Protein AF-A0A1B6G9J3-F1 (afdb_monomer)

Organism: NCBI:txid1464854

Foldseek 3Di:
DDDDDDDDDDDDDDDDDDDDDDDDDDDDDDYDDDDDDDDDDDDDDDDDDDDDDPDDPPPPPDPPPVPDDDDDDDPPPPPPVRVVVVVVVVVVVVVVVVVVVLVVLLVVLVVLVLLVVLVLLQVLLVVLVVVVVVVVPPPPPPDDDDDDDDDDDPDDDDDDPDPDPDDADFPPPDPDDDDDDDDPVPPQPADDADVVGEPVSLVSLLVQVPDPPDPQDGVVVLLVLLVLLLVLLQPAFLAAEAECPQLLKEKEFEAAAQVSLLVVVCCVVQNAWDPNYAYEYAAHQHFQYLRSSSSVSSLSSSCSHHVNRYAYAHALCLAPSNCVSRCVLVSLCVSRVVCSVVSVVSSLSNNLSHRQWYQYPLAEIEFAAAFFLLADPVLSRVDNSNLPSDLSHHPDDDPPDPDPDDDDDPPSSSLNSFQRHHEDEDDDAHWAQDPSNNTHIHHYLVSLVVRCVVSVYQAYEYENDADQAQWDADSPNRYIYGHRHACSQHDLSHWHWMWMQGHPVRDTDIDTHHDDDPDVDDDDSVRSSVVSSVSSVVVVVVVD

Secondary structure (DSSP, 8-state):
-----------------------------------------------------TTSSSSTT-TTSSS-S---S------HHHHHHHHHHHHHHHHHHHHHHHHHHHHHHHHHHHHHHHHHHHHHHHHHHHHHHHHHHS---------------PPP----------PPPP-S-PPS---TTS-GGGT--SPPPPSS--HHHHHHHHHHHHSSS--PPPHHHHHHHHHHHHHHHTTS-SEEEE--TTTSEEEEE---TT-HHHHHHHHHHH---BTTB-EEEES--SSSSS-HHHHHHHHHHHHHH-TTTEEEE--TTSSHHHHHHHSHHHHHHHH-TTTHHHHHHHHHHHHTTS-SEEEETTTEEEESS---TT--HHHHHH--GGG-SBTTB-----TT---SS-----HHHHHHHHHHHH-EE-SSSSEEE-TTTSSSEEE-HHHHHHHHHHHT-SEEEE-SS--TTSEEEETTTTEEEE---TTSSSTTS--EEEEEEETTTTEEEEEEE----S-SSPPPHHHHHHHHHHHHHHHHHTT-

Sequence (544 aa):
MLNCGSLHGCGCHKNSSDLSYSSDSTSKSSTDDQDPSTMKKHQHCQDVVKHNGVGAFLSALSPRNLFRGFKKNNEFSMPKAERTMKAAILIQQWYRRYLARMEVRRRYTWTIFQSIEYQGEQDQVKLYNFFNALLTHIPTNSTYLQKPTSSDATSKSSSTDTTVETKFEDESPSDCNSSPNHPVESNYKGIHLGNPLTRRDLDNLIESFRKKKTHRLHAKYVATILKQATAQLKKLPNLNVASTAISKQITVCGDLHGKLDDLLIIFHKNGLPSAENPYVFNGDFVDRGKKGLEVFLLLLSMLLVFPDGVFLNRGNHEDHVMNTRYGFIREVRLKYKHNAERLLKLIEGVYRWLPLGTVVNNKVLIVHGGISDITDLDWVRSLDRQKYVSLLRPPVVPETSNAVATEAIDKMEWKQVFDILWSDPQGCEGCVPNTLRGAGTYFGPDVTDKFLAKHNLMFIIRSHECKIDGYELTHSNKVVTIFSASNYYETGSNKGAYMKLVGPQLAPHFVQFNTAKSVAKALTFRERVGLVESSAIRELSSKI

Structure (mmCIF, N/CA/C/O backbone):
data_AF-A0A1B6G9J3-F1
#
_entry.id   AF-A0A1B6G9J3-F1
#
loop_
_atom_site.group_PDB
_atom_site.id
_atom_site.type_symbol
_atom_site.label_atom_id
_atom_site.label_alt_id
_atom_site.label_comp_id
_atom_site.label_asym_id
_atom_site.label_entity_id
_atom_site.label_seq_id
_atom_site.pdbx_PDB_ins_code
_atom_site.Cartn_x
_atom_site.Cartn_y
_atom_site.Cartn_z
_atom_site.occupancy
_atom_site.B_iso_or_equiv
_atom_site.auth_seq_id
_atom_site.auth_comp_id
_atom_site.auth_asym_id
_atom_site.auth_atom_id
_atom_site.pdbx_PDB_model_num
ATOM 1 N N . MET A 1 1 ? -23.333 -10.092 -41.162 1.00 29.59 1 MET A N 1
ATOM 2 C CA . MET A 1 1 ? -23.184 -10.546 -42.561 1.00 29.59 1 MET A CA 1
ATOM 3 C C . MET A 1 1 ? -21.863 -10.008 -43.095 1.00 29.59 1 MET A C 1
ATOM 5 O O . MET A 1 1 ? -21.660 -8.813 -42.944 1.00 29.59 1 MET A O 1
ATOM 9 N N . LEU A 1 2 ? -21.034 -10.901 -43.672 1.00 31.58 2 LEU A N 1
ATOM 10 C CA . LEU A 1 2 ? -19.766 -10.685 -44.418 1.00 31.58 2 LEU A CA 1
ATOM 11 C C . LEU A 1 2 ? -18.602 -10.112 -43.573 1.00 31.58 2 LEU A C 1
ATOM 13 O O . LEU A 1 2 ? -18.662 -8.961 -43.173 1.00 31.58 2 LEU A O 1
ATOM 17 N N . ASN A 1 3 ? -17.576 -10.836 -43.108 1.00 23.73 3 ASN A N 1
ATOM 18 C CA . ASN A 1 3 ? -16.722 -11.945 -43.584 1.00 23.73 3 ASN A CA 1
ATOM 19 C C . ASN A 1 3 ? -15.581 -11.557 -44.557 1.00 23.73 3 ASN A C 1
ATOM 21 O O . ASN A 1 3 ? -15.814 -10.849 -45.531 1.00 23.73 3 ASN A O 1
ATOM 25 N N . CYS A 1 4 ? -14.402 -12.145 -44.282 1.00 27.45 4 CYS A N 1
ATOM 26 C CA . CYS A 1 4 ? -13.134 -12.219 -45.041 1.00 27.45 4 CYS A CA 1
ATOM 27 C C . CYS A 1 4 ? -12.186 -10.989 -45.015 1.00 27.45 4 CYS A C 1
ATOM 29 O O . CYS A 1 4 ? -12.618 -9.860 -45.180 1.00 27.45 4 CYS A O 1
ATOM 31 N N . GLY A 1 5 ? -10.862 -11.129 -44.844 1.00 25.16 5 GLY A N 1
ATOM 32 C CA . GLY A 1 5 ? -10.035 -12.339 -44.846 1.00 25.16 5 GLY A CA 1
ATOM 33 C C . GLY A 1 5 ? -8.582 -12.109 -44.396 1.00 25.16 5 GLY A C 1
ATOM 34 O O . GLY A 1 5 ? -8.068 -10.994 -44.374 1.00 25.16 5 GLY A O 1
ATOM 35 N N . SER A 1 6 ? -7.973 -13.229 -44.011 1.00 26.78 6 SER A N 1
ATOM 36 C CA . SER A 1 6 ? -6.586 -13.460 -43.599 1.00 26.78 6 SER A CA 1
ATOM 37 C C . SER A 1 6 ? -5.685 -13.725 -44.814 1.00 26.78 6 SER A C 1
ATOM 39 O O . SER A 1 6 ? -6.165 -14.325 -45.769 1.00 26.78 6 SER A O 1
ATOM 41 N N . LEU A 1 7 ? -4.400 -13.356 -44.742 1.00 28.53 7 LEU A N 1
ATOM 42 C CA . LEU A 1 7 ? -3.262 -13.869 -45.537 1.00 28.53 7 LEU A CA 1
ATOM 43 C C . LEU A 1 7 ? -2.003 -13.659 -44.659 1.00 28.53 7 LEU A C 1
ATOM 45 O O . LEU A 1 7 ? -1.718 -12.529 -44.271 1.00 28.53 7 LEU A O 1
ATOM 49 N N . HIS A 1 8 ? -1.410 -14.705 -44.058 1.00 28.14 8 HIS A N 1
ATOM 50 C CA . HIS A 1 8 ? -0.222 -15.444 -44.556 1.00 28.14 8 HIS A CA 1
ATOM 51 C C . HIS A 1 8 ? 0.884 -14.491 -45.053 1.00 28.14 8 HIS A C 1
ATOM 53 O O . HIS A 1 8 ? 0.652 -13.708 -45.960 1.00 28.14 8 HIS A O 1
ATOM 59 N N . GLY A 1 9 ? 2.100 -14.437 -44.510 1.00 24.14 9 GLY A N 1
ATOM 60 C CA . GLY A 1 9 ? 2.973 -15.506 -44.033 1.00 24.14 9 GLY A CA 1
ATOM 61 C C . GLY A 1 9 ? 4.259 -15.425 -44.865 1.00 24.14 9 GLY A C 1
ATOM 62 O O . GLY A 1 9 ? 4.204 -15.640 -46.068 1.00 24.14 9 GLY A O 1
ATOM 63 N N . CYS A 1 10 ? 5.397 -15.079 -44.259 1.00 25.34 10 CYS A N 1
ATOM 64 C CA . CYS A 1 10 ? 6.711 -15.335 -44.853 1.00 25.34 10 CYS A CA 1
ATOM 65 C C . CYS A 1 10 ? 7.764 -15.416 -43.742 1.00 25.34 10 CYS A C 1
ATOM 67 O O . CYS A 1 10 ? 7.959 -14.463 -42.987 1.00 25.34 10 CYS A O 1
ATOM 69 N N . GLY A 1 11 ? 8.364 -16.599 -43.607 1.00 22.78 11 GLY A N 1
ATOM 70 C CA . GLY A 1 11 ? 9.509 -16.865 -42.747 1.00 22.78 11 GLY A CA 1
ATOM 71 C C . GLY A 1 11 ? 10.839 -16.656 -43.474 1.00 22.78 11 GLY A C 1
ATOM 72 O O . GLY A 1 11 ? 10.871 -16.147 -44.591 1.00 22.78 11 GLY A O 1
ATOM 73 N N . CYS A 1 12 ? 11.896 -17.149 -42.818 1.00 24.61 12 CYS A N 1
ATOM 74 C CA . CYS A 1 12 ? 13.308 -17.190 -43.226 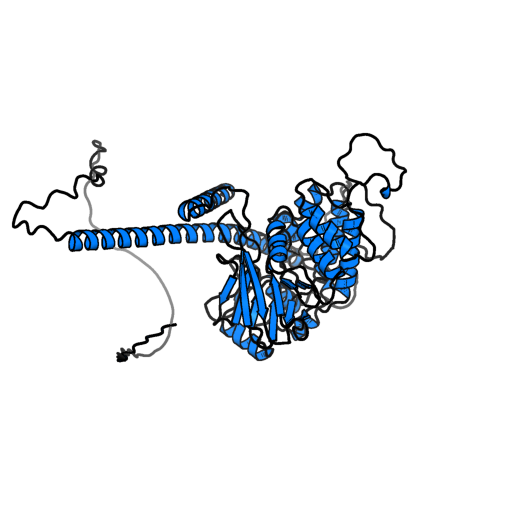1.00 24.61 12 CYS A CA 1
ATOM 75 C C . CYS A 1 12 ? 14.084 -15.873 -42.991 1.00 24.61 12 CYS A C 1
ATOM 77 O O . CYS A 1 12 ? 13.590 -14.798 -43.279 1.00 24.61 12 CYS A O 1
ATOM 79 N N . HIS A 1 13 ? 15.307 -15.842 -42.456 1.00 25.36 13 HIS A N 1
ATOM 80 C CA . HIS A 1 13 ? 16.307 -16.879 -42.204 1.00 25.36 13 HIS A CA 1
ATOM 81 C C . HIS A 1 13 ? 17.204 -16.454 -41.025 1.00 25.36 13 HIS A C 1
ATOM 83 O O . HIS A 1 13 ? 17.522 -15.277 -40.861 1.00 25.36 13 HIS A O 1
ATOM 89 N N . LYS A 1 14 ? 17.639 -17.443 -40.236 1.00 26.48 14 LYS A N 1
ATOM 90 C CA . LYS A 1 14 ? 18.801 -17.373 -39.342 1.00 26.48 14 LYS A CA 1
ATOM 91 C C . LYS A 1 14 ? 20.044 -16.967 -40.142 1.00 26.48 14 LYS A C 1
ATOM 93 O O . LYS A 1 14 ? 20.243 -17.514 -41.220 1.00 26.48 14 LYS A O 1
ATOM 98 N N . ASN A 1 15 ? 20.898 -16.123 -39.568 1.00 24.67 15 ASN A N 1
ATOM 99 C CA . ASN A 1 15 ? 22.341 -16.231 -39.755 1.00 24.67 15 ASN A CA 1
ATOM 100 C C . ASN A 1 15 ? 23.053 -15.811 -38.468 1.00 24.67 15 ASN A C 1
ATOM 102 O O . ASN A 1 15 ? 23.082 -14.646 -38.081 1.00 24.67 15 ASN A O 1
ATOM 106 N N . SER A 1 16 ? 23.565 -16.841 -37.809 1.00 23.80 16 SER A N 1
ATOM 107 C CA . SER A 1 16 ? 24.679 -16.845 -36.877 1.00 23.80 16 SER A CA 1
ATOM 108 C C . SER A 1 16 ? 25.946 -16.341 -37.567 1.00 23.80 16 SER A C 1
ATOM 110 O O . SER A 1 16 ? 26.263 -16.781 -38.671 1.00 23.80 16 SER A O 1
ATOM 112 N N . SER A 1 17 ? 26.707 -15.495 -36.886 1.00 27.52 17 SER A N 1
ATOM 113 C CA . SER A 1 17 ? 28.141 -15.375 -37.126 1.00 27.52 17 SER A CA 1
ATOM 114 C C . SER A 1 17 ? 28.825 -15.211 -35.780 1.00 27.52 17 SER A C 1
ATOM 116 O O . SER A 1 17 ? 28.806 -14.135 -35.179 1.00 27.52 17 SER A O 1
ATOM 118 N N . ASP A 1 18 ? 29.362 -16.336 -35.323 1.00 24.36 18 ASP A N 1
ATOM 119 C CA . ASP A 1 18 ? 30.358 -16.453 -34.276 1.00 24.36 18 ASP A CA 1
ATOM 120 C C . ASP A 1 18 ? 31.570 -15.572 -34.595 1.00 24.36 18 ASP A C 1
ATOM 122 O O . ASP A 1 18 ? 32.108 -15.609 -35.702 1.00 24.36 18 ASP A O 1
ATOM 126 N N . LEU A 1 19 ? 32.036 -14.827 -33.597 1.00 26.41 19 LEU A N 1
ATOM 127 C CA . LEU A 1 19 ? 33.431 -14.416 -33.502 1.00 26.41 19 LEU A CA 1
ATOM 128 C C . LEU A 1 19 ? 33.921 -14.791 -32.108 1.00 26.41 19 LEU A C 1
ATOM 130 O O . LEU A 1 19 ? 33.761 -14.067 -31.129 1.00 26.41 19 LEU A O 1
ATOM 134 N N . SER A 1 20 ? 34.486 -15.989 -32.060 1.00 23.31 20 SER A N 1
ATOM 135 C CA . SER A 1 20 ? 35.352 -16.493 -31.010 1.00 23.31 20 SER A CA 1
ATOM 136 C C . SER A 1 20 ? 36.628 -15.654 -30.913 1.00 23.31 20 SER A C 1
ATOM 138 O O . SER A 1 20 ? 37.334 -15.498 -31.909 1.00 23.31 20 SER A O 1
ATOM 140 N N . TYR A 1 21 ? 36.986 -15.222 -29.707 1.00 24.19 21 TYR A N 1
ATOM 141 C CA . TYR A 1 21 ? 38.386 -15.068 -29.323 1.00 24.19 21 TYR A CA 1
ATOM 142 C C . TYR A 1 21 ? 38.570 -15.682 -27.937 1.00 24.19 21 TYR A C 1
ATOM 144 O O . TYR A 1 21 ? 37.980 -15.243 -26.953 1.00 24.19 21 TYR A O 1
ATOM 152 N N . SER A 1 22 ? 39.353 -16.754 -27.913 1.00 21.53 22 SER A N 1
ATOM 153 C CA . SER A 1 22 ? 39.843 -17.450 -26.731 1.00 21.53 22 SER A CA 1
ATOM 154 C C . SER A 1 22 ? 41.296 -17.045 -26.522 1.00 21.53 22 SER A C 1
ATOM 156 O O . SER A 1 22 ? 42.081 -17.172 -27.459 1.00 21.53 22 SER A O 1
ATOM 158 N N . SER A 1 23 ? 41.652 -16.649 -25.301 1.00 26.42 23 SER A N 1
ATOM 159 C CA . SER A 1 23 ? 42.933 -17.009 -24.677 1.00 26.42 23 SER A CA 1
ATOM 160 C C . SER A 1 23 ? 42.928 -16.614 -23.195 1.00 26.42 23 SER A C 1
ATOM 162 O O . SER A 1 23 ? 42.885 -15.429 -22.867 1.00 26.42 23 SER A O 1
ATOM 164 N N . ASP A 1 24 ? 42.919 -17.635 -22.331 1.00 23.83 24 ASP A N 1
ATOM 165 C CA . ASP A 1 24 ? 43.826 -17.872 -21.189 1.00 23.83 24 ASP A CA 1
ATOM 166 C C . ASP A 1 24 ? 44.880 -16.783 -20.887 1.00 23.83 24 ASP A C 1
ATOM 168 O O . ASP A 1 24 ? 45.429 -16.180 -21.798 1.00 23.83 24 ASP A O 1
ATOM 172 N N . SER A 1 25 ? 45.403 -16.557 -19.679 1.00 24.50 25 SER A N 1
ATOM 173 C CA . SER A 1 25 ? 45.174 -16.998 -18.298 1.00 24.50 25 SER A CA 1
ATOM 174 C C . SER A 1 25 ? 46.232 -16.269 -17.423 1.00 24.50 25 SER A C 1
ATOM 176 O O . SER A 1 25 ? 47.227 -15.761 -17.936 1.00 24.50 25 SER A O 1
ATOM 178 N N . THR A 1 26 ? 46.051 -16.274 -16.095 1.00 25.25 26 THR A N 1
ATOM 179 C CA . THR A 1 26 ? 47.082 -16.142 -15.025 1.00 25.25 26 THR A CA 1
ATOM 180 C C . THR A 1 26 ? 47.789 -14.800 -14.696 1.00 25.25 26 THR A C 1
ATOM 182 O O . THR A 1 26 ? 48.800 -14.432 -15.270 1.00 25.25 26 THR A O 1
ATOM 185 N N . SER A 1 27 ? 47.294 -14.164 -13.619 1.00 23.98 27 SER A N 1
ATOM 186 C CA . SER A 1 27 ? 47.917 -13.933 -12.284 1.00 23.98 27 SER A CA 1
ATOM 187 C C . SER A 1 27 ? 49.279 -13.226 -12.053 1.00 23.98 27 SER A C 1
ATOM 189 O O . SER A 1 27 ? 50.293 -13.638 -12.605 1.00 23.98 27 SER A O 1
ATOM 191 N N . LYS A 1 28 ? 49.271 -12.410 -10.967 1.00 24.95 28 LYS A N 1
ATOM 192 C CA . LYS A 1 28 ? 50.363 -11.885 -10.089 1.00 24.95 28 LYS A CA 1
ATOM 193 C C . LYS A 1 28 ? 51.079 -10.616 -10.580 1.00 24.95 28 LYS A C 1
ATOM 195 O O . LYS A 1 28 ? 51.255 -10.455 -11.772 1.00 24.95 28 LYS A O 1
ATOM 200 N N . SER A 1 29 ? 51.636 -9.718 -9.765 1.00 23.39 29 SER A N 1
ATOM 201 C CA . SER A 1 29 ? 51.435 -9.165 -8.409 1.00 23.39 29 SER A CA 1
ATOM 202 C C . SER A 1 29 ? 52.544 -8.101 -8.227 1.00 23.39 29 SER A C 1
ATOM 204 O O . SER A 1 29 ? 53.628 -8.291 -8.765 1.00 23.39 29 SER A O 1
ATOM 206 N N . SER A 1 30 ? 52.280 -7.071 -7.410 1.00 24.28 30 SER A N 1
ATOM 207 C CA . SER A 1 30 ? 53.223 -6.306 -6.552 1.00 24.28 30 SER A CA 1
ATOM 208 C C . SER A 1 30 ? 54.252 -5.288 -7.122 1.00 24.28 30 SER A C 1
ATOM 210 O O . SER A 1 30 ? 55.188 -5.657 -7.821 1.00 24.28 30 SER A O 1
ATOM 212 N N . THR A 1 31 ? 54.088 -4.043 -6.622 1.00 25.30 31 THR A N 1
ATOM 213 C CA . THR A 1 31 ? 55.048 -3.146 -5.905 1.00 25.30 31 THR A CA 1
ATOM 214 C C . THR A 1 31 ? 56.065 -2.238 -6.630 1.00 25.30 31 THR A C 1
ATOM 216 O O . THR A 1 31 ? 56.985 -2.712 -7.282 1.00 25.30 31 THR A O 1
ATOM 219 N N . ASP A 1 32 ? 55.893 -0.940 -6.320 1.00 27.03 32 ASP A N 1
ATOM 220 C CA . ASP A 1 32 ? 56.846 0.069 -5.800 1.00 27.03 32 ASP A CA 1
ATOM 221 C C . ASP A 1 32 ? 57.796 0.918 -6.688 1.00 27.03 32 ASP A C 1
ATOM 223 O O . ASP A 1 32 ? 58.677 0.429 -7.384 1.00 27.03 32 ASP A O 1
ATOM 227 N N . ASP A 1 33 ? 57.602 2.239 -6.496 1.00 25.98 33 ASP A N 1
ATOM 228 C CA . ASP A 1 33 ? 58.551 3.339 -6.214 1.00 25.98 33 ASP A CA 1
ATOM 229 C C . ASP A 1 33 ? 59.382 4.112 -7.284 1.00 25.98 33 ASP A C 1
ATOM 231 O O . ASP A 1 33 ? 60.271 3.594 -7.946 1.00 25.98 33 ASP A O 1
ATOM 235 N N . GLN A 1 34 ? 59.116 5.439 -7.272 1.00 25.11 34 GLN A N 1
ATOM 236 C CA . GLN A 1 34 ? 60.000 6.638 -7.268 1.00 25.11 34 GLN A CA 1
ATOM 237 C C . GLN A 1 34 ? 60.823 7.107 -8.507 1.00 25.11 34 GLN A C 1
ATOM 239 O O . GLN A 1 34 ? 61.829 6.515 -8.869 1.00 25.11 34 GLN A O 1
ATOM 244 N N . ASP A 1 35 ? 60.372 8.248 -9.084 1.00 22.83 35 ASP A N 1
ATOM 245 C CA . ASP A 1 35 ? 61.019 9.572 -9.388 1.00 22.83 35 ASP A CA 1
ATOM 246 C C . ASP A 1 35 ? 62.566 9.727 -9.560 1.00 22.83 35 ASP A C 1
ATOM 248 O O . ASP A 1 35 ? 63.318 8.913 -9.037 1.00 22.83 35 ASP A O 1
ATOM 252 N N . PRO A 1 36 ? 63.136 10.865 -10.064 1.00 38.03 36 PRO A N 1
ATOM 253 C CA . PRO A 1 36 ? 62.668 11.918 -10.993 1.00 38.03 36 PRO A CA 1
ATOM 254 C C . PRO A 1 36 ? 63.735 12.415 -12.035 1.00 38.03 36 PRO A C 1
ATOM 256 O O . PRO A 1 36 ? 64.934 12.159 -11.949 1.00 38.03 36 PRO A O 1
ATOM 259 N N . SER A 1 37 ? 63.294 13.333 -12.913 1.00 22.22 37 SER A N 1
ATOM 260 C CA . SER A 1 37 ? 64.039 14.475 -13.511 1.00 22.22 37 SER A CA 1
ATOM 261 C C . SER A 1 37 ? 64.858 14.325 -14.816 1.00 22.22 37 SER A C 1
ATOM 263 O O . SER A 1 37 ? 65.892 13.671 -14.892 1.00 22.22 37 SER A O 1
ATOM 265 N N . THR A 1 38 ? 64.471 15.112 -15.833 1.00 26.09 38 THR A N 1
ATOM 266 C CA . THR A 1 38 ? 65.386 16.012 -16.575 1.00 26.09 38 THR A CA 1
ATOM 267 C C . THR A 1 38 ? 64.600 17.071 -17.369 1.00 26.09 38 THR A C 1
ATOM 269 O O . THR A 1 38 ? 63.886 16.778 -18.323 1.00 26.09 38 THR A O 1
ATOM 272 N N . MET A 1 39 ? 64.734 18.336 -16.953 1.00 25.05 39 MET A N 1
ATOM 273 C CA . MET A 1 39 ? 64.320 19.541 -17.687 1.00 25.05 39 MET A CA 1
ATOM 274 C C . MET A 1 39 ? 65.391 19.948 -18.715 1.00 25.05 39 MET A C 1
ATOM 276 O O . MET A 1 39 ? 66.575 19.891 -18.387 1.00 25.05 39 MET A O 1
ATOM 280 N N . LYS A 1 40 ? 64.989 20.519 -19.867 1.00 26.89 40 LYS A N 1
ATOM 281 C CA . LYS A 1 40 ? 65.266 21.927 -20.277 1.00 26.89 40 LYS A CA 1
ATOM 282 C C . LYS A 1 40 ? 65.088 22.172 -21.787 1.00 26.89 40 LYS A C 1
ATOM 284 O O . LYS A 1 40 ? 65.808 21.586 -22.589 1.00 26.89 40 LYS A O 1
ATOM 289 N N . LYS A 1 41 ? 64.242 23.162 -22.122 1.00 25.62 41 LYS A N 1
ATOM 290 C CA . LYS A 1 41 ? 64.511 24.409 -22.903 1.00 25.62 41 LYS A CA 1
ATOM 291 C C . LYS A 1 41 ? 63.159 25.018 -23.346 1.00 25.62 41 LYS A C 1
ATOM 293 O O . LYS A 1 41 ? 62.441 24.393 -24.110 1.00 25.62 41 LYS A O 1
ATOM 298 N N . HIS A 1 42 ? 62.648 26.032 -22.634 1.00 26.67 42 HIS A N 1
ATOM 299 C CA . HIS A 1 42 ? 62.708 27.493 -22.913 1.00 26.67 42 HIS A CA 1
ATOM 300 C C . HIS A 1 42 ? 61.998 27.922 -24.222 1.00 26.67 42 HIS A C 1
ATOM 302 O O . HIS A 1 42 ? 62.426 27.503 -25.288 1.00 26.67 42 HIS A O 1
ATOM 308 N N . GLN A 1 43 ? 60.826 28.593 -24.174 1.00 26.05 43 GLN A N 1
ATOM 309 C CA . GLN A 1 43 ? 60.546 30.040 -23.911 1.00 26.05 43 GLN A CA 1
ATOM 310 C C . GLN A 1 43 ? 60.628 30.846 -25.228 1.00 26.05 43 GLN A C 1
ATOM 312 O O . GLN A 1 43 ? 61.625 30.737 -25.922 1.00 26.05 43 GLN A O 1
ATOM 317 N N . HIS A 1 44 ? 59.595 31.541 -25.727 1.00 25.95 44 HIS A N 1
ATOM 318 C CA . HIS A 1 44 ? 58.948 32.806 -25.302 1.00 25.95 44 HIS A CA 1
ATOM 319 C C . HIS A 1 44 ? 57.763 33.050 -26.300 1.00 25.95 44 HIS A C 1
ATOM 321 O O . HIS A 1 44 ? 57.775 32.440 -27.362 1.00 25.95 44 HIS A O 1
ATOM 327 N N . CYS A 1 45 ? 56.721 33.876 -26.140 1.00 23.17 45 CYS A N 1
ATOM 328 C CA . CYS A 1 45 ? 56.489 35.089 -25.359 1.00 23.17 45 CYS A CA 1
ATOM 329 C C . CYS A 1 45 ? 54.969 35.400 -25.311 1.00 23.17 45 CYS A C 1
ATOM 331 O O . CYS A 1 45 ? 54.225 35.014 -26.214 1.00 23.17 45 CYS A O 1
ATOM 333 N N . GLN A 1 46 ? 54.538 36.104 -24.262 1.00 22.94 46 GLN A N 1
ATOM 334 C CA . GLN A 1 46 ? 53.216 36.720 -24.080 1.00 22.94 46 GLN A CA 1
ATOM 335 C C . GLN A 1 46 ? 53.105 38.038 -24.870 1.00 22.94 46 GLN A C 1
ATOM 337 O O . GLN A 1 46 ? 54.125 38.690 -25.070 1.00 22.94 46 GLN A O 1
ATOM 342 N N . ASP A 1 47 ? 51.885 38.442 -25.255 1.00 24.31 47 ASP A N 1
ATOM 343 C CA . ASP A 1 47 ? 51.283 39.702 -24.780 1.00 24.31 47 ASP A CA 1
ATOM 344 C C . ASP A 1 47 ? 49.785 39.837 -25.129 1.00 24.31 47 ASP A C 1
ATOM 346 O O . ASP A 1 47 ? 49.285 39.342 -26.137 1.00 24.31 47 ASP A O 1
ATOM 350 N N . VAL A 1 48 ? 49.071 40.488 -24.208 1.00 26.88 48 VAL A N 1
ATOM 351 C CA . VAL A 1 48 ? 47.616 40.715 -24.100 1.00 26.88 48 VAL A CA 1
ATOM 352 C C . VAL A 1 48 ? 47.343 42.176 -24.528 1.00 26.88 48 VAL A C 1
ATOM 354 O O . VAL A 1 48 ? 48.203 43.021 -24.312 1.00 26.88 48 VAL A O 1
ATOM 357 N N . VAL A 1 49 ? 46.215 42.559 -25.158 1.00 27.19 49 VAL A N 1
ATOM 358 C CA . VAL A 1 49 ? 45.121 43.341 -24.517 1.00 27.19 49 VAL A CA 1
ATOM 359 C C . VAL A 1 49 ? 44.083 43.854 -25.556 1.00 27.19 49 VAL A C 1
ATOM 361 O O . VAL A 1 49 ? 44.393 44.662 -26.420 1.00 27.19 49 VAL A O 1
ATOM 364 N N . LYS A 1 50 ? 42.825 43.431 -25.319 1.00 25.14 50 LYS A N 1
ATOM 365 C CA . LYS A 1 50 ? 41.495 44.104 -25.397 1.00 25.14 50 LYS A CA 1
ATOM 366 C C . LYS A 1 50 ? 40.701 44.358 -26.703 1.00 25.14 50 L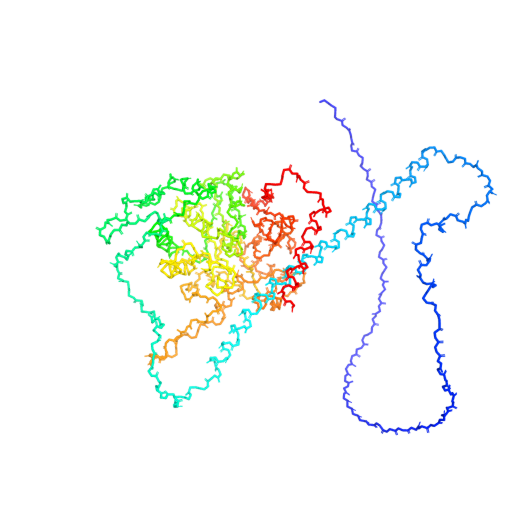YS A C 1
ATOM 368 O O . LYS A 1 50 ? 41.049 45.158 -27.555 1.00 25.14 50 LYS A O 1
ATOM 373 N N . HIS A 1 51 ? 39.481 43.800 -26.622 1.00 30.28 51 HIS A N 1
ATOM 374 C CA . HIS A 1 51 ? 38.140 44.315 -26.957 1.00 30.28 51 HIS A CA 1
ATOM 375 C C . HIS A 1 51 ? 37.843 44.860 -28.361 1.00 30.28 51 HIS A C 1
ATOM 377 O O . HIS A 1 51 ? 38.126 46.010 -28.670 1.00 30.28 51 HIS A O 1
ATOM 383 N N . ASN A 1 52 ? 37.025 44.101 -29.100 1.00 24.81 52 ASN A N 1
ATOM 384 C CA . ASN A 1 52 ? 35.706 44.561 -29.553 1.00 24.81 52 ASN A CA 1
ATOM 385 C C . ASN A 1 52 ? 34.850 43.389 -30.060 1.00 24.81 52 ASN A C 1
ATOM 387 O O . ASN A 1 52 ? 35.359 42.462 -30.679 1.00 24.81 52 ASN A O 1
ATOM 391 N N . GLY A 1 53 ? 33.533 43.475 -29.849 1.00 27.55 53 GLY A N 1
ATOM 392 C CA . GLY A 1 53 ? 32.581 42.880 -30.792 1.00 27.55 53 GLY A CA 1
ATOM 393 C C . GLY A 1 53 ? 31.890 41.584 -30.383 1.00 27.55 53 GLY A C 1
ATOM 394 O O . GLY A 1 53 ? 31.980 40.571 -31.071 1.00 27.55 53 GLY A O 1
ATOM 395 N N . VAL A 1 54 ? 31.083 41.659 -29.328 1.00 35.72 54 VAL A N 1
ATOM 396 C CA . VAL A 1 54 ? 29.834 40.891 -29.218 1.00 35.72 54 VAL A CA 1
ATOM 397 C C . VAL A 1 54 ? 29.045 41.081 -30.527 1.00 35.72 54 VAL A C 1
ATOM 399 O O . VAL A 1 54 ? 28.557 42.175 -30.787 1.00 35.72 54 VAL A O 1
ATOM 402 N N . GLY A 1 55 ? 28.965 40.065 -31.393 1.00 31.11 55 GLY A N 1
ATOM 403 C CA . GLY A 1 55 ? 28.231 40.207 -32.662 1.00 31.11 55 GLY A CA 1
ATOM 404 C C . GLY A 1 55 ? 28.221 39.013 -33.620 1.00 31.11 55 GLY A C 1
ATOM 405 O O . GLY A 1 55 ? 27.308 38.911 -34.433 1.00 31.11 55 GLY A O 1
ATOM 406 N N . ALA A 1 56 ? 29.167 38.072 -33.529 1.00 33.59 56 ALA A N 1
ATOM 407 C CA . ALA A 1 56 ? 29.327 37.058 -34.583 1.00 33.59 56 ALA A CA 1
ATOM 408 C C . ALA A 1 56 ? 28.718 35.669 -34.301 1.00 33.59 56 ALA A C 1
ATOM 410 O O . ALA A 1 56 ? 28.662 34.851 -35.213 1.00 33.59 56 ALA A O 1
ATOM 411 N N . PHE A 1 57 ? 28.217 35.385 -33.093 1.00 32.72 57 PHE A N 1
ATOM 412 C CA . PHE A 1 57 ? 27.699 34.044 -32.752 1.00 32.72 57 PHE A CA 1
ATOM 413 C C . PHE A 1 57 ? 26.170 33.934 -32.631 1.00 32.72 57 PHE A C 1
ATOM 415 O O . PHE A 1 57 ? 25.648 32.852 -32.378 1.00 32.72 57 PHE A O 1
ATOM 422 N N . LEU A 1 58 ? 25.433 35.023 -32.884 1.00 34.25 58 LEU A N 1
ATOM 423 C CA . LEU A 1 58 ? 23.961 35.049 -32.833 1.00 34.25 58 LEU A CA 1
ATOM 424 C C . LEU A 1 58 ? 23.270 35.125 -34.210 1.00 34.25 58 LEU A C 1
ATOM 426 O O . LEU A 1 58 ? 22.046 35.206 -34.269 1.00 34.25 58 LEU A O 1
ATOM 430 N N . SER A 1 59 ? 23.996 35.040 -35.330 1.00 30.42 59 SER A N 1
ATOM 431 C CA . SER A 1 59 ? 23.394 35.108 -36.678 1.00 30.42 59 SER A CA 1
ATOM 432 C C . SER A 1 59 ? 23.142 33.747 -37.349 1.00 30.42 59 SER A C 1
ATOM 434 O O . SER A 1 59 ? 22.497 33.694 -38.397 1.00 30.42 59 SER A O 1
ATOM 436 N N . ALA A 1 60 ? 23.564 32.630 -36.743 1.00 33.12 60 ALA A N 1
ATOM 437 C CA . ALA A 1 60 ? 23.420 31.292 -37.336 1.00 33.12 60 ALA A CA 1
ATOM 438 C C . ALA A 1 60 ? 22.063 30.600 -37.063 1.00 33.12 60 ALA A C 1
ATOM 440 O O . ALA A 1 60 ? 21.814 29.515 -37.582 1.00 33.12 60 ALA A O 1
ATOM 441 N N . LEU A 1 61 ? 21.163 31.221 -36.289 1.00 41.16 61 LEU A N 1
ATOM 442 C CA . LEU A 1 61 ? 19.856 30.658 -35.906 1.00 41.16 61 LEU A CA 1
ATOM 443 C C . LEU A 1 61 ? 18.665 31.529 -36.350 1.00 41.16 61 LEU A C 1
ATOM 445 O O . LEU A 1 61 ? 17.631 31.578 -35.688 1.00 41.16 61 LEU A O 1
ATOM 449 N N . SER A 1 62 ? 18.783 32.214 -37.491 1.00 33.25 62 SER A N 1
ATOM 450 C CA . SER A 1 62 ? 17.633 32.854 -38.144 1.00 33.25 62 SER A CA 1
ATOM 451 C C . SER A 1 62 ? 16.984 31.897 -39.161 1.00 33.25 62 SER A C 1
ATOM 453 O O . SER A 1 62 ? 17.715 31.275 -39.938 1.00 33.25 62 SER A O 1
ATOM 455 N N . PRO A 1 63 ? 15.639 31.816 -39.273 1.00 38.22 63 PRO A N 1
ATOM 456 C CA . PRO A 1 63 ? 14.946 30.958 -40.247 1.00 38.22 63 PRO A CA 1
ATOM 457 C C . PRO A 1 63 ? 15.180 31.323 -41.727 1.00 38.22 63 PRO A C 1
ATOM 459 O O . PRO A 1 63 ? 14.519 30.775 -42.606 1.00 38.22 63 PRO A O 1
ATOM 462 N N . ARG A 1 64 ? 16.074 32.273 -42.032 1.00 38.06 64 ARG A N 1
ATOM 463 C CA . ARG A 1 64 ? 16.262 32.840 -43.376 1.00 38.06 64 ARG A CA 1
ATOM 464 C C . ARG A 1 64 ? 17.372 32.201 -44.217 1.00 38.06 64 ARG A C 1
ATOM 466 O O . ARG A 1 64 ? 17.403 32.458 -45.414 1.00 38.06 64 ARG A O 1
ATOM 473 N N . ASN A 1 65 ? 18.215 31.327 -43.661 1.00 34.81 65 ASN A N 1
ATOM 474 C CA . ASN A 1 65 ? 19.353 30.755 -44.407 1.00 34.81 65 ASN A CA 1
ATOM 475 C C . ASN A 1 65 ? 19.152 29.323 -44.942 1.00 34.81 65 ASN A C 1
ATOM 477 O O . ASN A 1 65 ? 20.062 28.774 -45.551 1.00 34.81 65 ASN A O 1
ATOM 481 N N . LEU A 1 66 ? 17.955 28.739 -44.816 1.00 40.03 66 LEU A N 1
ATOM 482 C CA . LEU A 1 66 ? 17.613 27.445 -45.439 1.00 40.03 66 LEU A CA 1
ATOM 483 C C . LEU A 1 66 ? 17.160 27.552 -46.912 1.00 40.03 66 LEU A C 1
ATOM 485 O O . LEU A 1 66 ? 16.896 26.535 -47.544 1.00 40.03 66 LEU A O 1
ATOM 489 N N . PHE A 1 67 ? 17.096 28.762 -47.479 1.00 41.56 67 PHE A N 1
ATOM 490 C CA . PHE A 1 67 ? 16.579 29.017 -48.833 1.00 41.56 67 PHE A CA 1
ATOM 491 C C . PHE A 1 67 ? 17.583 29.736 -49.746 1.00 41.56 67 PHE A C 1
ATOM 493 O O . PHE A 1 67 ? 17.229 30.665 -50.471 1.00 41.56 67 PHE A O 1
ATOM 500 N N . ARG A 1 68 ? 18.855 29.326 -49.747 1.00 37.16 68 ARG A N 1
ATOM 501 C CA . ARG A 1 68 ? 19.831 29.862 -50.709 1.00 37.16 68 ARG A CA 1
ATOM 502 C C . ARG A 1 68 ? 20.697 28.753 -51.296 1.00 37.16 68 ARG A C 1
ATOM 504 O O . ARG A 1 68 ? 21.858 28.595 -50.954 1.00 37.16 68 ARG A O 1
ATOM 511 N N . GLY A 1 69 ? 20.085 27.969 -52.178 1.00 37.94 69 GLY A N 1
ATOM 512 C CA . GLY A 1 69 ? 20.767 26.876 -52.870 1.00 37.94 69 GLY A CA 1
ATOM 513 C C . GLY A 1 69 ? 19.906 26.127 -53.881 1.00 37.94 69 GLY A C 1
ATOM 514 O O . GLY A 1 69 ? 20.065 24.927 -54.012 1.00 37.94 69 GLY A O 1
ATOM 515 N N . PHE A 1 70 ? 18.977 26.793 -54.574 1.00 37.19 70 PHE A N 1
ATOM 516 C CA . PHE A 1 70 ? 18.284 26.205 -55.726 1.00 37.19 70 PHE A CA 1
ATOM 517 C C . PHE A 1 70 ? 18.057 27.286 -56.783 1.00 37.19 70 PHE A C 1
ATOM 519 O O . PHE A 1 70 ? 17.053 27.996 -56.765 1.00 37.19 70 PHE A O 1
ATOM 526 N N . LYS A 1 71 ? 19.010 27.436 -57.708 1.00 39.47 71 LYS A N 1
ATOM 527 C CA . LYS A 1 71 ? 18.754 28.111 -58.982 1.00 39.47 71 LYS A CA 1
ATOM 528 C C . LYS A 1 71 ? 18.605 27.045 -60.065 1.00 39.47 71 LYS A C 1
ATOM 530 O O . LYS A 1 71 ? 19.562 26.356 -60.385 1.00 39.47 71 LYS A O 1
ATOM 535 N N . LYS A 1 72 ? 17.357 26.949 -60.536 1.00 47.72 72 LYS A N 1
ATOM 536 C CA . LYS A 1 72 ? 16.849 26.480 -61.833 1.00 47.72 72 LYS A CA 1
ATOM 537 C C . LYS A 1 72 ? 17.711 25.462 -62.585 1.00 47.72 72 LYS A C 1
ATOM 539 O O . LYS A 1 72 ? 18.653 25.854 -63.255 1.00 47.72 72 LYS A O 1
ATOM 544 N N . ASN A 1 73 ? 17.255 24.210 -62.581 1.00 37.44 73 ASN A N 1
ATOM 545 C CA . ASN A 1 73 ? 17.153 23.383 -63.785 1.00 37.44 73 ASN A CA 1
ATOM 546 C C . ASN A 1 73 ? 15.992 22.383 -63.602 1.00 37.44 73 ASN A C 1
ATOM 548 O O . ASN A 1 73 ? 15.940 21.675 -62.602 1.00 37.44 73 ASN A O 1
ATOM 552 N N . ASN A 1 74 ? 15.060 22.396 -64.562 1.00 40.09 74 ASN A N 1
ATOM 553 C CA . ASN A 1 74 ? 13.852 21.570 -64.724 1.00 40.09 74 ASN A CA 1
ATOM 554 C C . ASN A 1 74 ? 12.794 21.581 -63.601 1.00 40.09 74 ASN A C 1
ATOM 556 O O . ASN A 1 74 ? 12.821 20.793 -62.659 1.00 40.09 74 ASN A O 1
ATOM 560 N N . GLU A 1 75 ? 11.763 22.415 -63.789 1.00 48.09 75 GLU A N 1
ATOM 561 C CA . GLU A 1 75 ? 10.445 22.242 -63.170 1.00 48.09 75 GLU A CA 1
ATOM 562 C C . GLU A 1 75 ? 9.774 20.961 -63.697 1.00 48.09 75 GLU A C 1
ATOM 564 O O . GLU A 1 75 ? 8.969 20.992 -64.623 1.00 48.09 75 GLU A O 1
ATOM 569 N N . PHE A 1 76 ? 10.041 19.823 -63.059 1.00 52.34 76 PHE A N 1
ATOM 570 C CA . PHE A 1 76 ? 8.982 18.833 -62.894 1.00 52.34 76 PHE A CA 1
ATOM 571 C C . PHE A 1 76 ? 8.154 19.282 -61.691 1.00 52.34 76 PHE A C 1
ATOM 573 O O . PHE A 1 76 ? 8.580 19.176 -60.540 1.00 52.34 76 PHE A O 1
ATOM 580 N N . SER A 1 77 ? 6.978 19.853 -61.960 1.00 64.69 77 SER A N 1
ATOM 581 C CA . SER A 1 77 ? 5.972 20.125 -60.934 1.00 64.69 77 SER A CA 1
ATOM 582 C C . SER A 1 77 ? 5.685 18.816 -60.203 1.00 64.69 77 SER A C 1
ATOM 584 O O . SER A 1 77 ? 5.024 17.937 -60.756 1.00 64.69 77 SER A O 1
ATOM 586 N N . MET A 1 78 ? 6.213 18.665 -58.979 1.00 67.94 78 MET A N 1
ATOM 587 C CA . MET A 1 78 ? 5.939 17.483 -58.162 1.00 67.94 78 MET A CA 1
ATOM 588 C C . MET A 1 78 ? 4.422 17.276 -58.123 1.00 67.94 78 MET A C 1
ATOM 590 O O . MET A 1 78 ? 3.697 18.219 -57.751 1.00 67.94 78 MET A O 1
ATOM 594 N N . PRO A 1 79 ? 3.923 16.079 -58.470 1.00 82.56 79 PRO A N 1
ATOM 595 C CA . PRO A 1 79 ? 2.509 15.776 -58.380 1.00 82.56 79 PRO A CA 1
ATOM 596 C C . PRO A 1 79 ? 1.987 16.132 -56.989 1.00 82.56 79 PRO A C 1
ATOM 598 O O . PRO A 1 79 ? 2.698 16.004 -55.986 1.00 82.56 79 PRO A O 1
ATOM 601 N N . LYS A 1 80 ? 0.732 16.582 -56.905 1.00 83.50 80 LYS A N 1
ATOM 602 C CA . LYS A 1 80 ? 0.089 16.911 -55.622 1.00 83.50 80 LYS A CA 1
ATOM 603 C C . LYS A 1 80 ? 0.267 15.772 -54.607 1.00 83.50 80 LYS A C 1
ATOM 605 O O . LYS A 1 80 ? 0.585 16.040 -53.455 1.00 83.50 80 LYS A O 1
ATOM 610 N N . ALA A 1 81 ? 0.174 14.524 -55.071 1.00 85.31 81 ALA A N 1
ATOM 611 C CA . ALA A 1 81 ? 0.411 13.322 -54.276 1.00 85.31 81 ALA A CA 1
ATOM 612 C C . ALA A 1 81 ? 1.825 13.257 -53.666 1.00 85.31 81 ALA A C 1
ATOM 614 O O . ALA A 1 81 ? 1.961 12.987 -52.475 1.00 85.31 81 ALA A O 1
ATOM 615 N N . GLU A 1 82 ? 2.871 13.566 -54.435 1.00 89.38 82 GLU A N 1
ATOM 616 C CA . GLU A 1 82 ? 4.258 13.534 -53.953 1.00 89.38 82 GLU A CA 1
ATOM 617 C C . GLU A 1 82 ? 4.526 14.647 -52.928 1.00 89.38 82 GLU A C 1
ATOM 619 O O . GLU A 1 82 ? 5.149 14.412 -51.890 1.00 89.38 82 GLU A O 1
ATOM 624 N N . ARG A 1 83 ? 3.982 15.852 -53.162 1.00 89.12 83 ARG A N 1
ATOM 625 C CA . ARG A 1 83 ? 4.036 16.959 -52.191 1.00 89.12 83 ARG A CA 1
ATOM 626 C C . ARG A 1 83 ? 3.315 16.609 -50.892 1.00 89.12 83 ARG A C 1
ATOM 628 O O . ARG A 1 83 ? 3.864 16.835 -49.814 1.00 89.12 83 ARG A O 1
ATOM 635 N N . THR A 1 84 ? 2.119 16.029 -50.984 1.00 90.50 84 THR A N 1
ATOM 636 C CA . THR A 1 84 ? 1.356 15.566 -49.819 1.00 90.50 84 THR A CA 1
ATOM 637 C C . THR A 1 84 ? 2.116 14.482 -49.055 1.00 90.50 84 THR A C 1
ATOM 639 O O . THR A 1 84 ? 2.203 14.559 -47.831 1.00 90.50 84 THR A O 1
ATOM 642 N N . MET A 1 85 ? 2.728 13.519 -49.748 1.00 91.56 85 MET A N 1
ATOM 643 C CA . MET A 1 85 ? 3.495 12.443 -49.118 1.00 91.56 85 MET A CA 1
ATOM 644 C C . MET A 1 85 ? 4.755 12.967 -48.412 1.00 91.56 85 MET A C 1
ATOM 646 O O . MET A 1 85 ? 4.992 12.629 -47.252 1.00 91.56 85 MET A O 1
ATOM 650 N N . LYS A 1 86 ? 5.521 13.866 -49.045 1.00 91.75 86 LYS A N 1
ATOM 651 C CA . LYS A 1 86 ? 6.686 14.518 -48.417 1.00 91.75 86 LYS A CA 1
ATOM 652 C C . LYS A 1 86 ? 6.291 15.346 -47.189 1.00 91.75 86 LYS A C 1
ATOM 654 O O . LYS A 1 86 ? 6.947 15.248 -46.152 1.00 91.75 86 LYS A O 1
ATOM 659 N N . ALA A 1 87 ? 5.199 16.110 -47.266 1.00 92.31 87 ALA A N 1
ATOM 660 C CA . ALA A 1 87 ? 4.679 16.861 -46.123 1.00 92.31 87 ALA A CA 1
ATOM 661 C C . ALA A 1 87 ? 4.246 15.933 -44.974 1.00 92.31 87 ALA A C 1
ATOM 663 O O . ALA A 1 87 ? 4.598 16.183 -43.822 1.00 92.31 87 ALA A O 1
ATOM 664 N N . ALA A 1 88 ? 3.551 14.831 -45.278 1.00 93.69 88 ALA A N 1
ATOM 665 C CA . ALA A 1 88 ? 3.140 13.844 -44.282 1.00 93.69 88 ALA A CA 1
ATOM 666 C C . ALA A 1 88 ? 4.345 13.218 -43.561 1.00 93.69 88 ALA A C 1
ATOM 668 O O . ALA A 1 88 ? 4.338 13.130 -42.334 1.00 93.69 88 ALA A O 1
ATOM 669 N N . ILE A 1 89 ? 5.407 12.857 -44.292 1.00 93.88 89 ILE A N 1
ATOM 670 C CA . ILE A 1 89 ? 6.643 12.316 -43.705 1.00 93.88 89 ILE A CA 1
ATOM 671 C C . ILE A 1 89 ? 7.290 13.334 -42.758 1.00 93.88 89 ILE A C 1
ATOM 673 O O . ILE A 1 89 ? 7.662 12.977 -41.640 1.00 93.88 89 ILE A O 1
ATOM 677 N N . LEU A 1 90 ? 7.394 14.604 -43.160 1.00 94.50 90 LEU A N 1
ATOM 678 C CA . LEU A 1 90 ? 7.968 15.655 -42.312 1.00 94.50 90 LEU A CA 1
ATOM 679 C C . LEU A 1 90 ? 7.144 15.884 -41.040 1.00 94.50 90 LEU A C 1
ATOM 681 O O . LEU A 1 90 ? 7.714 15.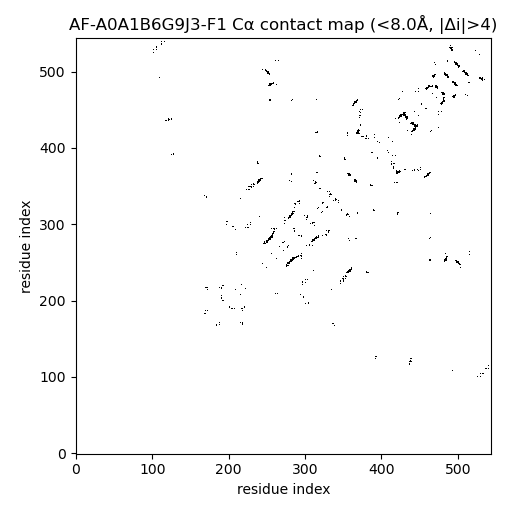976 -39.951 1.00 94.50 90 LEU A O 1
ATOM 685 N N . ILE A 1 91 ? 5.813 15.917 -41.156 1.00 94.56 91 ILE A N 1
ATOM 686 C CA . ILE A 1 91 ? 4.905 16.039 -40.008 1.00 94.56 91 ILE A CA 1
ATOM 687 C C . ILE A 1 91 ? 5.070 14.837 -39.074 1.00 94.56 91 ILE A C 1
ATOM 689 O O . ILE A 1 91 ? 5.206 15.020 -37.866 1.00 94.56 91 ILE A O 1
ATOM 693 N N . GLN A 1 92 ? 5.125 13.615 -39.610 1.00 93.50 92 GLN A N 1
ATOM 694 C CA . GLN A 1 92 ? 5.334 12.402 -38.817 1.00 93.50 92 GLN A CA 1
ATOM 695 C C . GLN A 1 92 ? 6.696 12.400 -38.113 1.00 93.50 92 GLN A C 1
ATOM 697 O O . GLN A 1 92 ? 6.769 12.067 -36.930 1.00 93.50 92 GLN A O 1
ATOM 702 N N . GLN A 1 93 ? 7.775 12.793 -38.796 1.00 93.94 93 GLN A N 1
ATOM 703 C CA . GLN A 1 93 ? 9.108 12.891 -38.195 1.00 93.94 93 GLN A CA 1
ATOM 704 C C . GLN A 1 93 ? 9.152 13.942 -37.083 1.00 93.94 93 GLN A C 1
ATOM 706 O O . GLN A 1 93 ? 9.667 13.667 -35.995 1.00 93.94 93 GLN A O 1
ATOM 711 N N . TRP A 1 94 ? 8.592 15.129 -37.329 1.00 95.00 94 TRP A N 1
ATOM 712 C CA . TRP A 1 94 ? 8.480 16.176 -36.318 1.00 95.00 94 TRP A CA 1
ATOM 713 C C . TRP A 1 94 ? 7.660 15.698 -35.117 1.00 95.00 94 TRP A C 1
ATOM 715 O O . TRP A 1 94 ? 8.105 15.847 -33.981 1.00 95.00 94 TRP A O 1
ATOM 725 N N . TYR A 1 95 ? 6.518 15.051 -35.360 1.00 91.50 95 TYR A N 1
ATOM 726 C CA . TYR A 1 95 ? 5.635 14.543 -34.314 1.00 91.50 95 TYR A CA 1
ATOM 727 C C . TYR A 1 95 ? 6.313 13.464 -33.462 1.00 91.50 95 TYR A C 1
ATOM 729 O O . TYR A 1 95 ? 6.282 13.550 -32.237 1.00 91.50 95 TYR A O 1
ATOM 737 N N . ARG A 1 96 ? 7.015 12.502 -34.078 1.00 92.50 96 ARG A N 1
ATOM 738 C CA . ARG A 1 96 ? 7.797 11.483 -33.351 1.00 92.50 96 ARG A CA 1
ATOM 739 C C . ARG A 1 96 ? 8.890 12.113 -32.484 1.00 92.50 96 ARG A C 1
ATOM 741 O O . ARG A 1 96 ? 9.018 11.758 -31.316 1.00 92.50 96 ARG A O 1
ATOM 748 N N . ARG A 1 97 ? 9.646 13.084 -33.018 1.00 93.19 97 ARG A N 1
ATOM 749 C CA . ARG A 1 97 ? 10.670 13.823 -32.250 1.00 93.19 97 ARG A CA 1
ATOM 750 C C . ARG A 1 97 ? 10.056 14.623 -31.103 1.00 93.19 97 ARG A C 1
ATOM 752 O O . ARG A 1 97 ? 10.624 14.671 -30.016 1.00 93.19 97 ARG A O 1
ATOM 759 N N . TYR A 1 98 ? 8.911 15.255 -31.341 1.00 89.19 98 TYR A N 1
ATOM 760 C CA . TYR A 1 98 ? 8.175 15.994 -30.326 1.00 89.19 98 TYR A CA 1
ATOM 761 C C . TYR A 1 98 ? 7.713 15.071 -29.190 1.00 89.19 98 TYR A C 1
ATOM 763 O O . TYR A 1 98 ? 7.994 15.363 -28.029 1.00 89.19 98 TYR A O 1
ATOM 771 N N . LEU A 1 99 ? 7.093 13.931 -29.513 1.00 87.44 99 LEU A N 1
ATOM 772 C CA . LEU A 1 99 ? 6.685 12.935 -28.521 1.00 87.44 99 LEU A CA 1
ATOM 773 C C . LEU A 1 99 ? 7.875 12.400 -27.720 1.00 87.44 99 LEU A C 1
ATOM 775 O O . LEU A 1 99 ? 7.798 12.363 -26.496 1.00 87.44 99 LEU A O 1
ATOM 779 N N . ALA A 1 100 ? 8.989 12.072 -28.381 1.00 88.25 100 ALA A N 1
ATOM 780 C CA . ALA A 1 100 ? 10.202 11.616 -27.703 1.00 88.25 100 ALA A CA 1
ATOM 781 C C . ALA A 1 100 ? 10.730 12.661 -26.704 1.00 88.25 100 ALA A C 1
ATOM 783 O O . ALA A 1 100 ? 11.034 12.326 -25.564 1.00 88.25 100 ALA A O 1
ATOM 784 N N . ARG A 1 101 ? 10.775 13.946 -27.085 1.00 87.50 101 ARG A N 1
ATOM 785 C CA . ARG A 1 101 ? 11.177 15.034 -26.173 1.00 87.50 101 ARG A CA 1
ATOM 786 C C . ARG A 1 101 ? 10.241 15.167 -24.976 1.00 87.50 101 ARG A C 1
ATOM 788 O O . ARG A 1 101 ? 10.706 15.362 -23.858 1.00 87.50 101 ARG A O 1
ATOM 795 N N . MET A 1 102 ? 8.933 15.088 -25.206 1.00 82.19 102 MET A N 1
ATOM 796 C CA . MET A 1 102 ? 7.946 15.171 -24.129 1.00 82.19 102 MET A CA 1
ATOM 797 C C . MET A 1 102 ? 8.060 13.985 -23.163 1.00 82.19 102 MET A C 1
ATOM 799 O O . MET A 1 102 ? 7.962 14.178 -21.955 1.00 82.19 102 MET A O 1
ATOM 803 N N . GLU A 1 103 ? 8.324 12.787 -23.682 1.00 84.75 103 GLU A N 1
ATOM 804 C CA . GLU A 1 103 ? 8.543 11.587 -22.874 1.00 84.75 103 GLU A CA 1
ATOM 805 C C . GLU A 1 103 ? 9.837 11.677 -22.053 1.00 84.75 103 GLU A C 1
ATOM 807 O O . GLU A 1 103 ? 9.831 11.372 -20.865 1.00 84.75 103 GLU A O 1
ATOM 812 N N . VAL A 1 104 ? 10.927 12.193 -22.629 1.00 85.31 104 VAL A N 1
ATOM 813 C CA . VAL A 1 104 ? 12.175 12.447 -21.890 1.00 85.31 104 VAL A CA 1
ATOM 814 C C . VAL A 1 104 ? 11.944 13.415 -20.724 1.00 85.31 104 VAL A C 1
ATOM 816 O O . VAL A 1 104 ? 12.334 13.119 -19.597 1.00 85.31 104 VAL A O 1
ATOM 819 N N . ARG A 1 105 ? 11.252 14.541 -20.954 1.00 85.06 105 ARG A N 1
ATOM 820 C CA . ARG A 1 105 ? 10.921 15.508 -19.886 1.00 85.06 105 ARG A CA 1
ATOM 821 C C . ARG A 1 105 ? 10.098 14.870 -18.775 1.00 85.06 105 ARG A C 1
ATOM 823 O O . ARG A 1 105 ? 10.387 15.066 -17.596 1.00 85.06 105 ARG A O 1
ATOM 830 N N . ARG A 1 106 ? 9.097 14.077 -19.158 1.00 81.00 106 ARG A N 1
ATOM 831 C CA . ARG A 1 106 ? 8.256 13.330 -18.225 1.00 81.00 106 ARG A CA 1
ATOM 832 C C . ARG A 1 106 ? 9.081 12.371 -17.361 1.00 81.00 106 ARG A C 1
ATOM 834 O O . ARG A 1 106 ? 8.880 12.356 -16.153 1.00 81.00 106 ARG A O 1
ATOM 841 N N . ARG A 1 107 ? 10.022 11.624 -17.952 1.00 84.00 107 ARG A N 1
ATOM 842 C CA . ARG A 1 107 ? 10.910 10.703 -17.221 1.00 84.00 107 ARG A CA 1
ATOM 843 C C . ARG A 1 107 ? 11.815 11.430 -16.233 1.00 84.00 107 ARG A C 1
ATOM 845 O O . ARG A 1 107 ? 11.848 11.040 -15.078 1.00 84.00 107 ARG A O 1
ATOM 852 N N . TYR A 1 108 ? 12.468 12.519 -16.637 1.00 84.69 108 TYR A N 1
ATOM 853 C CA . TYR A 1 108 ? 13.291 13.304 -15.707 1.00 84.69 108 TYR A CA 1
ATOM 854 C C . TYR A 1 108 ? 12.476 13.877 -14.550 1.00 84.69 108 TYR A C 1
ATOM 856 O O . TYR A 1 108 ? 12.911 13.846 -13.406 1.00 84.69 108 TYR A O 1
ATOM 864 N N . THR A 1 109 ? 11.271 14.360 -14.842 1.00 83.56 109 THR A N 1
ATOM 865 C CA . THR A 1 109 ? 10.357 14.866 -13.817 1.00 83.56 109 THR A CA 1
ATOM 866 C C . THR A 1 109 ? 9.968 13.770 -12.825 1.00 83.56 109 THR A C 1
ATOM 868 O O . THR A 1 109 ? 9.938 14.009 -11.621 1.00 83.56 109 THR A O 1
ATOM 871 N N . TRP A 1 110 ? 9.714 12.558 -13.323 1.00 83.44 110 TRP A N 1
ATOM 872 C CA . TRP A 1 110 ? 9.462 11.389 -12.488 1.00 83.44 110 TRP A CA 1
ATOM 873 C C . TRP A 1 110 ? 10.651 11.067 -11.582 1.00 83.44 110 TRP A C 1
ATOM 875 O O . TRP A 1 110 ? 10.479 10.919 -10.376 1.00 83.44 110 TRP A O 1
ATOM 885 N N . THR A 1 111 ? 11.858 11.033 -12.153 1.00 85.88 111 THR A N 1
ATOM 886 C CA . THR A 1 111 ? 13.095 10.810 -11.400 1.00 85.88 111 THR A CA 1
ATOM 887 C C . THR A 1 111 ? 13.266 11.842 -10.290 1.00 85.88 111 THR A C 1
ATOM 889 O O . THR A 1 111 ? 13.603 11.458 -9.181 1.00 85.88 111 THR A O 1
ATOM 892 N N . ILE A 1 112 ? 12.973 13.125 -10.538 1.00 85.31 112 ILE A N 1
ATOM 893 C CA . ILE A 1 112 ? 13.062 14.170 -9.505 1.00 85.31 112 ILE A CA 1
ATOM 894 C C . ILE A 1 112 ? 12.139 13.857 -8.322 1.00 85.31 112 ILE A C 1
ATOM 896 O O . ILE A 1 112 ? 12.606 13.839 -7.185 1.00 85.31 112 ILE A O 1
ATOM 900 N N . PHE A 1 113 ? 10.853 13.588 -8.570 1.00 86.44 113 PHE A N 1
ATOM 901 C CA . PHE A 1 113 ? 9.904 13.282 -7.493 1.00 86.44 113 PHE A CA 1
ATOM 902 C C . PHE A 1 113 ? 10.315 12.045 -6.695 1.00 86.44 113 PHE A C 1
ATOM 904 O O . PHE A 1 113 ? 10.371 12.095 -5.468 1.00 86.44 113 PHE A O 1
ATOM 911 N N . GLN A 1 114 ? 10.655 10.965 -7.399 1.00 84.94 114 GLN A N 1
ATOM 912 C CA . GLN A 1 114 ? 11.078 9.715 -6.781 1.00 84.94 114 GLN A CA 1
ATOM 913 C C . GLN A 1 114 ? 12.355 9.904 -5.950 1.00 84.94 114 GLN A C 1
ATOM 915 O O . GLN A 1 114 ? 12.431 9.423 -4.826 1.00 84.94 114 GLN A O 1
ATOM 920 N N . SER A 1 115 ? 13.341 10.655 -6.451 1.00 85.12 115 SER A N 1
ATOM 921 C CA . SER A 1 115 ? 14.566 10.951 -5.703 1.00 85.12 115 SER A CA 1
ATOM 922 C C . SER A 1 115 ? 14.303 11.781 -4.447 1.00 85.12 115 SER A C 1
ATOM 924 O O . SER A 1 115 ? 14.878 11.481 -3.408 1.00 85.12 115 SER A O 1
ATOM 926 N N . ILE A 1 116 ? 13.432 12.796 -4.508 1.00 84.56 116 ILE A N 1
ATOM 927 C CA . ILE A 1 116 ? 13.079 13.612 -3.331 1.00 84.56 116 ILE A CA 1
ATOM 928 C C . ILE A 1 116 ? 12.389 12.754 -2.265 1.00 84.56 116 ILE A C 1
ATOM 930 O O . ILE A 1 116 ? 12.693 12.871 -1.076 1.00 84.56 116 ILE A O 1
ATOM 934 N N . GLU A 1 117 ? 11.468 11.894 -2.689 1.00 83.75 117 GLU A N 1
ATOM 935 C CA . GLU A 1 117 ? 10.749 10.976 -1.813 1.00 83.75 117 GLU A CA 1
ATOM 936 C C . GLU A 1 117 ? 11.686 9.964 -1.152 1.00 83.75 117 GLU A C 1
ATOM 938 O O . GLU A 1 117 ? 11.736 9.884 0.077 1.00 83.75 117 GLU A O 1
ATOM 943 N N . TYR A 1 118 ? 12.478 9.253 -1.954 1.00 85.81 118 TYR A N 1
ATOM 944 C CA . TYR A 1 118 ? 13.387 8.220 -1.465 1.00 85.81 118 TYR A CA 1
ATOM 945 C C . TYR A 1 118 ? 14.478 8.813 -0.577 1.00 85.81 118 TYR A C 1
ATOM 947 O O . TYR A 1 118 ? 14.820 8.216 0.440 1.00 85.81 118 TYR A O 1
ATOM 955 N N . GLN A 1 119 ? 14.955 10.028 -0.871 1.00 81.25 119 GLN A N 1
ATOM 956 C CA . GLN A 1 119 ? 15.864 10.741 0.027 1.00 81.25 119 GLN A CA 1
ATOM 957 C C . GLN A 1 119 ? 15.216 10.987 1.395 1.00 81.25 119 GLN A C 1
ATOM 959 O O . GLN A 1 119 ? 15.852 10.805 2.432 1.00 81.25 119 GLN A O 1
ATOM 964 N N . GLY A 1 120 ? 13.931 11.354 1.415 1.00 78.00 120 GLY A N 1
ATOM 965 C CA . GLY A 1 120 ? 13.175 11.522 2.650 1.00 78.00 120 GLY A CA 1
ATOM 966 C C . GLY A 1 120 ? 13.069 10.236 3.473 1.00 78.00 120 GLY A C 1
ATOM 967 O O . GLY A 1 120 ? 13.189 10.274 4.700 1.00 78.00 120 GLY A O 1
ATOM 968 N N . GLU A 1 121 ? 12.861 9.096 2.825 1.00 81.06 121 GLU A N 1
ATOM 969 C CA . GLU A 1 121 ? 12.833 7.789 3.489 1.00 81.06 121 GLU A CA 1
ATOM 970 C C . GLU A 1 121 ? 14.226 7.421 4.013 1.00 81.06 121 GLU A C 1
ATOM 972 O O . GLU A 1 121 ? 14.388 7.140 5.203 1.00 81.06 121 GLU A O 1
ATOM 977 N N . GLN A 1 122 ? 15.249 7.564 3.171 1.00 85.25 122 GLN A N 1
ATOM 978 C CA . GLN A 1 122 ? 16.639 7.247 3.484 1.00 85.25 122 GLN A CA 1
ATOM 979 C C . GLN A 1 122 ? 17.170 8.034 4.679 1.00 85.25 122 GLN A C 1
ATOM 981 O O . GLN A 1 122 ? 17.812 7.464 5.560 1.00 85.25 122 GLN A O 1
ATOM 986 N N . ASP A 1 123 ? 16.891 9.333 4.742 1.00 81.81 123 ASP A N 1
ATOM 987 C CA . ASP A 1 123 ? 17.255 10.184 5.873 1.00 81.81 123 ASP A CA 1
ATOM 988 C C . ASP A 1 123 ? 16.681 9.651 7.201 1.00 81.81 123 ASP A C 1
ATOM 990 O O . ASP A 1 123 ? 17.362 9.709 8.223 1.00 81.81 123 ASP A O 1
ATOM 994 N N . GLN A 1 124 ? 15.445 9.123 7.210 1.00 80.38 124 GLN A N 1
ATOM 995 C CA . GLN A 1 124 ? 14.846 8.559 8.431 1.00 80.38 124 GLN A CA 1
ATOM 996 C C . GLN A 1 124 ? 15.525 7.259 8.837 1.00 80.38 124 GLN A C 1
ATOM 998 O O . GLN A 1 124 ? 15.816 7.052 10.014 1.00 80.38 124 GLN A O 1
ATOM 1003 N N . VAL A 1 125 ? 15.819 6.397 7.867 1.00 79.00 125 VAL A N 1
ATOM 1004 C CA . VAL A 1 125 ? 16.488 5.126 8.147 1.00 79.00 125 VAL A CA 1
ATOM 1005 C C . VAL A 1 125 ? 17.929 5.361 8.608 1.00 79.00 125 VAL A C 1
ATOM 1007 O O . VAL A 1 125 ? 18.394 4.717 9.545 1.00 79.00 125 VAL A O 1
ATOM 1010 N N . LYS A 1 126 ? 18.632 6.338 8.024 1.00 81.75 126 LYS A N 1
ATOM 1011 C CA . LYS A 1 126 ? 19.958 6.776 8.485 1.00 81.75 126 LYS A CA 1
ATOM 1012 C C . LYS A 1 126 ? 19.911 7.328 9.904 1.00 81.75 126 LYS A C 1
ATOM 1014 O O . LYS A 1 126 ? 20.773 6.983 10.707 1.00 81.75 126 LYS A O 1
ATOM 1019 N N . LEU A 1 127 ? 18.911 8.151 10.218 1.00 77.00 127 LEU A N 1
ATOM 1020 C CA . LEU A 1 127 ? 18.723 8.695 11.560 1.00 77.00 127 LEU A CA 1
ATOM 1021 C C . LEU A 1 127 ? 18.489 7.577 12.584 1.00 77.00 127 LEU A C 1
ATOM 1023 O O . LEU A 1 127 ? 19.101 7.579 13.648 1.00 77.00 127 LEU A O 1
ATOM 1027 N N . TYR A 1 128 ? 17.671 6.587 12.230 1.00 74.06 128 TYR A N 1
ATOM 1028 C CA . TYR A 1 128 ? 17.494 5.369 13.016 1.00 74.06 128 TYR A CA 1
ATOM 1029 C C . TYR A 1 128 ? 18.814 4.617 13.222 1.00 74.06 128 TYR A C 1
ATOM 1031 O O . TYR A 1 128 ? 19.192 4.350 14.360 1.00 74.06 128 TYR A O 1
ATOM 1039 N N . ASN A 1 129 ? 19.548 4.324 12.145 1.00 74.06 129 ASN A N 1
ATOM 1040 C CA . ASN A 1 129 ? 20.824 3.609 12.224 1.00 74.06 129 ASN A CA 1
ATOM 1041 C C . ASN A 1 129 ? 21.839 4.357 13.097 1.00 74.06 129 ASN A C 1
ATOM 1043 O O . ASN A 1 129 ? 22.545 3.732 13.884 1.00 74.06 129 ASN A O 1
ATOM 1047 N N . PHE A 1 130 ? 21.880 5.688 12.997 1.00 78.31 130 PHE A N 1
ATOM 1048 C CA . PHE A 1 130 ? 22.717 6.537 13.838 1.00 78.31 130 PHE A CA 1
ATOM 1049 C C . PHE A 1 130 ? 22.329 6.440 15.316 1.00 78.31 130 PHE A C 1
ATOM 1051 O O . PHE A 1 130 ? 23.195 6.185 16.150 1.00 78.31 130 PHE A O 1
ATOM 1058 N N . PHE A 1 131 ? 21.044 6.597 15.653 1.00 69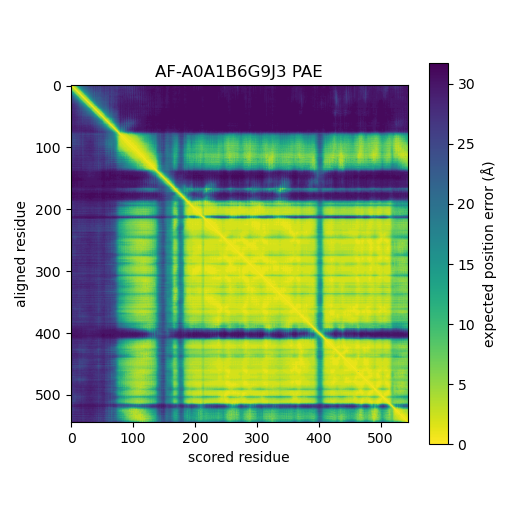.00 131 PHE A N 1
ATOM 1059 C CA . PHE A 1 131 ? 20.597 6.492 17.044 1.00 69.00 131 PHE A CA 1
ATOM 1060 C C . PHE A 1 131 ? 20.805 5.093 17.613 1.00 69.00 131 PHE A C 1
ATOM 1062 O O . PHE A 1 131 ? 21.206 4.971 18.764 1.00 69.00 131 PHE A O 1
ATOM 1069 N N . ASN A 1 132 ? 20.611 4.046 16.815 1.00 65.62 132 ASN A N 1
ATOM 1070 C CA . ASN A 1 132 ? 20.927 2.686 17.229 1.00 65.62 132 ASN A CA 1
ATOM 1071 C C . ASN A 1 132 ? 22.413 2.503 17.493 1.00 65.62 132 ASN A C 1
ATOM 1073 O O . ASN A 1 132 ? 22.764 1.989 18.547 1.00 65.62 132 ASN A O 1
ATOM 1077 N N . ALA A 1 133 ? 23.275 2.949 16.575 1.00 68.56 133 ALA A N 1
ATOM 1078 C CA . ALA A 1 133 ? 24.718 2.887 16.762 1.00 68.56 133 ALA A CA 1
ATOM 1079 C C . ALA A 1 133 ? 25.127 3.626 18.044 1.00 68.56 133 ALA A C 1
ATOM 1081 O O . ALA A 1 133 ? 25.863 3.082 18.863 1.00 68.56 133 ALA A O 1
ATOM 1082 N N . LEU A 1 134 ? 24.579 4.822 18.268 1.00 68.12 134 LEU A N 1
ATOM 1083 C CA . LEU A 1 134 ? 24.805 5.616 19.472 1.00 68.12 134 LEU A CA 1
ATOM 1084 C C . LEU A 1 134 ? 24.330 4.885 20.737 1.00 68.12 134 LEU A C 1
ATOM 1086 O O . LEU A 1 134 ? 25.089 4.788 21.692 1.00 68.12 134 LEU A O 1
ATOM 1090 N N . LEU A 1 135 ? 23.133 4.296 20.737 1.00 61.62 135 LEU A N 1
ATOM 1091 C CA . LEU A 1 135 ? 22.626 3.509 21.867 1.00 61.62 135 LEU A CA 1
ATOM 1092 C C . LEU A 1 135 ? 23.458 2.244 22.128 1.00 61.62 135 LEU A C 1
ATOM 1094 O O . LEU A 1 135 ? 23.624 1.860 23.278 1.00 61.62 135 LEU A O 1
ATOM 1098 N N . THR A 1 136 ? 24.011 1.613 21.089 1.00 61.41 136 THR A N 1
ATOM 1099 C CA . THR A 1 136 ? 24.870 0.424 21.231 1.00 61.41 136 THR A CA 1
ATOM 1100 C C . THR A 1 136 ? 26.316 0.739 21.621 1.00 61.41 136 THR A C 1
ATOM 1102 O O . THR A 1 136 ? 27.003 -0.143 22.128 1.00 61.41 136 THR A O 1
ATOM 1105 N N . HIS A 1 137 ? 26.795 1.964 21.371 1.00 63.03 137 HIS A N 1
ATOM 1106 C CA . HIS A 1 137 ? 28.194 2.363 21.574 1.00 63.03 137 HIS A CA 1
ATOM 1107 C C . HIS A 1 137 ? 28.403 3.415 22.671 1.00 63.03 137 HIS A C 1
ATOM 1109 O O . HIS A 1 137 ? 29.555 3.708 22.994 1.00 63.03 137 HIS A O 1
ATOM 1115 N N . ILE A 1 138 ? 27.345 3.975 23.270 1.00 58.41 138 ILE A N 1
ATOM 1116 C CA . ILE A 1 138 ? 27.481 4.747 24.509 1.00 58.41 138 ILE A CA 1
ATOM 1117 C C . ILE A 1 138 ? 27.866 3.769 25.629 1.00 58.41 138 ILE A C 1
ATOM 1119 O O . ILE A 1 138 ? 27.093 2.861 25.933 1.00 58.41 138 ILE A O 1
ATOM 1123 N N . PRO A 1 139 ? 29.036 3.938 26.271 1.00 47.03 139 PRO A N 1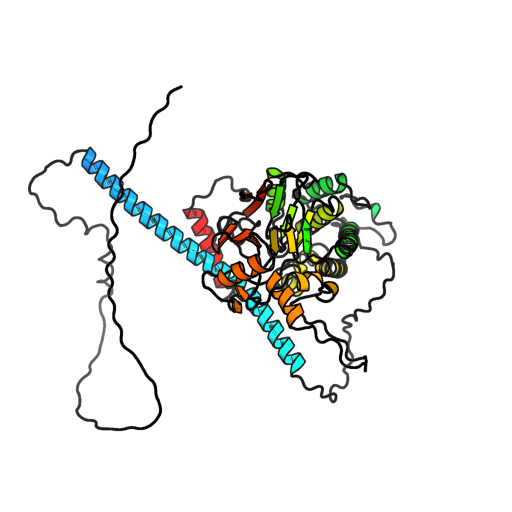
ATOM 1124 C CA . PRO A 1 139 ? 29.362 3.180 27.466 1.00 47.03 139 PRO A CA 1
ATOM 1125 C C . PRO A 1 139 ? 28.344 3.537 28.547 1.00 47.03 139 PRO A C 1
ATOM 1127 O O . PRO A 1 139 ? 28.088 4.720 28.784 1.00 47.03 139 PRO A O 1
ATOM 1130 N N . THR A 1 140 ? 27.810 2.541 29.248 1.00 50.91 140 THR A N 1
ATOM 1131 C CA . THR A 1 140 ? 27.081 2.721 30.509 1.00 50.91 140 THR A CA 1
ATOM 1132 C C . THR A 1 140 ? 28.033 3.221 31.601 1.00 50.91 140 THR A C 1
ATOM 1134 O O . THR A 1 140 ? 28.290 2.541 32.589 1.00 50.91 140 THR A O 1
ATOM 1137 N N . ASN A 1 141 ? 28.584 4.422 31.439 1.00 39.38 141 ASN A N 1
ATOM 1138 C CA . ASN A 1 141 ? 29.257 5.139 32.508 1.00 39.38 141 ASN A CA 1
ATOM 1139 C C . ASN A 1 141 ? 28.196 5.930 33.267 1.00 39.38 141 ASN A C 1
ATOM 1141 O O . ASN A 1 141 ? 27.971 7.119 33.052 1.00 39.38 141 ASN A O 1
ATOM 1145 N N . SER A 1 142 ? 27.531 5.225 34.179 1.00 45.62 142 SER A N 1
ATOM 1146 C CA . SER A 1 142 ? 26.858 5.845 35.311 1.00 45.62 142 SER A CA 1
ATOM 1147 C C . SER A 1 142 ? 27.907 6.509 36.198 1.00 45.62 142 SER A C 1
ATOM 1149 O O . SER A 1 142 ? 28.530 5.851 37.027 1.00 45.62 142 SER A O 1
ATOM 1151 N N . THR A 1 143 ? 28.113 7.808 36.019 1.00 38.78 143 THR A N 1
ATOM 1152 C CA . THR A 1 143 ? 28.411 8.806 37.063 1.00 38.78 143 THR A CA 1
ATOM 1153 C C . THR A 1 143 ? 28.519 10.164 36.363 1.00 38.78 143 THR A C 1
ATOM 1155 O O . THR A 1 143 ? 29.079 10.231 35.282 1.00 38.78 143 THR A O 1
ATOM 1158 N N . TYR A 1 144 ? 27.983 11.235 36.958 1.00 36.53 144 TYR A N 1
ATOM 1159 C CA . TYR A 1 144 ? 27.970 12.627 36.449 1.00 36.53 144 TYR A CA 1
ATOM 1160 C C . TYR A 1 144 ? 26.774 13.108 35.611 1.00 36.53 144 TYR A C 1
ATOM 1162 O O . TYR A 1 144 ? 26.957 13.861 34.665 1.00 36.53 144 TYR A O 1
ATOM 1170 N N . LEU A 1 145 ? 25.537 12.846 36.045 1.00 38.47 145 LEU A N 1
ATOM 1171 C CA . LEU A 1 145 ? 24.486 13.871 35.932 1.00 38.47 145 LEU A CA 1
ATOM 1172 C C . LEU A 1 145 ? 23.683 13.924 37.238 1.00 38.47 145 LEU A C 1
ATOM 1174 O O . LEU A 1 145 ? 22.686 13.231 37.428 1.00 38.47 145 LEU A O 1
ATOM 1178 N N . GLN A 1 146 ? 24.165 14.748 38.172 1.00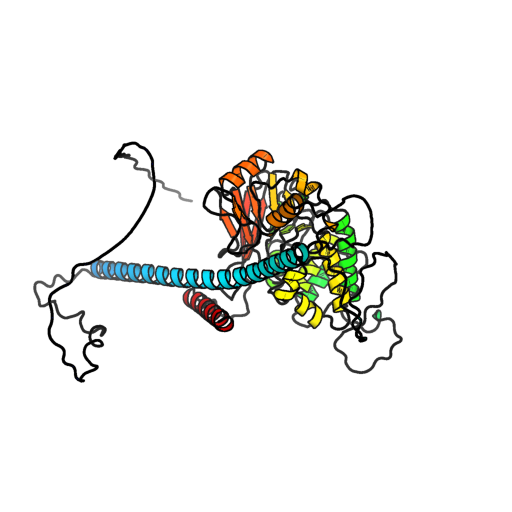 36.09 146 GLN A N 1
ATOM 1179 C CA . GLN A 1 146 ? 23.332 15.269 39.251 1.00 36.09 146 GLN A CA 1
ATOM 1180 C C . GLN A 1 146 ? 22.218 16.137 38.647 1.00 36.09 146 GLN A C 1
ATOM 1182 O O . GLN A 1 146 ? 22.435 16.858 37.674 1.00 36.09 146 GLN A O 1
ATOM 1187 N N . LYS A 1 147 ? 21.025 16.033 39.245 1.00 31.58 147 LYS A N 1
ATOM 1188 C CA . LYS A 1 147 ? 19.810 16.813 38.959 1.00 31.58 147 LYS A CA 1
ATOM 1189 C C . LYS A 1 147 ? 20.093 18.265 38.542 1.00 31.58 147 LYS A C 1
ATOM 1191 O O . LYS A 1 147 ? 20.803 18.971 39.255 1.00 31.58 147 LYS A O 1
ATOM 1196 N N . PRO A 1 148 ? 19.289 18.768 37.597 1.00 29.30 148 PRO A N 1
ATOM 1197 C CA . PRO A 1 148 ? 18.515 19.960 37.887 1.00 29.30 148 PRO A CA 1
ATOM 1198 C C . PRO A 1 148 ? 17.017 19.658 37.817 1.00 29.30 148 PRO A C 1
ATOM 1200 O O . PRO A 1 148 ? 16.502 18.983 36.931 1.00 29.30 148 PRO A O 1
ATOM 1203 N N . THR A 1 149 ? 16.320 20.160 38.824 1.00 37.19 149 THR A N 1
ATOM 1204 C CA . THR A 1 149 ? 14.869 20.255 38.921 1.00 37.19 149 THR A CA 1
ATOM 1205 C C . THR A 1 149 ? 14.301 21.098 37.778 1.00 37.19 149 THR A C 1
ATOM 1207 O O . THR A 1 149 ? 14.572 22.293 37.719 1.00 37.19 149 THR A O 1
ATOM 1210 N N . SER A 1 150 ? 13.491 20.513 36.897 1.00 29.64 150 SER A N 1
ATOM 1211 C CA . SER A 1 150 ? 12.304 21.143 36.292 1.00 29.64 150 SER A CA 1
ATOM 1212 C C . SER A 1 150 ? 11.575 20.137 35.397 1.00 29.64 150 SER A C 1
ATOM 1214 O O . SER A 1 150 ? 12.146 19.179 34.889 1.00 29.64 150 SER A O 1
ATOM 1216 N N . SER A 1 151 ? 10.264 20.313 35.342 1.00 41.91 151 SER A N 1
ATOM 1217 C CA . SER A 1 151 ? 9.232 19.461 34.764 1.00 41.91 151 SER A CA 1
ATOM 1218 C C . SER A 1 151 ? 9.412 19.143 33.279 1.00 41.91 151 SER A C 1
ATOM 1220 O O . SER A 1 151 ? 9.362 20.057 32.468 1.00 41.91 151 SER A O 1
ATOM 1222 N N . ASP A 1 152 ? 9.466 17.855 32.935 1.00 28.14 152 ASP A N 1
ATOM 1223 C CA . ASP A 1 152 ? 8.772 17.316 31.759 1.00 28.14 152 ASP A CA 1
ATOM 1224 C C . ASP A 1 152 ? 8.625 15.794 31.894 1.00 28.14 152 ASP A C 1
ATOM 1226 O O . ASP A 1 152 ? 9.564 15.012 31.750 1.00 28.14 152 ASP A O 1
ATOM 1230 N N . ALA A 1 153 ? 7.414 15.369 32.249 1.00 31.27 153 ALA A N 1
ATOM 1231 C CA . ALA A 1 153 ? 7.051 13.972 32.415 1.00 31.27 153 ALA A CA 1
ATOM 1232 C C . ALA A 1 153 ? 6.642 13.372 31.061 1.00 31.27 153 ALA A C 1
ATOM 1234 O O . ALA A 1 153 ? 5.460 13.314 30.717 1.00 31.27 153 ALA A O 1
ATOM 1235 N N . THR A 1 154 ? 7.613 12.880 30.293 1.00 32.22 154 THR A N 1
ATOM 1236 C CA . THR A 1 154 ? 7.344 11.928 29.210 1.00 32.22 154 THR A CA 1
ATOM 1237 C C . THR A 1 154 ? 6.993 10.573 29.824 1.00 32.22 154 THR A C 1
ATOM 1239 O O . THR A 1 154 ? 7.710 9.988 30.635 1.00 32.22 154 THR A O 1
ATOM 1242 N N . SER A 1 155 ? 5.776 10.134 29.529 1.00 35.16 155 SER A N 1
ATOM 1243 C CA . SER A 1 155 ? 5.050 9.137 30.306 1.00 35.16 155 SER A CA 1
ATOM 1244 C C . SER A 1 155 ? 5.567 7.725 30.040 1.00 35.16 155 SER A C 1
ATOM 1246 O O . SER A 1 155 ? 5.545 7.242 28.909 1.00 35.16 155 SER A O 1
ATOM 1248 N N . LYS A 1 156 ? 5.951 7.046 31.123 1.00 32.50 156 LYS A N 1
ATOM 1249 C CA . LYS A 1 156 ? 6.143 5.597 31.211 1.00 32.50 156 LYS A CA 1
ATOM 1250 C C . LYS A 1 156 ? 4.911 4.860 30.672 1.00 32.50 156 LYS A C 1
ATOM 1252 O O . LYS A 1 156 ? 3.792 5.102 31.120 1.00 32.50 156 LYS A O 1
ATOM 1257 N N . SER A 1 157 ? 5.122 3.940 29.738 1.00 33.28 157 SER A N 1
ATOM 1258 C CA . SER A 1 157 ? 4.113 2.990 29.273 1.00 33.28 157 SER A CA 1
ATOM 1259 C C . SER A 1 157 ? 4.037 1.801 30.232 1.00 33.28 157 SER A C 1
ATOM 1261 O O . SER A 1 157 ? 4.738 0.808 30.051 1.00 33.28 157 SER A O 1
ATOM 1263 N N . SER A 1 158 ? 3.198 1.893 31.263 1.00 31.00 158 SER A N 1
ATOM 1264 C CA . SER A 1 158 ? 2.762 0.716 32.014 1.00 31.00 158 SER A CA 1
ATOM 1265 C C . SER A 1 158 ? 1.501 0.151 31.365 1.00 31.00 158 SER A C 1
ATOM 1267 O O . SER A 1 158 ? 0.460 0.806 31.307 1.00 31.00 158 SER A O 1
ATOM 1269 N N . SER A 1 159 ? 1.613 -1.073 30.863 1.00 38.16 159 SER A N 1
ATOM 1270 C CA . SER A 1 159 ? 0.500 -1.931 30.482 1.00 38.16 159 SER A CA 1
ATOM 1271 C C . SER A 1 159 ? -0.281 -2.341 31.728 1.00 38.16 159 SER A C 1
ATOM 1273 O O . SER A 1 159 ? 0.068 -3.306 32.403 1.00 38.16 159 SER A O 1
ATOM 1275 N N . THR A 1 160 ? -1.351 -1.618 32.024 1.00 29.42 160 THR A N 1
ATOM 1276 C CA . THR A 1 160 ? -2.445 -2.129 32.848 1.00 29.42 160 THR A CA 1
ATOM 1277 C C . THR A 1 160 ? -3.739 -1.858 32.110 1.00 29.42 160 THR A C 1
ATOM 1279 O O . THR A 1 160 ? -4.106 -0.711 31.855 1.00 29.42 160 THR A O 1
ATOM 1282 N N . ASP A 1 161 ? -4.384 -2.951 31.729 1.00 35.75 161 ASP A N 1
ATOM 1283 C CA . ASP A 1 161 ? -5.739 -3.011 31.215 1.00 35.75 161 ASP A CA 1
ATOM 1284 C C . ASP A 1 161 ? -6.677 -2.573 32.350 1.00 35.75 161 ASP A C 1
ATOM 1286 O O . ASP A 1 161 ? -6.991 -3.336 33.261 1.00 35.75 161 ASP A O 1
ATOM 1290 N N . THR A 1 162 ? -7.031 -1.289 32.380 1.00 30.11 162 THR A N 1
ATOM 1291 C CA . THR A 1 162 ? -8.099 -0.784 33.243 1.00 30.11 162 THR A CA 1
ATOM 1292 C C . THR A 1 162 ? -9.119 -0.101 32.352 1.00 30.11 162 THR A C 1
ATOM 1294 O O . THR A 1 162 ? -8.863 0.943 31.748 1.00 30.11 162 THR A O 1
ATOM 1297 N N . THR A 1 163 ? -10.293 -0.717 32.263 1.00 37.22 163 THR A N 1
ATOM 1298 C CA . THR A 1 163 ? -11.527 -0.193 31.680 1.00 37.22 163 THR A CA 1
ATOM 1299 C C . THR A 1 163 ? -11.996 1.051 32.439 1.00 37.22 163 THR A C 1
ATOM 1301 O O . THR A 1 163 ? -12.966 1.014 33.189 1.00 37.22 163 THR A O 1
ATOM 1304 N N . VAL A 1 164 ? -11.300 2.171 32.259 1.00 35.28 164 VAL A N 1
ATOM 1305 C CA . VAL A 1 164 ? -11.800 3.495 32.626 1.00 35.28 164 VAL A CA 1
ATOM 1306 C C . VAL A 1 164 ? -12.345 4.108 31.346 1.00 35.28 164 VAL A C 1
ATOM 1308 O O . VAL A 1 164 ? -11.579 4.416 30.427 1.00 35.28 164 VAL A O 1
ATOM 1311 N N . GLU A 1 165 ? -13.670 4.251 31.258 1.00 43.19 165 GLU A N 1
ATOM 1312 C CA . GLU A 1 165 ? -14.331 5.040 30.218 1.00 43.19 165 GLU A CA 1
ATOM 1313 C C . GLU A 1 165 ? -13.736 6.451 30.208 1.00 43.19 165 GLU A C 1
ATOM 1315 O O . GLU A 1 165 ? -14.087 7.336 30.987 1.00 43.19 165 GLU A O 1
ATOM 1320 N N . THR A 1 166 ? -12.753 6.648 29.338 1.00 47.62 166 THR A N 1
ATOM 1321 C CA . THR A 1 166 ? -12.029 7.904 29.226 1.00 47.62 166 THR A CA 1
ATOM 1322 C C . THR A 1 166 ? -12.909 8.837 28.411 1.00 47.62 166 THR A C 1
ATOM 1324 O O . THR A 1 166 ? -13.063 8.652 27.203 1.00 47.62 166 THR A O 1
ATOM 1327 N N . LYS A 1 167 ? -13.541 9.806 29.079 1.00 59.16 167 LYS A N 1
ATOM 1328 C CA . LYS A 1 167 ? -14.389 10.816 28.433 1.00 59.16 167 LYS A CA 1
ATOM 1329 C C . LYS A 1 167 ? -13.593 11.520 27.319 1.00 59.16 167 LYS A C 1
ATOM 1331 O O . LYS A 1 167 ? -12.510 12.052 27.571 1.00 59.16 167 LYS A O 1
ATOM 1336 N N . PHE A 1 168 ? -14.114 11.475 26.091 1.00 72.12 168 PHE A N 1
ATOM 1337 C CA . PHE A 1 168 ? -13.619 12.250 24.947 1.00 72.12 168 PHE A CA 1
ATOM 1338 C C . PHE A 1 168 ? -14.332 13.600 24.926 1.00 72.12 168 PHE A C 1
ATOM 1340 O O . PHE A 1 168 ? -15.553 13.640 25.075 1.00 72.12 168 PHE A O 1
ATOM 1347 N N . GLU A 1 169 ? -13.578 14.678 24.740 1.00 64.81 169 GLU A N 1
ATOM 1348 C CA . GLU A 1 169 ? -14.134 16.034 24.668 1.00 64.81 169 GLU A CA 1
ATOM 1349 C C . GLU A 1 169 ? -14.769 16.282 23.293 1.00 64.81 169 GLU A C 1
ATOM 1351 O O . GLU A 1 169 ? -14.243 15.811 22.277 1.00 64.81 169 GLU A O 1
ATOM 1356 N N . ASP A 1 170 ? -15.893 17.006 23.263 1.00 59.94 170 ASP A N 1
ATOM 1357 C CA . ASP A 1 170 ? -16.508 17.458 22.013 1.00 59.94 170 ASP A CA 1
ATOM 1358 C C . ASP A 1 170 ? -15.705 18.630 21.455 1.00 59.94 170 ASP A C 1
ATOM 1360 O O . ASP A 1 170 ? -15.519 19.653 22.106 1.00 59.94 170 ASP A O 1
ATOM 1364 N N . GLU A 1 171 ? -15.214 18.471 20.234 1.00 62.53 171 GLU A N 1
ATOM 1365 C CA . GLU A 1 171 ? -14.407 19.487 19.565 1.00 62.53 171 GLU A CA 1
ATOM 1366 C C . GLU A 1 171 ? -15.160 20.184 18.431 1.00 62.53 171 GLU A C 1
ATOM 1368 O O . GLU A 1 171 ? -14.534 20.838 17.585 1.00 62.53 171 GLU A O 1
ATOM 1373 N N . SER A 1 172 ? -16.469 19.944 18.300 1.00 54.97 172 SER A N 1
ATOM 1374 C CA . SER A 1 172 ? -17.307 20.545 17.256 1.00 54.97 172 SER A CA 1
ATOM 1375 C C . SER A 1 172 ? -17.080 22.066 17.180 1.00 54.97 172 SER A C 1
ATOM 1377 O O . SER A 1 172 ? -16.814 22.680 18.211 1.00 54.97 172 SER A O 1
ATOM 1379 N N . PRO A 1 173 ? -17.124 22.696 15.985 1.00 40.34 173 PRO A N 1
ATOM 1380 C CA . PRO A 1 173 ? -16.914 24.138 15.866 1.00 40.34 173 PRO A CA 1
ATOM 1381 C C . PRO A 1 173 ? -17.932 24.861 16.752 1.00 40.34 173 PRO A C 1
ATOM 1383 O O . PRO A 1 173 ? -19.131 24.797 16.490 1.00 40.34 173 PRO A O 1
ATOM 1386 N N . SER A 1 174 ? -17.460 25.470 17.836 1.00 41.75 174 SER A N 1
ATOM 1387 C CA . SER A 1 174 ? -18.308 26.101 18.838 1.00 41.75 174 SER A CA 1
ATOM 1388 C C . SER A 1 174 ? -18.865 27.417 18.302 1.00 41.75 174 SER A C 1
ATOM 1390 O O . SER A 1 174 ? -18.098 28.361 18.101 1.00 41.75 174 SER A O 1
ATOM 1392 N N . ASP A 1 175 ? -20.187 27.502 18.163 1.00 30.56 175 ASP A N 1
ATOM 1393 C CA . ASP A 1 175 ? -20.868 28.693 18.666 1.00 30.56 175 ASP A CA 1
ATOM 1394 C C . ASP A 1 175 ? -20.745 28.674 20.198 1.00 30.56 175 ASP A C 1
ATOM 1396 O O . ASP A 1 175 ? -20.754 27.622 20.841 1.00 30.56 175 ASP A O 1
ATOM 1400 N N . CYS A 1 176 ? -20.500 29.846 20.763 1.00 31.83 176 CYS A N 1
ATOM 1401 C CA . CYS A 1 176 ? -20.121 30.068 22.149 1.00 31.83 176 CYS A CA 1
ATOM 1402 C C . CYS A 1 176 ? -21.161 29.575 23.178 1.00 31.83 176 CYS A C 1
ATOM 1404 O O . CYS A 1 176 ? -22.366 29.656 22.965 1.00 31.83 176 CYS A O 1
ATOM 1406 N N . ASN A 1 177 ? -20.635 29.168 24.342 1.00 35.06 177 ASN A N 1
ATOM 1407 C CA . ASN A 1 177 ? -21.302 28.828 25.609 1.00 35.06 177 ASN A CA 1
ATOM 1408 C C . ASN A 1 177 ? -21.923 27.425 25.744 1.00 35.06 177 ASN A C 1
ATOM 1410 O O . ASN A 1 177 ? -23.093 27.208 25.448 1.00 35.06 177 ASN A O 1
ATOM 1414 N N . SER A 1 178 ? -21.191 26.501 26.383 1.00 31.16 178 SER A N 1
ATOM 1415 C CA . SER A 1 178 ? -21.824 25.480 27.234 1.00 31.16 178 SER A CA 1
ATOM 1416 C C . SER A 1 178 ? -20.918 25.039 28.395 1.00 31.16 178 SER A C 1
ATOM 1418 O O . SER A 1 178 ? -19.705 24.899 28.254 1.00 31.16 178 SER A O 1
ATOM 1420 N N . SER A 1 179 ? -21.535 24.906 29.573 1.00 31.66 179 SER A N 1
ATOM 1421 C CA . SER A 1 179 ? -20.941 24.574 30.876 1.00 31.66 179 SER A CA 1
ATOM 1422 C C . SER A 1 179 ? -20.544 23.086 31.015 1.00 31.66 179 SER A C 1
ATOM 1424 O O . SER A 1 179 ? -21.051 22.249 30.269 1.00 31.66 179 SER A O 1
ATOM 1426 N N . PRO A 1 180 ? -19.709 22.704 32.009 1.00 34.50 180 PRO A N 1
ATOM 1427 C CA . PRO A 1 180 ? -18.955 21.438 32.010 1.00 34.50 180 PRO A CA 1
ATOM 1428 C C . PRO A 1 180 ? -19.725 20.140 32.342 1.00 34.50 180 PRO A C 1
ATOM 1430 O O . PRO A 1 180 ? -19.080 19.136 32.630 1.00 34.50 180 PRO A O 1
ATOM 1433 N N . ASN A 1 181 ? -21.065 20.118 32.352 1.00 34.09 181 ASN A N 1
ATOM 1434 C CA . ASN A 1 181 ? -21.820 19.044 33.027 1.00 34.09 181 ASN A CA 1
ATOM 1435 C C . ASN A 1 181 ? -22.948 18.352 32.229 1.00 34.09 181 ASN A C 1
ATOM 1437 O O . ASN A 1 181 ? -23.831 17.758 32.843 1.00 34.09 181 ASN A O 1
ATOM 1441 N N . HIS A 1 182 ? -22.919 18.335 30.890 1.00 34.41 182 HIS A N 1
ATOM 1442 C CA . HIS A 1 182 ? -23.900 17.569 30.094 1.00 34.41 182 HIS A CA 1
ATOM 1443 C C . HIS A 1 182 ? -23.309 16.334 29.382 1.00 34.41 182 HIS A C 1
ATOM 1445 O O . HIS A 1 182 ? -22.152 16.366 28.956 1.00 34.41 182 HIS A O 1
ATOM 1451 N N . PRO A 1 183 ? -24.087 15.240 29.204 1.00 43.78 183 PRO A N 1
ATOM 1452 C CA . PRO A 1 183 ? -23.693 14.130 28.345 1.00 43.78 183 PRO A CA 1
ATOM 1453 C C . PRO A 1 183 ? -23.529 14.637 26.907 1.00 43.78 183 PRO A C 1
ATOM 1455 O O . PRO A 1 183 ? -24.449 15.211 26.319 1.00 43.78 183 PRO A O 1
ATOM 1458 N N . VAL A 1 184 ? -22.343 14.390 26.352 1.00 51.12 184 VAL A N 1
ATOM 1459 C CA . VAL A 1 184 ? -21.853 14.828 25.030 1.00 51.12 184 VAL A CA 1
ATOM 1460 C C . VAL A 1 184 ? -22.800 14.483 23.864 1.00 51.12 184 VAL A C 1
ATOM 1462 O O . VAL A 1 184 ? -22.758 15.105 22.808 1.00 51.12 184 VAL A O 1
ATOM 1465 N N . GLU A 1 185 ? -23.706 13.525 24.055 1.00 53.59 185 GLU A N 1
ATOM 1466 C CA . GLU A 1 185 ? -24.661 13.065 23.040 1.00 53.59 185 GLU A CA 1
ATOM 1467 C C . GLU A 1 185 ? -25.730 14.104 22.662 1.00 53.59 185 GLU A C 1
ATOM 1469 O O . GLU A 1 185 ? -26.328 13.979 21.600 1.00 53.59 185 GLU A O 1
ATOM 1474 N N . SER A 1 186 ? -25.952 15.139 23.479 1.00 52.69 186 SER A N 1
ATOM 1475 C CA . SER A 1 186 ? -27.059 16.090 23.279 1.00 52.69 186 SER A CA 1
ATOM 1476 C C . SER A 1 186 ? -26.807 17.190 22.232 1.00 52.69 186 SER A C 1
ATOM 1478 O O . SER A 1 186 ? -27.769 17.678 21.642 1.00 52.69 186 SER A O 1
ATOM 1480 N N . ASN A 1 187 ? -25.548 17.549 21.942 1.00 64.69 187 ASN A N 1
ATOM 1481 C CA . ASN A 1 187 ? -25.215 18.688 21.064 1.00 64.69 187 ASN A CA 1
ATOM 1482 C C . ASN A 1 187 ? -24.531 18.305 19.737 1.00 64.69 187 ASN A C 1
ATOM 1484 O O . ASN A 1 187 ? -24.429 19.139 18.832 1.00 64.69 187 ASN A O 1
ATOM 1488 N N . TYR A 1 188 ? -24.089 17.054 19.578 1.00 76.75 188 TYR A N 1
ATOM 1489 C CA . TYR A 1 188 ? -23.451 16.600 18.343 1.00 76.75 188 TYR A CA 1
ATOM 1490 C C . TYR A 1 188 ? -24.494 16.307 17.256 1.00 76.75 188 TYR A C 1
ATOM 1492 O O . TYR A 1 188 ? -25.278 15.374 17.366 1.00 76.75 188 TYR A O 1
ATOM 1500 N N . LYS A 1 189 ? -24.479 17.084 16.167 1.00 74.06 189 LYS A N 1
ATOM 1501 C CA . LYS A 1 189 ? -25.409 16.932 15.025 1.00 74.06 189 LYS A CA 1
ATOM 1502 C C . LYS A 1 189 ? -24.890 16.010 13.910 1.00 74.06 189 LYS A C 1
ATOM 1504 O O . LYS A 1 189 ? -25.465 15.977 12.823 1.00 74.06 189 LYS A O 1
ATOM 1509 N N . GLY A 1 190 ? -23.750 15.352 14.120 1.00 79.25 190 GLY A N 1
ATOM 1510 C CA . GLY A 1 190 ? -23.133 14.486 13.114 1.00 79.25 190 GLY A CA 1
ATOM 1511 C C . GLY A 1 190 ? -23.620 13.039 13.190 1.00 79.25 190 GLY A C 1
ATOM 1512 O O . GLY A 1 190 ? -24.686 12.747 13.720 1.00 79.25 190 GLY A O 1
ATOM 1513 N N . ILE A 1 191 ? -22.840 12.111 12.634 1.00 84.44 191 ILE A N 1
ATOM 1514 C CA . ILE A 1 191 ? -23.230 10.696 12.577 1.00 84.44 191 ILE A CA 1
ATOM 1515 C C . ILE A 1 191 ? -23.055 10.025 13.935 1.00 84.44 191 ILE A C 1
ATOM 1517 O O . ILE A 1 191 ? -21.968 10.050 14.509 1.00 84.44 191 ILE A O 1
ATOM 1521 N N . HIS A 1 192 ? -24.098 9.331 14.377 1.00 85.25 192 HIS A N 1
ATOM 1522 C CA . HIS A 1 192 ? -24.033 8.394 15.489 1.00 85.25 192 HIS A CA 1
ATOM 1523 C C . HIS A 1 192 ? -23.811 6.987 14.934 1.00 85.25 192 HIS A C 1
ATOM 1525 O O . HIS A 1 192 ? -24.588 6.539 14.095 1.00 85.25 192 HIS A O 1
ATOM 1531 N N . LEU A 1 193 ? -22.737 6.322 15.366 1.00 86.06 193 LEU A N 1
ATOM 1532 C CA . LEU A 1 193 ? -22.432 4.950 14.954 1.00 86.06 193 LEU A CA 1
ATOM 1533 C C . LEU A 1 193 ? -22.932 3.957 16.002 1.00 86.06 193 LEU A C 1
ATOM 1535 O O . LEU A 1 193 ? -22.757 4.186 17.203 1.00 86.06 193 LEU A O 1
ATOM 1539 N N . GLY A 1 194 ? -23.498 2.844 15.536 1.00 84.62 194 GLY A N 1
ATOM 1540 C CA . GLY A 1 194 ? -23.837 1.702 16.376 1.00 84.62 194 GLY A CA 1
ATOM 1541 C C . GLY A 1 194 ? -22.614 1.004 16.983 1.00 84.62 194 GLY A C 1
ATOM 1542 O O . GLY A 1 194 ? -21.472 1.165 16.542 1.00 84.62 194 GLY A O 1
ATOM 1543 N N . ASN A 1 195 ? -22.865 0.201 18.016 1.00 83.75 195 ASN A N 1
ATOM 1544 C CA . ASN A 1 195 ? -21.904 -0.741 18.581 1.00 83.75 195 ASN A CA 1
ATOM 1545 C C . ASN A 1 195 ? -22.625 -2.085 18.802 1.00 83.75 195 ASN A C 1
ATOM 1547 O O . ASN A 1 195 ? -23.370 -2.192 19.778 1.00 83.75 195 ASN A O 1
ATOM 1551 N N . PRO A 1 196 ? -22.469 -3.079 17.905 1.00 88.25 196 PRO A N 1
ATOM 1552 C CA . PRO A 1 196 ? -21.484 -3.167 16.815 1.00 88.25 196 PRO A CA 1
ATOM 1553 C C . PRO A 1 196 ? -21.787 -2.259 15.608 1.00 88.25 196 PRO A C 1
ATOM 1555 O O . PRO A 1 196 ? -22.925 -1.832 15.418 1.00 88.25 196 PRO A O 1
ATOM 1558 N N . LEU A 1 197 ? -20.765 -1.974 14.788 1.00 93.19 197 LEU A N 1
ATOM 1559 C CA . LEU A 1 197 ? -20.937 -1.236 13.529 1.00 93.19 197 LEU A CA 1
ATOM 1560 C C . LEU A 1 197 ? -21.780 -2.044 12.533 1.00 93.19 197 LEU A C 1
ATOM 1562 O O . LEU A 1 197 ? -21.517 -3.221 12.291 1.00 93.19 197 LEU A O 1
ATOM 1566 N N . THR A 1 198 ? -22.750 -1.388 11.900 1.00 93.62 198 THR A N 1
ATOM 1567 C CA . THR A 1 198 ? -23.616 -1.994 10.880 1.00 93.62 198 THR A CA 1
ATOM 1568 C C . THR A 1 198 ? -23.276 -1.509 9.469 1.00 93.62 198 THR A C 1
ATOM 1570 O O . THR A 1 198 ? -22.603 -0.494 9.274 1.00 93.62 198 THR A O 1
ATOM 1573 N N . ARG A 1 199 ? -23.807 -2.185 8.440 1.00 93.12 199 ARG A N 1
ATOM 1574 C CA . ARG A 1 199 ? -23.686 -1.705 7.052 1.00 93.12 199 ARG A CA 1
ATOM 1575 C C . ARG A 1 199 ? -24.313 -0.319 6.857 1.00 93.12 199 ARG A C 1
ATOM 1577 O O . ARG A 1 199 ? -23.740 0.512 6.160 1.00 93.12 199 ARG A O 1
ATOM 1584 N N . ARG A 1 200 ? -25.432 -0.033 7.527 1.00 93.81 200 ARG A N 1
ATOM 1585 C CA . ARG A 1 200 ? -26.067 1.291 7.478 1.00 93.81 200 ARG A CA 1
ATOM 1586 C C . ARG A 1 200 ? -25.151 2.378 8.047 1.00 93.81 200 ARG A C 1
ATOM 1588 O O . ARG A 1 200 ? -25.085 3.469 7.486 1.00 93.81 200 ARG A O 1
ATOM 1595 N N . ASP A 1 201 ? -24.427 2.076 9.124 1.00 93.88 201 ASP A N 1
ATOM 1596 C CA . ASP A 1 201 ? -23.440 2.994 9.704 1.00 93.88 201 ASP A CA 1
ATOM 1597 C C . ASP A 1 201 ? -22.298 3.283 8.726 1.00 93.88 201 ASP A C 1
ATOM 1599 O O . ASP A 1 201 ? -21.901 4.437 8.567 1.00 93.88 201 ASP A O 1
ATOM 1603 N N . LEU A 1 202 ? -21.808 2.254 8.027 1.00 94.44 202 LEU A N 1
ATOM 1604 C CA . LEU A 1 202 ? -20.780 2.401 6.997 1.00 94.44 202 LEU A CA 1
ATOM 1605 C C . LEU A 1 202 ? -21.260 3.272 5.827 1.00 94.44 202 LEU A C 1
ATOM 1607 O O . LEU A 1 202 ? -20.540 4.180 5.417 1.00 94.44 202 LEU A O 1
ATOM 1611 N N . ASP A 1 203 ? -22.468 3.035 5.309 1.00 93.25 203 ASP A N 1
ATOM 1612 C CA . ASP A 1 203 ? -23.022 3.825 4.203 1.00 93.25 203 ASP A CA 1
ATOM 1613 C C . ASP A 1 203 ? -23.185 5.304 4.610 1.00 93.25 203 ASP A C 1
ATOM 1615 O O . ASP A 1 203 ? -22.811 6.212 3.860 1.00 93.25 203 ASP A O 1
ATOM 1619 N N . ASN A 1 204 ? -23.651 5.561 5.839 1.00 91.94 204 ASN A N 1
ATOM 1620 C CA . ASN A 1 204 ? -23.712 6.910 6.404 1.00 91.94 204 ASN A CA 1
ATOM 1621 C C . ASN A 1 204 ? -22.316 7.544 6.504 1.00 91.94 204 ASN A C 1
ATOM 1623 O O . ASN A 1 204 ? -22.137 8.710 6.143 1.00 91.94 204 ASN A O 1
ATOM 1627 N N . LEU A 1 205 ? -21.320 6.789 6.979 1.00 92.50 205 LEU A N 1
ATOM 1628 C CA . LEU A 1 205 ? -19.946 7.263 7.141 1.00 92.50 205 LEU A CA 1
ATOM 1629 C C . LEU A 1 205 ? -19.322 7.655 5.795 1.00 92.50 205 LEU A C 1
ATOM 1631 O O . LEU A 1 205 ? -18.753 8.744 5.679 1.00 92.50 205 LEU A O 1
ATOM 1635 N N . ILE A 1 206 ? -19.500 6.816 4.768 1.00 93.06 206 ILE A N 1
ATOM 1636 C CA . ILE A 1 206 ? -19.091 7.101 3.386 1.00 93.06 206 ILE A CA 1
ATOM 1637 C C . ILE A 1 206 ? -19.742 8.401 2.906 1.00 93.06 206 ILE A C 1
ATOM 1639 O O . ILE A 1 206 ? -19.053 9.280 2.384 1.00 93.06 206 ILE A O 1
ATOM 1643 N N . GLU A 1 207 ? -21.048 8.563 3.122 1.00 90.75 207 GLU A N 1
ATOM 1644 C CA . GLU A 1 207 ? -21.772 9.758 2.692 1.00 90.75 207 GLU A CA 1
ATOM 1645 C C . GLU A 1 207 ? -21.273 11.032 3.383 1.00 90.75 207 GLU A C 1
ATOM 1647 O O . GLU A 1 207 ? -21.111 12.074 2.742 1.00 90.75 207 GLU A O 1
ATOM 1652 N N . SER A 1 208 ? -20.995 10.965 4.686 1.00 90.19 208 SER A N 1
ATOM 1653 C CA . SER A 1 208 ? -20.478 12.112 5.435 1.00 90.19 208 SER A CA 1
ATOM 1654 C C . SER A 1 208 ? -19.068 12.492 5.015 1.00 90.19 208 SER A C 1
ATOM 1656 O O . SER A 1 208 ? -18.788 13.678 4.857 1.00 90.19 208 SER A O 1
ATOM 1658 N N . PHE A 1 209 ? -18.185 11.519 4.785 1.00 91.19 209 PHE A N 1
ATOM 1659 C CA . PHE A 1 209 ? -16.825 11.808 4.327 1.00 91.19 209 PHE A CA 1
ATOM 1660 C C . PHE A 1 209 ? -16.780 12.282 2.870 1.00 91.19 209 PHE A C 1
ATOM 1662 O O . PHE A 1 209 ? -15.919 13.091 2.521 1.00 91.19 209 PHE A O 1
ATOM 1669 N N . ARG A 1 210 ? -17.737 11.855 2.036 1.00 87.19 210 ARG A N 1
ATOM 1670 C CA . ARG A 1 210 ? -17.912 12.345 0.661 1.00 87.19 210 ARG A CA 1
ATOM 1671 C C . ARG A 1 210 ? -18.358 13.808 0.613 1.00 87.19 210 ARG A C 1
ATOM 1673 O O . ARG A 1 210 ? -17.936 14.563 -0.267 1.00 87.19 210 ARG A O 1
ATOM 1680 N N . LYS A 1 211 ? -19.235 14.235 1.527 1.00 82.56 211 LYS A N 1
ATOM 1681 C CA . LYS A 1 211 ? -19.720 15.621 1.571 1.00 82.56 211 LYS A CA 1
ATOM 1682 C C . LYS A 1 211 ? -18.572 16.568 1.936 1.00 82.56 211 LYS A C 1
ATOM 1684 O O . LYS A 1 211 ? -17.978 16.486 3.002 1.00 82.56 211 LYS A O 1
ATOM 1689 N N . LYS A 1 212 ? -18.314 17.563 1.078 1.00 64.12 212 LYS A N 1
ATOM 1690 C CA . LYS A 1 212 ? -17.288 18.602 1.317 1.00 64.12 212 LYS A CA 1
ATOM 1691 C C . LYS A 1 212 ? -17.551 19.464 2.563 1.00 64.12 212 LYS A C 1
ATOM 1693 O O . LYS A 1 212 ? -16.638 20.141 3.027 1.00 64.12 212 LYS A O 1
ATOM 1698 N N . LYS A 1 213 ? -18.781 19.462 3.100 1.00 59.00 213 LYS A N 1
ATOM 1699 C CA . LYS A 1 213 ? -19.109 20.140 4.362 1.00 59.00 213 LYS A CA 1
ATOM 1700 C C . LYS A 1 213 ? -18.562 19.328 5.533 1.00 59.00 213 LYS A C 1
ATOM 1702 O O . LYS A 1 213 ? -18.990 18.204 5.758 1.00 59.00 213 LYS A O 1
ATOM 1707 N N . THR A 1 214 ? -17.665 19.948 6.288 1.00 57.25 214 THR A N 1
ATOM 1708 C CA . THR A 1 214 ? -16.948 19.456 7.472 1.00 57.25 214 THR A CA 1
ATOM 1709 C C . THR A 1 214 ? -17.859 18.868 8.554 1.00 57.25 214 THR A C 1
ATOM 1711 O O . THR A 1 214 ? -18.125 19.512 9.562 1.00 57.25 214 THR A O 1
ATOM 1714 N N . HIS A 1 215 ? -18.306 17.627 8.380 1.00 64.06 215 HIS A N 1
ATOM 1715 C CA . HIS A 1 215 ? -18.857 16.821 9.469 1.00 64.06 215 HIS A CA 1
ATOM 1716 C C . HIS A 1 215 ? -17.768 15.838 9.871 1.00 64.06 215 HIS A C 1
ATOM 1718 O O . HIS A 1 215 ? -17.705 14.697 9.417 1.00 64.06 215 HIS A O 1
ATOM 1724 N N . ARG A 1 216 ? -16.826 16.352 10.667 1.00 83.44 216 ARG A N 1
ATOM 1725 C CA . ARG A 1 216 ? -15.814 15.526 11.321 1.00 83.44 216 ARG A CA 1
ATOM 1726 C C . ARG A 1 216 ? -16.542 14.539 12.239 1.00 83.44 216 ARG A C 1
ATOM 1728 O O . ARG A 1 216 ? -17.468 14.924 12.960 1.00 83.44 216 ARG A O 1
ATOM 1735 N N . LEU A 1 217 ? -16.131 13.276 12.200 1.00 90.88 217 LEU A N 1
ATOM 1736 C CA . LEU A 1 217 ? -16.667 12.260 13.097 1.00 90.88 217 LEU A CA 1
ATOM 1737 C C . LEU A 1 217 ? -16.327 12.633 14.551 1.00 90.88 217 LEU A C 1
ATOM 1739 O O . LEU A 1 217 ? -15.248 13.148 14.824 1.00 90.88 217 LEU A O 1
ATOM 1743 N N . HIS A 1 218 ? -17.237 12.424 15.498 1.00 91.38 218 HIS A N 1
ATOM 1744 C CA . HIS A 1 218 ? -16.928 12.710 16.900 1.00 91.38 218 HIS A CA 1
ATOM 1745 C C . HIS A 1 218 ? -15.788 11.800 17.403 1.00 91.38 218 HIS A C 1
ATOM 1747 O O . HIS A 1 218 ? -15.758 10.610 17.080 1.00 91.38 218 HIS A O 1
ATOM 1753 N N . ALA A 1 219 ? -14.874 12.324 18.233 1.00 92.50 219 ALA A N 1
ATOM 1754 C CA . ALA A 1 219 ? -13.693 11.591 18.713 1.00 92.50 219 ALA A CA 1
ATOM 1755 C C . ALA A 1 219 ? -14.048 10.267 19.419 1.00 92.50 219 ALA A C 1
ATOM 1757 O O . ALA A 1 219 ? -13.356 9.267 19.239 1.00 92.50 219 ALA A O 1
ATOM 1758 N N . LYS A 1 220 ? -15.179 10.235 20.145 1.00 92.38 220 LYS A N 1
ATOM 1759 C CA . LYS A 1 220 ? -15.775 9.009 20.719 1.00 92.38 220 LYS A CA 1
ATOM 1760 C C . LYS A 1 220 ? -15.926 7.904 19.667 1.00 92.38 220 LYS A C 1
ATOM 1762 O O . LYS A 1 220 ? -15.456 6.797 19.887 1.00 92.38 220 LYS A O 1
ATOM 1767 N N . TYR A 1 221 ? -16.537 8.201 18.519 1.00 94.31 221 TYR A N 1
ATOM 1768 C CA . TYR A 1 221 ? -16.779 7.213 17.464 1.00 94.31 221 TYR A CA 1
ATOM 1769 C C . TYR A 1 221 ? -15.492 6.790 16.754 1.00 94.31 221 TYR A C 1
ATOM 1771 O O . TYR A 1 221 ? -15.330 5.612 16.450 1.00 94.31 221 TYR A O 1
ATOM 1779 N N . VAL A 1 222 ? -14.548 7.720 16.558 1.00 96.31 222 VAL A N 1
ATOM 1780 C CA . VAL A 1 222 ? -13.199 7.394 16.063 1.00 96.31 222 VAL A CA 1
ATOM 1781 C C . VAL A 1 222 ? -12.538 6.375 16.989 1.00 96.31 222 VAL A C 1
ATOM 1783 O O . VAL A 1 222 ? -12.099 5.319 16.543 1.00 96.31 222 VAL A O 1
ATOM 1786 N N . ALA A 1 223 ? -12.519 6.655 18.293 1.00 96.00 223 ALA A N 1
ATOM 1787 C CA . ALA A 1 223 ? -11.948 5.756 19.283 1.00 96.00 223 ALA A CA 1
ATOM 1788 C C . ALA A 1 223 ? -12.672 4.403 19.335 1.00 96.00 223 ALA A C 1
ATOM 1790 O O . ALA A 1 223 ? -12.013 3.375 19.476 1.00 96.00 223 ALA A O 1
ATOM 1791 N N . THR A 1 224 ? -14.000 4.385 19.191 1.00 95.19 224 THR A N 1
ATOM 1792 C CA . THR A 1 224 ? -14.793 3.150 19.113 1.00 95.19 224 THR A CA 1
ATOM 1793 C C . THR A 1 224 ? -14.370 2.284 17.926 1.00 95.19 224 THR A C 1
ATOM 1795 O O . THR A 1 224 ? -14.086 1.104 18.130 1.00 95.19 224 THR A O 1
ATOM 1798 N N . ILE A 1 225 ? -14.250 2.858 16.720 1.00 97.44 225 ILE A N 1
ATOM 1799 C CA . ILE A 1 225 ? -13.781 2.130 15.526 1.00 97.44 225 ILE A CA 1
ATOM 1800 C C . ILE A 1 225 ? -12.381 1.559 15.769 1.00 97.44 225 ILE A C 1
ATOM 1802 O O . ILE A 1 225 ? -12.163 0.369 15.559 1.00 97.44 225 ILE A O 1
ATOM 1806 N N . LEU A 1 226 ? -11.443 2.377 16.262 1.00 98.12 226 LEU A N 1
ATOM 1807 C CA . LEU A 1 226 ? -10.057 1.955 16.498 1.00 98.12 226 LEU A CA 1
ATOM 1808 C C . LEU A 1 226 ? -9.965 0.813 17.523 1.00 98.12 226 LEU A C 1
ATOM 1810 O O . LEU A 1 226 ? -9.234 -0.156 17.312 1.00 98.12 226 LEU A O 1
ATOM 1814 N N . LYS A 1 227 ? -10.728 0.890 18.621 1.00 96.50 227 LYS A N 1
ATOM 1815 C CA . LYS A 1 227 ? -10.762 -0.153 19.660 1.00 96.50 227 LYS A CA 1
ATOM 1816 C C . LYS A 1 227 ? -11.358 -1.461 19.138 1.00 96.50 227 LYS A C 1
ATOM 1818 O O . LYS A 1 227 ? -10.764 -2.516 19.354 1.00 96.50 227 LYS A O 1
ATOM 1823 N N . GLN A 1 228 ? -12.490 -1.400 18.434 1.00 96.62 228 GLN A N 1
ATOM 1824 C CA . GLN A 1 228 ? -13.109 -2.588 17.838 1.00 96.62 228 GLN A CA 1
ATOM 1825 C C . GLN A 1 228 ? -12.193 -3.224 16.789 1.00 96.62 228 GLN A C 1
ATOM 1827 O O . GLN A 1 228 ? -11.976 -4.434 16.818 1.00 96.62 228 GLN A O 1
ATOM 1832 N N . ALA A 1 229 ? -11.596 -2.414 15.911 1.00 97.81 229 ALA A N 1
ATOM 1833 C CA . ALA A 1 229 ? -10.674 -2.900 14.893 1.00 97.81 229 ALA A CA 1
ATOM 1834 C C . ALA A 1 229 ? -9.439 -3.557 15.516 1.00 97.81 229 ALA A C 1
ATOM 1836 O O . ALA A 1 229 ? -9.062 -4.648 15.106 1.00 97.81 229 ALA A O 1
ATOM 1837 N N . THR A 1 230 ? -8.863 -2.961 16.565 1.00 97.06 230 THR A N 1
ATOM 1838 C CA . THR A 1 230 ? -7.762 -3.572 17.328 1.00 97.06 230 THR A CA 1
ATOM 1839 C C . THR A 1 230 ? -8.160 -4.945 17.875 1.00 97.06 230 THR A C 1
ATOM 1841 O O . THR A 1 230 ? -7.411 -5.909 17.735 1.00 97.06 230 THR A O 1
ATOM 1844 N N . ALA A 1 231 ? -9.344 -5.055 18.485 1.00 96.38 231 ALA A N 1
ATOM 1845 C CA . ALA A 1 231 ? -9.837 -6.317 19.032 1.00 96.38 231 ALA A CA 1
ATOM 1846 C C . ALA A 1 231 ? -10.058 -7.387 17.948 1.00 96.38 231 ALA A C 1
ATOM 1848 O O . ALA A 1 231 ? -9.820 -8.567 18.206 1.00 96.38 231 ALA A O 1
ATOM 1849 N N . GLN A 1 232 ? -10.483 -6.989 16.746 1.00 96.38 232 GLN A N 1
ATOM 1850 C CA . GLN A 1 232 ? -10.647 -7.896 15.612 1.00 96.38 232 GLN A CA 1
ATOM 1851 C C . GLN A 1 232 ? -9.296 -8.331 15.028 1.00 96.38 232 GLN A C 1
ATOM 1853 O O . GLN A 1 232 ? -9.048 -9.523 14.880 1.00 96.38 232 GLN A O 1
ATOM 1858 N N . LEU A 1 233 ? -8.394 -7.383 14.764 1.00 97.19 233 LEU A N 1
ATOM 1859 C CA . LEU A 1 233 ? -7.073 -7.636 14.182 1.00 97.19 233 LEU A CA 1
ATOM 1860 C C . LEU A 1 233 ? -6.194 -8.528 15.070 1.00 97.19 233 LEU A C 1
ATOM 1862 O O . LEU A 1 233 ? -5.420 -9.328 14.551 1.00 97.19 233 LEU A O 1
ATOM 1866 N N . LYS A 1 234 ? -6.337 -8.455 16.401 1.00 95.81 234 LYS A N 1
ATOM 1867 C CA . LYS A 1 234 ? -5.668 -9.367 17.351 1.00 95.81 234 LYS A CA 1
ATOM 1868 C C . LYS A 1 234 ? -5.963 -10.845 17.089 1.00 95.81 234 LYS A C 1
ATOM 1870 O O . LYS A 1 234 ? -5.114 -11.685 17.354 1.00 95.81 234 LYS A O 1
ATOM 1875 N N . LYS A 1 235 ? -7.156 -11.161 16.579 1.00 95.75 235 LYS A N 1
ATOM 1876 C CA . LYS A 1 235 ? -7.593 -12.540 16.312 1.00 95.75 235 LYS A CA 1
ATOM 1877 C C . LYS A 1 235 ? -7.070 -13.081 14.981 1.00 95.75 235 LYS A C 1
ATOM 1879 O O . LYS A 1 235 ? -7.149 -14.282 14.750 1.00 95.75 235 LYS A O 1
ATOM 1884 N N . LEU A 1 236 ? -6.584 -12.208 14.097 1.00 96.38 236 LEU A N 1
ATOM 1885 C CA . LEU A 1 236 ? -6.114 -12.596 12.770 1.00 96.38 236 LEU A CA 1
ATOM 1886 C C . LEU A 1 236 ? -4.693 -13.189 12.824 1.00 96.38 236 LEU A C 1
ATOM 1888 O O . LEU A 1 236 ? -3.932 -12.893 13.749 1.00 96.38 236 LEU A O 1
ATOM 1892 N N . PRO A 1 237 ? -4.303 -14.021 11.848 1.00 96.62 237 PRO A N 1
ATOM 1893 C CA . PRO A 1 237 ? -2.913 -14.437 11.673 1.00 96.62 237 PRO A CA 1
ATOM 1894 C C . PRO A 1 237 ? -2.043 -13.295 11.115 1.00 96.62 237 PRO A C 1
ATOM 1896 O O . PRO A 1 237 ? -2.548 -12.274 10.652 1.00 96.62 237 PRO A O 1
ATOM 1899 N N . ASN A 1 238 ? -0.719 -13.481 11.102 1.00 96.44 238 ASN A N 1
ATOM 1900 C CA . ASN A 1 238 ? 0.194 -12.533 10.445 1.00 96.44 238 ASN A CA 1
ATOM 1901 C C . ASN A 1 238 ? 0.025 -12.518 8.922 1.00 96.44 238 ASN A C 1
ATOM 1903 O O . ASN A 1 238 ? 0.218 -11.480 8.297 1.00 96.44 238 ASN A O 1
ATOM 1907 N N . LEU A 1 239 ? -0.332 -13.662 8.331 1.00 97.75 239 LEU A N 1
ATOM 1908 C CA . LEU A 1 239 ? -0.685 -13.783 6.921 1.00 97.75 239 LEU A CA 1
ATOM 1909 C C . LEU A 1 239 ? -2.139 -14.222 6.816 1.00 97.75 239 LEU A C 1
ATOM 1911 O O . LEU A 1 239 ? -2.469 -15.351 7.186 1.00 97.75 239 LEU A O 1
ATOM 1915 N N . ASN A 1 240 ? -2.999 -13.348 6.302 1.00 97.44 240 ASN A N 1
ATOM 1916 C CA . ASN A 1 240 ? -4.384 -13.711 6.029 1.00 97.44 240 ASN A CA 1
ATOM 1917 C C . ASN A 1 240 ? -4.441 -14.802 4.958 1.00 97.44 240 ASN A C 1
ATOM 1919 O O . ASN A 1 240 ? -3.603 -14.844 4.055 1.00 97.44 240 ASN A O 1
ATOM 1923 N N . VAL A 1 241 ? -5.471 -15.641 5.012 1.00 96.69 241 VAL A N 1
ATOM 1924 C CA . VAL A 1 241 ? -5.771 -16.608 3.953 1.00 96.69 241 VAL A CA 1
ATOM 1925 C C . VAL A 1 241 ? -7.108 -16.226 3.342 1.00 96.69 241 VAL A C 1
ATOM 1927 O O . VAL A 1 241 ? -8.143 -16.318 3.996 1.00 96.69 241 VAL A O 1
ATOM 1930 N N . ALA A 1 242 ? -7.078 -15.784 2.089 1.00 95.88 242 ALA A N 1
ATOM 1931 C CA . ALA A 1 242 ? -8.270 -15.409 1.346 1.00 95.88 242 ALA A CA 1
ATOM 1932 C C . ALA A 1 242 ? -8.626 -16.500 0.331 1.00 95.88 242 ALA A C 1
ATOM 1934 O O . ALA A 1 242 ? -7.752 -17.061 -0.338 1.00 95.88 242 ALA A O 1
ATOM 1935 N N . SER A 1 243 ? -9.921 -16.780 0.185 1.00 93.50 243 SER A N 1
ATOM 1936 C CA . SER A 1 243 ? -10.430 -17.737 -0.798 1.00 93.50 243 SER A CA 1
ATOM 1937 C C . SER A 1 243 ? -11.336 -17.054 -1.814 1.00 93.50 243 SER A C 1
ATOM 1939 O O . SER A 1 243 ? -12.231 -16.300 -1.447 1.00 93.50 243 SER A O 1
ATOM 1941 N N . THR A 1 244 ? -11.155 -17.371 -3.096 1.00 94.56 244 THR A N 1
ATOM 1942 C CA . THR A 1 244 ? -12.076 -16.954 -4.169 1.00 94.56 244 THR A CA 1
ATOM 1943 C C . THR A 1 244 ? -13.111 -18.029 -4.506 1.00 94.56 244 THR A C 1
ATOM 1945 O O . THR A 1 244 ? -13.803 -17.928 -5.519 1.00 94.56 244 THR A O 1
ATOM 1948 N N . ALA A 1 245 ? -13.244 -19.078 -3.684 1.00 90.94 245 ALA A N 1
ATOM 1949 C CA . ALA A 1 245 ? -14.131 -20.205 -3.973 1.00 90.94 245 ALA A CA 1
ATOM 1950 C C . ALA A 1 245 ? -15.603 -19.786 -4.136 1.00 90.94 245 ALA A C 1
ATOM 1952 O O . ALA A 1 245 ? -16.286 -20.324 -5.011 1.00 90.94 245 ALA A O 1
ATOM 1953 N N . ILE A 1 246 ? -16.065 -18.815 -3.341 1.00 89.81 246 ILE A N 1
ATOM 1954 C CA . ILE A 1 246 ? -17.444 -18.303 -3.359 1.00 89.81 246 ILE A CA 1
ATOM 1955 C C . ILE A 1 246 ? -17.579 -17.177 -4.387 1.00 89.81 246 ILE A C 1
ATOM 1957 O O . ILE A 1 246 ? -18.287 -17.325 -5.379 1.00 89.81 246 ILE A O 1
ATOM 1961 N N . SER A 1 247 ? -16.841 -16.083 -4.193 1.00 93.81 247 SER A N 1
ATOM 1962 C CA . SER A 1 247 ? -16.912 -14.870 -5.018 1.00 93.81 247 SER A CA 1
ATOM 1963 C C . SER A 1 247 ? -16.454 -15.062 -6.465 1.00 93.81 247 SER A C 1
ATOM 1965 O O . SER A 1 247 ? -16.776 -14.247 -7.325 1.00 93.81 247 SER A O 1
ATOM 1967 N N . LYS A 1 248 ? -15.641 -16.094 -6.741 1.00 95.94 248 LYS A N 1
ATOM 1968 C CA . LYS A 1 248 ? -14.905 -16.310 -8.004 1.00 95.94 248 LYS A CA 1
ATOM 1969 C C . LYS A 1 248 ? -13.964 -15.165 -8.389 1.00 95.94 248 LYS A C 1
ATOM 1971 O O . LYS A 1 248 ? -13.381 -15.193 -9.472 1.00 95.94 248 LYS A O 1
ATOM 1976 N N . GLN A 1 249 ? -13.793 -14.182 -7.510 1.00 96.56 249 GLN A N 1
ATOM 1977 C CA . GLN A 1 249 ? -12.930 -13.031 -7.713 1.00 96.56 249 GLN A CA 1
ATOM 1978 C C . GLN A 1 249 ? -12.419 -12.464 -6.387 1.00 96.56 249 GLN A C 1
ATOM 1980 O O . GLN A 1 249 ? -13.054 -12.625 -5.348 1.00 96.56 249 GLN A O 1
ATOM 1985 N N . ILE A 1 250 ? -11.314 -11.732 -6.424 1.00 98.25 250 ILE A N 1
ATOM 1986 C CA . ILE A 1 250 ? -10.907 -10.844 -5.330 1.00 98.25 250 ILE A CA 1
ATOM 1987 C C . ILE A 1 250 ? -10.250 -9.597 -5.903 1.00 98.25 250 ILE A C 1
ATOM 1989 O O . ILE A 1 250 ? -9.545 -9.669 -6.912 1.00 98.25 250 ILE A O 1
ATOM 1993 N N . THR A 1 251 ? -10.515 -8.453 -5.284 1.00 98.75 251 THR A N 1
ATOM 1994 C CA . THR A 1 251 ? -9.966 -7.166 -5.707 1.00 98.75 251 THR A CA 1
ATOM 1995 C C . THR A 1 251 ? -8.780 -6.794 -4.829 1.00 98.75 251 THR A C 1
ATOM 1997 O O . THR A 1 251 ? -8.864 -6.885 -3.612 1.00 98.75 251 THR A O 1
ATOM 2000 N N . VAL A 1 252 ? -7.679 -6.363 -5.431 1.00 98.81 252 VAL A N 1
ATOM 2001 C CA . VAL A 1 252 ? -6.465 -5.923 -4.746 1.00 98.81 252 VAL A CA 1
ATOM 2002 C C . VAL A 1 252 ? -6.235 -4.449 -5.055 1.00 98.81 252 VAL A C 1
ATOM 2004 O O . VAL A 1 252 ? -6.101 -4.056 -6.218 1.00 98.81 252 VAL A O 1
ATOM 2007 N N . CYS A 1 253 ? -6.199 -3.649 -3.999 1.00 98.88 253 CYS A N 1
ATOM 2008 C CA . CYS A 1 253 ? -5.866 -2.233 -4.015 1.00 98.88 253 CYS A CA 1
ATOM 2009 C C . CYS A 1 253 ? -4.483 -2.054 -3.383 1.00 98.88 253 CYS A C 1
ATOM 2011 O O . CYS A 1 253 ? -4.204 -2.654 -2.345 1.00 98.88 253 CYS A O 1
ATOM 2013 N N . GLY A 1 254 ? -3.637 -1.237 -4.003 1.00 98.75 254 GLY A N 1
ATOM 2014 C CA . GLY A 1 254 ? -2.373 -0.808 -3.413 1.00 98.75 254 GLY A CA 1
ATOM 2015 C C . GLY A 1 254 ? -2.540 0.448 -2.569 1.00 98.75 254 GLY A C 1
ATOM 2016 O O . GLY A 1 254 ? -3.620 0.709 -2.034 1.00 98.75 254 GLY A O 1
ATOM 2017 N N . ASP A 1 255 ? -1.478 1.243 -2.529 1.00 98.75 255 ASP A N 1
ATOM 2018 C CA . ASP A 1 255 ? -1.360 2.451 -1.718 1.00 98.75 255 ASP A CA 1
ATOM 2019 C C . ASP A 1 255 ? -2.486 3.445 -2.026 1.00 98.75 255 ASP A C 1
ATOM 2021 O O . ASP A 1 255 ? -2.864 3.657 -3.187 1.00 98.75 255 ASP A O 1
ATOM 2025 N N . LEU A 1 256 ? -3.005 4.087 -0.979 1.00 98.31 256 LEU A N 1
ATOM 2026 C CA . LEU A 1 256 ? -4.046 5.114 -1.075 1.00 98.31 256 LEU A CA 1
ATOM 2027 C C . LEU A 1 256 ? -3.564 6.475 -0.582 1.00 98.31 256 LEU A C 1
ATOM 2029 O O . LEU A 1 256 ? -4.072 7.486 -1.064 1.00 98.31 256 LEU A O 1
ATOM 2033 N N . HIS A 1 257 ? -2.627 6.524 0.370 1.00 97.69 257 HIS A N 1
ATOM 2034 C CA . HIS A 1 257 ? -2.015 7.754 0.880 1.00 97.69 257 HIS A CA 1
ATOM 2035 C C . HIS A 1 257 ? -3.010 8.897 1.134 1.00 97.69 257 HIS A C 1
ATOM 2037 O O . HIS A 1 257 ? -2.880 10.015 0.621 1.00 97.69 257 HIS A O 1
ATOM 2043 N N . GLY A 1 258 ? -4.091 8.604 1.860 1.00 96.12 258 GLY A N 1
ATOM 2044 C CA . GLY A 1 258 ? -5.121 9.583 2.196 1.00 96.12 258 GLY A CA 1
ATOM 2045 C C . GLY A 1 258 ? -5.850 10.200 0.997 1.00 96.12 258 GLY A C 1
ATOM 2046 O O . GLY A 1 258 ? -6.362 11.320 1.107 1.00 96.12 258 GLY A O 1
ATOM 2047 N N . LYS A 1 259 ? -5.904 9.512 -0.149 1.00 95.06 259 LYS A N 1
ATOM 2048 C CA . LYS A 1 259 ? -6.684 9.899 -1.333 1.00 95.06 259 LYS A CA 1
ATOM 2049 C C . LYS A 1 259 ? -8.102 9.332 -1.254 1.00 95.06 259 LYS A C 1
ATOM 2051 O O . LYS A 1 259 ? -8.467 8.384 -1.942 1.00 95.06 259 LYS A O 1
ATOM 2056 N N . LEU A 1 260 ? -8.931 9.951 -0.416 1.00 95.12 260 LEU A N 1
ATOM 2057 C CA . LEU A 1 260 ? -10.323 9.526 -0.226 1.00 95.12 260 LEU A CA 1
ATOM 2058 C C . LEU A 1 260 ? -11.120 9.469 -1.541 1.00 95.12 260 LEU A C 1
ATOM 2060 O O . LEU A 1 260 ? -11.859 8.517 -1.759 1.00 95.12 260 LEU A O 1
ATOM 2064 N N . ASP A 1 261 ? -10.954 10.451 -2.430 1.00 94.44 261 ASP A N 1
ATOM 2065 C CA . ASP A 1 261 ? -11.674 10.479 -3.711 1.00 94.44 261 ASP A CA 1
ATOM 2066 C C . ASP A 1 261 ? -11.323 9.273 -4.604 1.00 94.44 261 ASP A C 1
ATOM 2068 O O . ASP A 1 261 ? -12.210 8.709 -5.244 1.00 94.44 261 ASP A O 1
ATOM 2072 N N . ASP A 1 262 ? -10.058 8.834 -4.596 1.00 96.44 262 ASP A N 1
ATOM 2073 C CA . ASP A 1 262 ? -9.613 7.639 -5.322 1.00 96.44 262 ASP A CA 1
ATOM 2074 C C . ASP A 1 262 ? -10.305 6.385 -4.765 1.00 96.44 262 ASP A C 1
ATOM 2076 O O . ASP A 1 262 ? -10.883 5.606 -5.525 1.00 96.44 262 ASP A O 1
ATOM 2080 N N . LEU A 1 263 ? -10.338 6.237 -3.435 1.00 97.31 263 LEU A N 1
ATOM 2081 C CA . LEU A 1 263 ? -11.034 5.136 -2.765 1.00 97.31 263 LEU A CA 1
ATOM 2082 C C . LEU A 1 263 ? -12.533 5.104 -3.117 1.00 97.31 263 LEU A C 1
ATOM 2084 O O . LEU A 1 263 ? -13.085 4.050 -3.437 1.00 97.31 263 LEU A O 1
ATOM 2088 N N . LEU A 1 264 ? -13.197 6.262 -3.121 1.00 95.81 264 LEU A N 1
ATOM 2089 C CA . LEU A 1 264 ? -14.610 6.362 -3.493 1.00 95.81 264 LEU A CA 1
ATOM 2090 C C . LEU A 1 264 ? -14.850 6.022 -4.972 1.00 95.81 264 LEU A C 1
ATOM 2092 O O . LEU A 1 264 ? -15.866 5.404 -5.294 1.00 95.81 264 LEU A O 1
ATOM 2096 N N . ILE A 1 265 ? -13.927 6.371 -5.875 1.00 95.44 265 ILE A N 1
ATOM 2097 C CA . ILE A 1 265 ? -13.995 5.966 -7.289 1.00 95.44 265 ILE A CA 1
ATOM 2098 C C . ILE A 1 265 ? -13.869 4.448 -7.432 1.00 95.44 265 ILE A C 1
ATOM 2100 O O . ILE A 1 265 ? -14.594 3.864 -8.243 1.00 95.44 265 ILE A O 1
ATOM 2104 N N . ILE A 1 266 ? -12.989 3.803 -6.660 1.00 97.75 266 ILE A N 1
ATOM 2105 C CA . ILE A 1 266 ? -12.858 2.339 -6.657 1.00 97.75 266 ILE A CA 1
ATOM 2106 C C . ILE A 1 266 ? -14.201 1.702 -6.294 1.00 97.75 266 ILE A C 1
ATOM 2108 O O . ILE A 1 266 ? -14.679 0.844 -7.036 1.00 97.75 266 ILE A O 1
ATOM 2112 N N . PHE A 1 267 ? -14.857 2.161 -5.226 1.00 96.44 267 PHE A N 1
ATOM 2113 C CA . PHE A 1 267 ? -16.162 1.624 -4.828 1.00 96.44 267 PHE A CA 1
ATOM 2114 C C . PHE A 1 267 ? -17.280 1.952 -5.805 1.00 96.44 267 PHE A C 1
ATOM 2116 O O . PHE A 1 267 ? -18.148 1.121 -6.053 1.00 96.44 267 PHE A O 1
ATOM 2123 N N . HIS A 1 268 ? -17.253 3.140 -6.403 1.00 94.38 268 HIS A N 1
ATOM 2124 C CA . HIS A 1 268 ? -18.223 3.495 -7.429 1.00 94.38 268 HIS A CA 1
ATOM 2125 C C . HIS A 1 268 ? -18.117 2.576 -8.654 1.00 94.38 268 HIS A C 1
ATOM 2127 O O . HIS A 1 268 ? -19.136 2.184 -9.216 1.00 94.38 268 HIS A O 1
ATOM 2133 N N . LYS A 1 269 ? -16.893 2.217 -9.063 1.00 95.38 269 LYS A N 1
ATOM 2134 C CA . LYS A 1 269 ? -16.650 1.388 -10.252 1.00 95.38 269 LYS A CA 1
ATOM 2135 C C . LYS A 1 269 ? -16.756 -0.115 -9.999 1.00 95.38 269 LYS A C 1
ATOM 2137 O O . LYS A 1 269 ? -17.196 -0.830 -10.891 1.00 95.38 269 LYS A O 1
ATOM 2142 N N . ASN A 1 270 ? -16.306 -0.596 -8.842 1.00 97.06 270 ASN A N 1
ATOM 2143 C CA . ASN A 1 270 ? -16.188 -2.029 -8.550 1.00 97.06 270 ASN A CA 1
ATOM 2144 C C . ASN A 1 270 ? -17.175 -2.519 -7.481 1.00 97.06 270 ASN A C 1
ATOM 2146 O O . ASN A 1 270 ? -17.191 -3.705 -7.174 1.00 97.06 270 ASN A O 1
ATOM 2150 N N . GLY A 1 271 ? -18.008 -1.633 -6.936 1.00 96.44 271 GLY A N 1
ATOM 2151 C CA . GLY A 1 271 ? -18.925 -1.941 -5.843 1.00 96.44 271 GLY A CA 1
ATOM 2152 C C . GLY A 1 271 ? -18.265 -1.832 -4.469 1.00 96.44 271 GLY A C 1
ATOM 2153 O O . GLY A 1 271 ? -17.051 -1.709 -4.339 1.00 96.44 271 GLY A O 1
ATOM 2154 N N . LEU A 1 272 ? -19.085 -1.854 -3.422 1.00 95.50 272 LEU A N 1
ATOM 2155 C CA . LEU A 1 272 ? -18.600 -1.931 -2.043 1.00 95.50 272 LEU A CA 1
ATOM 2156 C C . LEU A 1 272 ? -18.228 -3.380 -1.685 1.00 95.50 272 LEU A C 1
ATOM 2158 O O . LEU A 1 272 ? -18.691 -4.303 -2.365 1.00 95.50 272 LEU A O 1
ATOM 2162 N N . PRO A 1 273 ? -17.439 -3.596 -0.618 1.00 96.31 273 PRO A N 1
ATOM 2163 C CA . PRO A 1 273 ? -17.149 -4.940 -0.144 1.00 96.31 273 PRO A CA 1
ATOM 2164 C C . PRO A 1 273 ? -18.416 -5.725 0.223 1.00 96.31 273 PRO A C 1
ATOM 2166 O O . PRO A 1 273 ? -19.379 -5.161 0.760 1.00 96.31 273 PRO A O 1
ATOM 2169 N N . SER A 1 274 ? -18.389 -7.021 -0.084 1.00 93.06 274 SER A N 1
ATOM 2170 C CA . SER A 1 274 ? -19.363 -8.045 0.314 1.00 93.06 274 SER A CA 1
ATOM 2171 C C . SER A 1 274 ? -18.706 -9.431 0.236 1.00 93.06 274 SER A C 1
ATOM 2173 O O . SER A 1 274 ? -17.552 -9.542 -0.183 1.00 93.06 274 SER A O 1
ATOM 2175 N N . ALA A 1 275 ? -19.429 -10.496 0.592 1.00 90.75 275 ALA A N 1
ATOM 2176 C CA . ALA A 1 275 ? -18.937 -11.868 0.434 1.00 90.75 275 ALA A CA 1
ATOM 2177 C C . ALA A 1 275 ? -18.638 -12.228 -1.040 1.00 90.75 275 ALA A C 1
ATOM 2179 O O . ALA A 1 275 ? -17.729 -13.000 -1.334 1.00 90.75 275 ALA A O 1
ATOM 2180 N N . GLU A 1 276 ? -19.370 -11.633 -1.983 1.00 93.44 276 GLU A N 1
ATOM 2181 C CA . GLU A 1 276 ? -19.227 -11.823 -3.433 1.00 93.44 276 GLU A CA 1
ATOM 2182 C C . GLU A 1 276 ? -18.216 -10.852 -4.069 1.00 93.44 276 GLU A C 1
ATOM 2184 O O . GLU A 1 276 ? -17.805 -11.028 -5.221 1.00 93.44 276 GLU A O 1
ATOM 2189 N N . ASN A 1 277 ? -17.802 -9.823 -3.328 1.00 96.62 277 ASN A N 1
ATOM 2190 C CA . ASN A 1 277 ? -16.871 -8.798 -3.785 1.00 96.62 277 ASN A CA 1
ATOM 2191 C C . ASN A 1 277 ? -15.793 -8.505 -2.727 1.00 96.62 277 ASN A C 1
ATOM 2193 O O . ASN A 1 277 ? -15.796 -7.421 -2.135 1.00 96.62 277 ASN A O 1
ATOM 2197 N N . PRO A 1 278 ? -14.889 -9.465 -2.454 1.00 97.94 278 PRO A N 1
ATOM 2198 C CA . PRO A 1 278 ? -13.869 -9.288 -1.436 1.00 97.94 278 PRO A CA 1
ATOM 2199 C C . PRO A 1 278 ? -12.734 -8.365 -1.900 1.00 97.94 278 PRO A C 1
ATOM 2201 O O . PRO A 1 278 ? -12.411 -8.295 -3.094 1.00 97.94 278 PRO A O 1
ATOM 2204 N N . TYR A 1 279 ? -12.100 -7.695 -0.938 1.00 98.75 279 TYR A N 1
ATOM 2205 C CA . TYR A 1 279 ? -11.005 -6.748 -1.147 1.00 98.75 279 TYR A CA 1
ATOM 2206 C C . TYR A 1 279 ? -9.786 -7.054 -0.282 1.00 98.75 279 TYR A C 1
ATOM 2208 O O . TYR A 1 279 ? -9.915 -7.357 0.899 1.00 98.75 279 TYR A O 1
ATOM 2216 N N . VAL A 1 280 ? -8.601 -6.856 -0.853 1.00 98.81 280 VAL A N 1
ATOM 2217 C CA . VAL A 1 280 ? -7.330 -6.727 -0.138 1.00 98.81 280 VAL A CA 1
ATOM 2218 C C . VAL A 1 280 ? -6.824 -5.301 -0.335 1.00 98.81 280 VAL A C 1
ATOM 2220 O O . VAL A 1 280 ? -6.628 -4.877 -1.473 1.00 98.81 280 VAL A O 1
ATOM 2223 N N . PHE A 1 281 ? -6.611 -4.565 0.753 1.00 98.88 281 PHE A N 1
ATOM 2224 C CA . PHE A 1 281 ? -5.948 -3.260 0.735 1.00 98.88 281 PHE A CA 1
ATOM 2225 C C . PHE A 1 281 ? -4.525 -3.423 1.259 1.00 98.88 281 PHE A C 1
ATOM 2227 O O . PHE A 1 281 ? -4.316 -3.822 2.407 1.00 98.88 281 PHE A O 1
ATOM 2234 N N . ASN A 1 282 ? -3.550 -3.159 0.396 1.00 98.81 282 ASN A N 1
ATOM 2235 C CA . ASN A 1 282 ? -2.174 -3.594 0.581 1.00 98.81 282 ASN A CA 1
ATOM 2236 C C . ASN A 1 282 ? -1.260 -2.501 1.158 1.00 98.81 282 ASN A C 1
ATOM 2238 O O . ASN A 1 282 ? -0.270 -2.133 0.530 1.00 98.81 282 ASN A O 1
ATOM 2242 N N . GLY A 1 283 ? -1.593 -2.011 2.354 1.00 98.19 283 GLY A N 1
ATOM 2243 C CA . GLY A 1 283 ? -0.796 -1.024 3.087 1.00 98.19 283 GLY A CA 1
ATOM 2244 C C . GLY A 1 283 ? -0.865 0.403 2.540 1.00 98.19 283 GLY A C 1
ATOM 2245 O O . GLY A 1 283 ? -1.507 0.672 1.523 1.00 98.19 283 GLY A O 1
ATOM 2246 N N . ASP A 1 284 ? -0.210 1.316 3.254 1.00 98.62 284 ASP A N 1
ATOM 2247 C CA . ASP A 1 284 ? -0.033 2.726 2.901 1.00 98.62 284 ASP A CA 1
ATOM 2248 C C . ASP A 1 284 ? -1.362 3.459 2.683 1.00 98.62 284 ASP A C 1
ATOM 2250 O O . ASP A 1 284 ? -1.671 4.078 1.655 1.00 98.62 284 ASP A O 1
ATOM 2254 N N . PHE A 1 285 ? -2.193 3.381 3.717 1.00 98.56 285 PHE A N 1
ATOM 2255 C CA . PHE A 1 285 ? -3.516 3.994 3.749 1.00 98.56 285 PHE A CA 1
ATOM 2256 C C . PHE A 1 285 ? -3.432 5.495 4.031 1.00 98.56 285 PHE A C 1
ATOM 2258 O O . PHE A 1 285 ? -4.262 6.280 3.557 1.00 98.56 285 PHE A O 1
ATOM 2265 N N . VAL A 1 286 ? -2.440 5.882 4.835 1.00 98.00 286 VAL A N 1
ATOM 2266 C CA . VAL A 1 286 ? -2.273 7.216 5.419 1.00 98.00 286 VAL A CA 1
ATOM 2267 C C . VAL A 1 286 ? -1.051 7.947 4.852 1.00 98.00 286 VAL A C 1
ATOM 2269 O O . VAL A 1 286 ? -0.402 7.475 3.923 1.00 98.00 286 VAL A O 1
ATOM 2272 N N . ASP A 1 287 ? -0.753 9.119 5.426 1.00 95.69 287 ASP A N 1
ATOM 2273 C CA . ASP A 1 287 ? 0.308 10.042 5.010 1.00 95.69 287 ASP A CA 1
ATOM 2274 C C . ASP A 1 287 ? 0.137 10.634 3.605 1.00 95.69 287 ASP A C 1
ATOM 2276 O O . ASP A 1 287 ? -0.672 10.176 2.801 1.00 95.69 287 ASP A O 1
ATOM 2280 N N . ARG A 1 288 ? 0.904 11.703 3.329 1.00 91.19 288 ARG A N 1
ATOM 2281 C CA . ARG A 1 288 ? 0.961 12.465 2.062 1.00 91.19 288 ARG A CA 1
ATOM 2282 C C . ARG A 1 288 ? -0.337 13.200 1.704 1.00 91.19 288 ARG A C 1
ATOM 2284 O O . ARG A 1 288 ? -0.329 14.422 1.537 1.00 91.19 288 ARG A O 1
ATOM 2291 N N . GLY A 1 289 ? -1.454 12.488 1.583 1.00 89.62 289 GLY A N 1
ATOM 2292 C CA . GLY A 1 289 ? -2.784 13.048 1.378 1.00 89.62 289 GLY A CA 1
ATOM 2293 C C . GLY A 1 289 ? -3.330 13.767 2.611 1.00 89.62 289 GLY A C 1
ATOM 2294 O O . GLY A 1 289 ? -2.784 13.708 3.705 1.00 89.62 289 GLY A O 1
ATOM 2295 N N . LYS A 1 290 ? -4.442 14.488 2.424 1.00 90.19 290 LYS A N 1
ATOM 2296 C CA . LYS A 1 290 ? -5.085 15.309 3.478 1.00 90.19 290 LYS A CA 1
ATOM 2297 C C . LYS A 1 290 ? -6.238 14.594 4.198 1.00 90.19 290 LYS A C 1
ATOM 2299 O O . LYS A 1 290 ? -6.881 15.170 5.085 1.00 90.19 290 LYS A O 1
ATOM 2304 N N . LYS A 1 291 ? -6.589 13.406 3.707 1.00 94.44 291 LYS A N 1
ATOM 2305 C CA . LYS A 1 291 ? -7.742 12.607 4.128 1.00 94.44 291 LYS A CA 1
ATOM 2306 C C . LYS A 1 291 ? -7.307 11.211 4.577 1.00 94.44 291 LYS A C 1
ATOM 2308 O O . LYS A 1 291 ? -8.040 10.248 4.371 1.00 94.44 291 LYS A O 1
ATOM 2313 N N . GLY A 1 292 ? -6.107 11.106 5.157 1.00 96.50 292 GLY A N 1
ATOM 2314 C CA . GLY A 1 292 ? -5.559 9.849 5.662 1.00 96.50 292 GLY A CA 1
ATOM 2315 C C . GLY A 1 292 ? -6.459 9.229 6.721 1.00 96.50 292 GLY A C 1
ATOM 2316 O O . GLY A 1 292 ? -6.761 8.043 6.654 1.00 96.50 292 GLY A O 1
ATOM 2317 N N . LEU A 1 293 ? -6.970 10.035 7.654 1.00 96.94 293 LEU A N 1
ATOM 2318 C CA . LEU A 1 293 ? -7.790 9.523 8.748 1.00 96.94 293 LEU A CA 1
ATOM 2319 C C . LEU A 1 293 ? -9.159 9.041 8.262 1.00 96.94 293 LEU A C 1
ATOM 2321 O O . LEU A 1 293 ? -9.634 8.012 8.723 1.00 96.94 293 LEU A O 1
ATOM 2325 N N . GLU A 1 294 ? -9.794 9.748 7.326 1.00 96.69 294 GLU A N 1
ATOM 2326 C CA . GLU A 1 294 ? -11.060 9.308 6.733 1.00 96.69 294 GLU A CA 1
ATOM 2327 C C . GLU A 1 294 ? -10.889 8.000 5.950 1.00 96.69 294 GLU A C 1
ATOM 2329 O O . GLU A 1 294 ? -11.711 7.100 6.105 1.00 96.69 294 GLU A O 1
ATOM 2334 N N . VAL A 1 295 ? -9.815 7.871 5.157 1.00 98.12 295 VAL A N 1
ATOM 2335 C CA . VAL A 1 295 ? -9.477 6.620 4.457 1.00 98.12 295 VAL A CA 1
ATOM 2336 C C . VAL A 1 295 ? -9.278 5.492 5.463 1.00 98.12 295 VAL A C 1
ATOM 2338 O O . VAL A 1 295 ? -9.940 4.462 5.360 1.00 98.12 295 VAL A O 1
ATOM 2341 N N . PHE A 1 296 ? -8.436 5.705 6.474 1.00 98.50 296 PHE A N 1
ATOM 2342 C CA . PHE A 1 296 ? -8.129 4.685 7.468 1.00 98.50 296 PHE A CA 1
ATOM 2343 C C . PHE A 1 296 ? -9.380 4.229 8.227 1.00 98.50 296 PHE A C 1
ATOM 2345 O O . PHE A 1 296 ? -9.641 3.033 8.324 1.00 98.50 296 PHE A O 1
ATOM 2352 N N . LEU A 1 297 ? -10.217 5.164 8.687 1.00 98.06 297 LEU A N 1
ATOM 2353 C CA . LEU A 1 297 ? -11.463 4.830 9.380 1.00 98.06 297 LEU A CA 1
ATOM 2354 C C . LEU A 1 297 ? -12.443 4.066 8.488 1.00 98.06 297 LEU A C 1
ATOM 2356 O O . LEU A 1 297 ? -13.057 3.119 8.971 1.00 98.06 297 LEU A O 1
ATOM 2360 N N . LEU A 1 298 ? -12.570 4.418 7.204 1.00 97.88 298 LEU A N 1
ATOM 2361 C CA . LEU A 1 298 ? -13.419 3.666 6.276 1.00 97.88 298 LEU A CA 1
ATOM 2362 C C . LEU A 1 298 ? -12.935 2.228 6.091 1.00 97.88 298 LEU A C 1
ATOM 2364 O O . LEU A 1 298 ? -13.755 1.314 6.141 1.00 97.88 298 LEU A O 1
ATOM 2368 N N . LEU A 1 299 ? -11.629 2.019 5.919 1.00 98.62 299 LEU A N 1
ATOM 2369 C CA . LEU A 1 299 ? -11.057 0.680 5.768 1.00 98.62 299 LEU A CA 1
ATOM 2370 C C . LEU A 1 299 ? -11.275 -0.173 7.025 1.00 98.62 299 LEU A C 1
ATOM 2372 O O . LEU A 1 299 ? -11.712 -1.318 6.920 1.00 98.62 299 LEU A O 1
ATOM 2376 N N . LEU A 1 300 ? -11.054 0.394 8.216 1.00 98.56 300 LEU A N 1
ATOM 2377 C CA . LEU A 1 300 ? -11.317 -0.301 9.480 1.00 98.56 300 LEU A CA 1
ATOM 2378 C C . LEU A 1 300 ? -12.808 -0.601 9.674 1.00 98.56 300 LEU A C 1
ATOM 2380 O O . LEU A 1 300 ? -13.163 -1.700 10.091 1.00 98.56 300 LEU A O 1
ATOM 2384 N N . SER A 1 301 ? -13.698 0.337 9.348 1.00 98.12 301 SER A N 1
ATOM 2385 C CA . SER A 1 301 ? -15.142 0.092 9.397 1.00 98.12 301 SER A CA 1
ATOM 2386 C C . SER A 1 301 ? -15.568 -1.007 8.423 1.00 98.12 301 SER A C 1
ATOM 2388 O O . SER A 1 301 ? -16.409 -1.827 8.773 1.00 98.12 301 SER A O 1
ATOM 2390 N N . MET A 1 302 ? -14.976 -1.077 7.229 1.00 98.00 302 MET A N 1
ATOM 2391 C CA . MET A 1 302 ? -15.245 -2.155 6.275 1.00 98.00 302 MET A CA 1
ATOM 2392 C C . MET A 1 302 ? -14.742 -3.509 6.772 1.00 98.00 302 MET A C 1
ATOM 2394 O O . MET A 1 302 ? -15.474 -4.480 6.639 1.00 98.00 302 MET A O 1
ATOM 2398 N N . LEU A 1 303 ? -13.561 -3.572 7.392 1.00 97.88 303 LEU A N 1
ATOM 2399 C CA . LEU A 1 303 ? -13.072 -4.781 8.064 1.00 97.88 303 LEU A CA 1
ATOM 2400 C C . LEU A 1 303 ? -14.046 -5.251 9.158 1.00 97.88 303 LEU A C 1
ATOM 2402 O O . LEU A 1 303 ? -14.307 -6.441 9.282 1.00 97.88 303 LEU A O 1
ATOM 2406 N N . LEU A 1 304 ? -14.596 -4.325 9.949 1.00 97.25 304 LEU A N 1
ATOM 2407 C CA . LEU A 1 304 ? -15.534 -4.656 11.027 1.00 97.25 304 LEU A CA 1
ATOM 2408 C C . LEU A 1 304 ? -16.897 -5.135 10.510 1.00 97.25 304 LEU A C 1
ATOM 2410 O O . LEU A 1 304 ? -17.486 -6.035 11.101 1.00 97.25 304 LEU A O 1
ATOM 2414 N N . VAL A 1 305 ? -17.397 -4.546 9.421 1.00 97.06 305 VAL A N 1
ATOM 2415 C CA . VAL A 1 305 ? -18.689 -4.918 8.818 1.00 97.06 305 VAL A CA 1
ATOM 2416 C C . VAL A 1 305 ? -18.565 -6.166 7.929 1.00 97.06 305 VAL A C 1
ATOM 2418 O O . VAL A 1 305 ? -19.518 -6.936 7.826 1.00 97.06 305 VAL A O 1
ATOM 2421 N N . PHE A 1 306 ? -17.402 -6.388 7.308 1.00 95.62 306 PHE A N 1
ATOM 2422 C CA . PHE A 1 306 ? -17.119 -7.485 6.373 1.00 95.62 306 PHE A CA 1
ATOM 2423 C C . PHE A 1 306 ? -15.836 -8.245 6.755 1.00 95.62 306 PHE A C 1
ATOM 2425 O O . PHE A 1 306 ? -14.879 -8.242 5.978 1.00 95.62 306 PHE A O 1
ATOM 2432 N N . PRO A 1 307 ? -15.796 -8.920 7.917 1.00 91.81 307 PRO A N 1
ATOM 2433 C CA . PRO A 1 307 ? -14.576 -9.550 8.431 1.00 91.81 307 PRO A CA 1
ATOM 2434 C C . PRO A 1 307 ? -13.985 -10.626 7.506 1.00 91.81 307 PRO A C 1
ATOM 2436 O O . PRO A 1 307 ? -12.768 -10.763 7.458 1.00 91.81 307 PRO A O 1
ATOM 2439 N N . ASP A 1 308 ? -14.818 -11.327 6.729 1.00 89.31 308 ASP A N 1
ATOM 2440 C CA . ASP A 1 308 ? -14.373 -12.337 5.750 1.00 89.31 308 ASP A CA 1
ATOM 2441 C C . ASP A 1 308 ? -14.247 -11.782 4.317 1.00 89.31 308 ASP A C 1
ATOM 2443 O O . ASP A 1 308 ? -13.827 -12.485 3.397 1.00 89.31 308 ASP A O 1
ATOM 2447 N N . GLY A 1 309 ? -14.645 -10.523 4.105 1.00 93.56 309 GLY A N 1
ATOM 2448 C CA . GLY A 1 309 ? -14.674 -9.869 2.794 1.00 93.56 309 GLY A CA 1
ATOM 2449 C C . GLY A 1 309 ? -13.626 -8.771 2.619 1.00 93.56 309 GLY A C 1
ATOM 2450 O O . GLY A 1 309 ? -13.427 -8.299 1.502 1.00 93.56 309 GLY A O 1
ATOM 2451 N N . VAL A 1 310 ? -12.964 -8.328 3.689 1.00 97.88 310 VAL A N 1
ATOM 2452 C CA . VAL A 1 310 ? -11.984 -7.237 3.640 1.00 97.88 310 VAL A CA 1
ATOM 2453 C C . VAL A 1 310 ? -10.734 -7.616 4.412 1.00 97.88 310 VAL A C 1
ATOM 2455 O O . VAL A 1 310 ? -10.773 -7.843 5.616 1.00 97.88 310 VAL A O 1
ATOM 2458 N N . PHE A 1 311 ? -9.608 -7.606 3.711 1.00 98.44 311 PHE A N 1
ATOM 2459 C CA . PHE A 1 311 ? -8.288 -7.888 4.251 1.00 98.44 311 PHE A CA 1
ATOM 2460 C C . PHE A 1 311 ? -7.445 -6.617 4.189 1.00 98.44 311 PHE A C 1
ATOM 2462 O O . PHE A 1 311 ? -7.349 -5.976 3.140 1.00 98.44 311 PHE A O 1
ATOM 2469 N N . LEU A 1 312 ? -6.835 -6.246 5.312 1.00 98.75 312 LEU A N 1
ATOM 2470 C CA . LEU A 1 312 ? -5.925 -5.107 5.402 1.00 98.75 312 LEU A CA 1
ATOM 2471 C C . LEU A 1 312 ? -4.524 -5.637 5.691 1.00 98.75 312 LEU A C 1
ATOM 2473 O O . LEU A 1 312 ? -4.334 -6.319 6.698 1.00 98.75 312 LEU A O 1
ATOM 2477 N N . ASN A 1 313 ? -3.565 -5.320 4.825 1.00 98.62 313 ASN A N 1
ATOM 2478 C CA . ASN A 1 313 ? -2.152 -5.580 5.084 1.00 98.62 313 ASN A CA 1
ATOM 2479 C C . ASN A 1 313 ? -1.484 -4.300 5.598 1.00 98.62 313 ASN A C 1
ATOM 2481 O O . ASN A 1 313 ? -1.872 -3.199 5.214 1.00 98.62 313 ASN A O 1
ATOM 2485 N N . ARG A 1 314 ? -0.472 -4.437 6.448 1.00 98.25 314 ARG A N 1
ATOM 2486 C CA . ARG A 1 314 ? 0.364 -3.332 6.916 1.00 98.25 314 ARG A CA 1
ATOM 2487 C C . ARG A 1 314 ? 1.269 -2.846 5.780 1.00 98.25 314 ARG A C 1
ATOM 2489 O O . ARG A 1 314 ? 1.864 -3.674 5.096 1.00 98.25 314 ARG A O 1
ATOM 2496 N N . GLY A 1 315 ? 1.386 -1.533 5.603 1.00 98.00 315 GLY A N 1
ATOM 2497 C CA . GLY A 1 315 ? 2.418 -0.890 4.792 1.00 98.00 315 GLY A CA 1
ATOM 2498 C C . GLY A 1 315 ? 3.502 -0.248 5.649 1.00 98.00 315 GLY A C 1
ATOM 2499 O O . GLY A 1 315 ? 3.441 -0.276 6.885 1.00 98.00 315 GLY A O 1
ATOM 2500 N N . ASN A 1 316 ? 4.524 0.322 5.013 1.00 96.31 316 ASN A N 1
ATOM 2501 C CA . ASN A 1 316 ? 5.597 0.985 5.749 1.00 96.31 316 ASN A CA 1
ATOM 2502 C C . ASN A 1 316 ? 5.139 2.316 6.367 1.00 96.31 316 ASN A C 1
ATOM 2504 O O . ASN A 1 316 ? 5.711 2.737 7.375 1.00 96.31 316 ASN A O 1
ATOM 2508 N N . HIS A 1 317 ? 4.090 2.946 5.825 1.00 96.75 317 HIS A N 1
ATOM 2509 C CA . HIS A 1 317 ? 3.486 4.151 6.391 1.00 96.75 317 HIS A CA 1
ATOM 2510 C C . HIS A 1 317 ? 2.538 3.889 7.571 1.00 96.75 317 HIS A C 1
ATOM 2512 O O . HIS A 1 317 ? 2.182 4.827 8.283 1.00 96.75 317 HIS A O 1
ATOM 2518 N N . GLU A 1 318 ? 2.187 2.642 7.887 1.00 97.19 318 GLU A N 1
ATOM 2519 C CA . GLU A 1 318 ? 1.528 2.292 9.154 1.00 97.19 318 GLU A CA 1
ATOM 2520 C C . GLU A 1 318 ? 2.563 2.167 10.298 1.00 97.19 318 GLU A C 1
ATOM 2522 O O . GLU A 1 318 ? 2.692 1.146 10.990 1.00 97.19 318 GLU A O 1
ATOM 2527 N N . ASP A 1 319 ? 3.329 3.249 10.474 1.00 94.06 319 ASP A N 1
ATOM 2528 C CA . ASP A 1 319 ? 4.422 3.420 11.428 1.00 94.06 319 ASP A CA 1
ATOM 2529 C C . ASP A 1 319 ? 4.458 4.867 11.958 1.00 94.06 319 ASP A C 1
ATOM 2531 O O . ASP A 1 319 ? 4.368 5.841 11.205 1.00 94.06 319 ASP A O 1
ATOM 2535 N N . HIS A 1 320 ? 4.626 5.026 13.273 1.00 90.56 320 HIS A N 1
ATOM 2536 C CA . HIS A 1 320 ? 4.655 6.340 13.921 1.00 90.56 320 HIS A CA 1
ATOM 2537 C C . HIS A 1 320 ? 5.783 7.251 13.395 1.00 90.56 320 HIS A C 1
ATOM 2539 O O . HIS A 1 320 ? 5.594 8.465 13.255 1.00 90.56 320 HIS A O 1
ATOM 2545 N N . VAL A 1 321 ? 6.969 6.699 13.111 1.00 89.12 321 VAL A N 1
ATOM 2546 C CA . VAL A 1 321 ? 8.121 7.471 12.615 1.00 89.12 321 VAL A CA 1
ATOM 2547 C C . VAL A 1 321 ? 7.809 8.037 11.232 1.00 89.12 321 VAL A C 1
ATOM 2549 O O . VAL A 1 321 ? 8.018 9.229 10.996 1.00 89.12 321 VAL A O 1
ATOM 2552 N N . MET A 1 322 ? 7.206 7.226 10.359 1.00 90.69 322 MET A N 1
ATOM 2553 C CA . MET A 1 322 ? 6.745 7.675 9.044 1.00 90.69 322 MET A CA 1
ATOM 2554 C C . MET A 1 322 ? 5.671 8.759 9.168 1.00 90.69 322 MET A C 1
ATOM 2556 O O . MET A 1 322 ? 5.825 9.852 8.612 1.00 90.69 322 MET A O 1
ATOM 2560 N N . ASN A 1 323 ? 4.656 8.532 10.004 1.00 94.38 323 ASN A N 1
ATOM 2561 C CA . ASN A 1 323 ? 3.553 9.477 10.188 1.00 94.38 323 ASN A CA 1
ATOM 2562 C C . ASN A 1 323 ? 3.983 10.836 10.760 1.00 94.38 323 ASN A C 1
ATOM 2564 O O . ASN A 1 323 ? 3.325 11.857 10.516 1.00 94.38 323 ASN A O 1
ATOM 2568 N N . THR A 1 324 ? 5.082 10.868 11.522 1.00 89.06 324 THR A N 1
ATOM 2569 C CA . THR A 1 324 ? 5.672 12.109 12.046 1.00 89.06 324 THR A CA 1
ATOM 2570 C C . THR A 1 324 ? 6.194 12.992 10.913 1.00 89.06 324 THR A C 1
ATOM 2572 O O . THR A 1 324 ? 5.958 14.201 10.918 1.00 89.06 324 THR A O 1
ATOM 2575 N N . ARG A 1 325 ? 6.872 12.399 9.920 1.00 86.25 325 ARG A N 1
ATOM 2576 C CA . ARG A 1 325 ? 7.482 13.133 8.800 1.00 86.25 325 ARG A CA 1
ATOM 2577 C C . ARG A 1 325 ? 6.479 13.448 7.693 1.00 86.25 325 ARG A C 1
ATOM 2579 O O . ARG A 1 325 ? 6.502 14.552 7.150 1.00 86.25 325 ARG A O 1
ATOM 2586 N N . TYR A 1 326 ? 5.603 12.501 7.364 1.00 89.19 326 TYR A N 1
ATOM 2587 C CA . TYR A 1 326 ? 4.789 12.551 6.144 1.00 89.19 326 TYR A CA 1
ATOM 2588 C C . TYR A 1 326 ? 3.360 13.066 6.340 1.00 89.19 326 TYR A C 1
ATOM 2590 O O . TYR A 1 326 ? 2.594 13.180 5.379 1.00 89.19 326 TYR A O 1
ATOM 2598 N N . GLY A 1 327 ? 3.053 13.530 7.553 1.00 91.31 327 GLY A N 1
ATOM 2599 C CA . GLY A 1 327 ? 1.982 14.486 7.804 1.00 91.31 327 GLY A CA 1
ATOM 2600 C C . GLY A 1 327 ? 0.723 13.913 8.438 1.00 91.31 327 GLY A C 1
ATOM 2601 O O . GLY A 1 327 ? -0.127 14.713 8.831 1.00 91.31 327 GLY A O 1
ATOM 2602 N N . PHE A 1 328 ? 0.599 12.597 8.611 1.00 96.81 328 PHE A N 1
ATOM 2603 C CA . PHE A 1 328 ? -0.577 12.004 9.238 1.00 96.81 328 PHE A CA 1
ATOM 2604 C C . PHE A 1 328 ? -0.733 12.403 10.713 1.00 96.81 328 PHE A C 1
ATOM 2606 O O . PHE A 1 328 ? -1.830 12.784 11.121 1.00 96.81 328 PHE A O 1
ATOM 2613 N N . ILE A 1 329 ? 0.354 12.466 11.500 1.00 95.69 329 ILE A N 1
ATOM 2614 C CA . ILE A 1 329 ? 0.276 12.979 12.887 1.00 95.69 329 ILE A CA 1
ATOM 2615 C C . ILE A 1 329 ? -0.240 14.420 12.900 1.00 95.69 329 ILE A C 1
ATOM 2617 O O . ILE A 1 329 ? -1.110 14.779 13.698 1.00 95.69 329 ILE A O 1
ATOM 2621 N N . ARG A 1 330 ? 0.263 15.255 11.983 1.00 95.25 330 ARG A N 1
ATOM 2622 C CA . ARG A 1 330 ? -0.193 16.642 11.836 1.00 95.25 330 ARG A CA 1
ATOM 2623 C C . ARG A 1 330 ? -1.670 16.697 11.443 1.00 95.25 330 ARG A C 1
ATOM 2625 O O . ARG A 1 330 ? -2.396 17.526 11.978 1.00 95.25 330 ARG A O 1
ATOM 2632 N N . GLU A 1 331 ? -2.123 15.825 10.545 1.00 95.75 331 GLU A N 1
ATOM 2633 C CA . GLU A 1 331 ? -3.531 15.717 10.156 1.00 95.75 331 GLU A CA 1
ATOM 2634 C C . GLU A 1 331 ? -4.425 15.407 11.366 1.00 95.75 331 GLU A C 1
ATOM 2636 O O . GLU A 1 331 ? -5.404 16.120 11.594 1.00 95.75 331 GLU A O 1
ATOM 2641 N N . VAL A 1 332 ? -4.071 14.398 12.170 1.00 96.06 332 VAL A N 1
ATOM 2642 C CA . VAL A 1 332 ? -4.835 14.009 13.367 1.00 96.06 332 VAL A CA 1
ATOM 2643 C C . VAL A 1 332 ? -4.844 15.135 14.402 1.00 96.06 332 VAL A C 1
ATOM 2645 O O . VAL A 1 332 ? -5.913 15.466 14.906 1.00 96.06 332 VAL A O 1
ATOM 2648 N N . ARG A 1 333 ? -3.703 15.789 14.665 1.00 95.19 333 ARG A N 1
ATOM 2649 C CA . ARG A 1 333 ? -3.604 16.939 15.589 1.00 95.19 333 ARG A CA 1
ATOM 2650 C C . ARG A 1 333 ? -4.432 18.141 15.152 1.00 95.19 333 ARG A C 1
ATOM 2652 O O . ARG A 1 333 ? -5.061 18.789 15.983 1.00 95.19 333 ARG A O 1
ATOM 2659 N N . LEU A 1 334 ? -4.466 18.435 13.853 1.00 93.88 334 LEU A N 1
ATOM 2660 C CA . LEU A 1 334 ? -5.300 19.512 13.316 1.00 93.88 334 LEU A CA 1
ATOM 2661 C C . LEU A 1 334 ? -6.791 19.173 13.397 1.00 93.88 334 LEU A C 1
ATOM 2663 O O . LEU A 1 334 ? -7.607 20.065 13.627 1.00 93.88 334 LEU A O 1
ATOM 2667 N N . LYS A 1 335 ? -7.148 17.897 13.199 1.00 92.31 335 LYS A N 1
ATOM 2668 C CA . LYS A 1 335 ? -8.537 17.433 13.242 1.00 92.31 335 LYS A CA 1
ATOM 2669 C C . LYS A 1 335 ? -9.049 17.202 14.657 1.00 92.31 335 LYS A C 1
ATOM 2671 O O . LYS A 1 335 ? -10.237 17.399 14.839 1.00 92.31 335 LYS A O 1
ATOM 2676 N N . TYR A 1 336 ? -8.229 16.803 15.622 1.00 93.12 336 TYR A N 1
ATOM 2677 C CA . TYR A 1 336 ? -8.662 16.456 16.980 1.00 93.12 336 TYR A CA 1
ATOM 2678 C C . TYR A 1 336 ? -7.732 17.081 18.026 1.00 93.12 336 TYR A C 1
ATOM 2680 O O . TYR A 1 336 ? -6.911 16.387 18.606 1.00 93.12 336 TYR A O 1
ATOM 2688 N N . LYS A 1 337 ? -7.792 18.393 18.247 1.00 89.25 337 LYS A N 1
ATOM 2689 C CA . LYS A 1 337 ? -6.791 19.135 19.035 1.00 89.25 337 LYS A CA 1
ATOM 2690 C C . LYS A 1 337 ? -6.605 18.590 20.454 1.00 89.25 337 LYS A C 1
ATOM 2692 O O . LYS A 1 337 ? -5.474 18.369 20.876 1.00 89.25 337 LYS A O 1
ATOM 2697 N N . HIS A 1 338 ? -7.701 18.367 21.172 1.00 90.56 338 HIS A N 1
ATOM 2698 C CA . HIS A 1 338 ? -7.701 17.941 22.574 1.00 90.56 338 HIS A CA 1
ATOM 2699 C C . HIS A 1 338 ? -7.603 16.416 22.704 1.00 90.56 338 HIS A C 1
ATOM 2701 O O . HIS A 1 338 ? -7.061 15.894 23.676 1.00 90.56 338 HIS A O 1
ATOM 2707 N N . ASN A 1 339 ? -8.079 15.684 21.694 1.00 92.81 339 ASN A N 1
ATOM 2708 C CA . ASN A 1 339 ? -8.116 14.224 21.711 1.00 92.81 339 ASN A CA 1
ATOM 2709 C C . ASN A 1 339 ? -6.977 13.549 20.916 1.00 92.81 339 ASN A C 1
ATOM 2711 O O . ASN A 1 339 ? -6.844 12.326 20.989 1.00 92.81 339 ASN A O 1
ATOM 2715 N N . ALA A 1 340 ? -6.147 14.295 20.176 1.00 93.69 340 ALA A N 1
ATOM 2716 C CA . ALA A 1 340 ? -5.184 13.746 19.214 1.00 93.69 340 ALA A CA 1
ATOM 2717 C C . ALA A 1 340 ? -4.220 12.744 19.832 1.00 93.69 340 ALA A C 1
ATOM 2719 O O . ALA A 1 340 ? -4.096 11.646 19.310 1.00 93.69 340 ALA A O 1
ATOM 2720 N N . GLU A 1 341 ? -3.583 13.070 20.955 1.00 93.69 341 GLU A N 1
ATOM 2721 C CA . GLU A 1 341 ? -2.598 12.175 21.576 1.00 93.69 341 GLU A CA 1
ATOM 2722 C C . GLU A 1 341 ? -3.229 10.848 22.029 1.00 93.69 341 GLU A C 1
ATOM 2724 O O . GLU A 1 341 ? -2.611 9.788 21.941 1.00 93.69 341 GLU A O 1
ATOM 2729 N N . ARG A 1 342 ? -4.498 10.872 22.459 1.00 94.81 342 ARG A N 1
ATOM 2730 C CA . ARG A 1 342 ? -5.242 9.650 22.805 1.00 94.81 342 ARG A CA 1
ATOM 2731 C C . ARG A 1 342 ? -5.586 8.841 21.555 1.00 94.81 342 ARG A C 1
ATOM 2733 O O . ARG A 1 342 ? -5.457 7.621 21.568 1.00 94.81 342 ARG A O 1
ATOM 2740 N N . LEU A 1 343 ? -6.010 9.509 20.482 1.00 97.00 343 LEU A N 1
ATOM 2741 C CA . LEU A 1 343 ? -6.341 8.858 19.214 1.00 97.00 343 LEU A CA 1
ATOM 2742 C C . LEU A 1 343 ? -5.100 8.279 18.525 1.00 97.00 343 LEU A C 1
ATOM 2744 O O . LEU A 1 343 ? -5.163 7.157 18.039 1.00 97.00 343 LEU A O 1
ATOM 2748 N N . LEU A 1 344 ? -3.968 8.986 18.539 1.00 96.50 344 LEU A N 1
ATOM 2749 C CA . LEU A 1 344 ? -2.694 8.521 17.984 1.00 96.50 344 LEU A CA 1
ATOM 2750 C C . LEU A 1 344 ? -2.211 7.248 18.685 1.00 96.50 344 LEU A C 1
ATOM 2752 O O . LEU A 1 344 ? -1.874 6.283 18.007 1.00 96.50 344 LEU A O 1
ATOM 2756 N N . LYS A 1 345 ? -2.306 7.178 20.020 1.00 94.56 345 LYS A N 1
ATOM 2757 C CA . LYS A 1 345 ? -2.016 5.944 20.776 1.00 94.56 345 LYS A CA 1
ATOM 2758 C C . LYS A 1 345 ? -2.915 4.773 20.369 1.00 94.56 345 LYS A C 1
ATOM 2760 O O . LYS A 1 345 ? -2.456 3.637 20.291 1.00 94.56 345 LYS A O 1
ATOM 2765 N N . LEU A 1 346 ? -4.201 5.028 20.111 1.00 97.50 346 LEU A N 1
ATOM 2766 C CA . LEU A 1 346 ? -5.114 3.992 19.618 1.00 97.50 346 LEU A CA 1
ATOM 2767 C C . LEU A 1 346 ? -4.763 3.560 18.188 1.00 97.50 346 LEU A C 1
ATOM 2769 O O . LEU A 1 346 ? -4.828 2.372 17.894 1.00 97.50 346 LEU A O 1
ATOM 2773 N N . ILE A 1 347 ? -4.366 4.495 17.321 1.00 97.50 347 ILE A N 1
ATOM 2774 C CA . ILE A 1 347 ? -3.936 4.201 15.948 1.00 97.50 347 ILE A CA 1
ATOM 2775 C C . ILE A 1 347 ? -2.659 3.350 15.939 1.00 97.50 347 ILE A C 1
ATOM 2777 O O . ILE A 1 347 ? -2.621 2.333 15.253 1.00 97.50 347 ILE A O 1
ATOM 2781 N N . GLU A 1 348 ? -1.658 3.685 16.756 1.00 93.12 348 GLU A N 1
ATOM 2782 C CA . GLU A 1 348 ? -0.475 2.834 16.955 1.00 93.12 348 GLU A CA 1
ATOM 2783 C C . GLU A 1 348 ? -0.866 1.431 17.434 1.00 93.12 348 GLU A C 1
ATOM 2785 O O . GLU A 1 348 ? -0.315 0.430 16.975 1.00 93.12 348 GLU A O 1
ATOM 2790 N N . GLY A 1 349 ? -1.855 1.350 18.330 1.00 93.50 349 GLY A N 1
ATOM 2791 C CA . GLY A 1 349 ? -2.453 0.092 18.761 1.00 93.50 349 GLY A CA 1
ATOM 2792 C C . GLY A 1 349 ? -2.998 -0.731 17.594 1.00 93.50 349 GLY A C 1
ATOM 2793 O O . GLY A 1 349 ? -2.736 -1.928 17.541 1.00 93.50 349 GLY A O 1
ATOM 2794 N N . VAL A 1 350 ? -3.688 -0.102 16.639 1.00 97.25 350 VAL A N 1
ATOM 2795 C CA . VAL A 1 350 ? -4.194 -0.766 15.427 1.00 97.25 350 VAL A CA 1
ATOM 2796 C C . VAL A 1 350 ? -3.044 -1.246 14.536 1.00 97.25 350 VAL A C 1
ATOM 2798 O O . VAL A 1 350 ? -3.043 -2.409 14.135 1.00 97.25 350 VAL A O 1
ATOM 2801 N N . TYR A 1 351 ? -2.048 -0.396 14.257 1.00 96.06 351 TYR A N 1
ATOM 2802 C CA . TYR A 1 351 ? -0.942 -0.728 13.347 1.00 96.06 351 TYR A CA 1
ATOM 2803 C C . TYR A 1 351 ? -0.168 -1.981 13.755 1.00 96.06 351 TYR A C 1
ATOM 2805 O O . TYR A 1 351 ? 0.195 -2.785 12.900 1.00 96.06 351 TYR A O 1
ATOM 2813 N N . ARG A 1 352 ? 0.034 -2.186 15.062 1.00 91.69 352 ARG A N 1
ATOM 2814 C CA . ARG A 1 352 ? 0.727 -3.365 15.615 1.00 91.69 352 ARG A CA 1
ATOM 2815 C C . ARG A 1 352 ? 0.069 -4.689 15.242 1.00 91.69 352 ARG A C 1
ATOM 2817 O O . ARG A 1 352 ? 0.744 -5.710 15.189 1.00 91.69 352 ARG A O 1
ATOM 2824 N N . TRP A 1 353 ? -1.244 -4.680 15.031 1.00 95.75 353 TRP A N 1
ATOM 2825 C CA . TRP A 1 353 ? -2.016 -5.895 14.791 1.00 95.75 353 TRP A CA 1
ATOM 2826 C C . TRP A 1 353 ? -2.397 -6.101 13.331 1.00 95.75 353 TRP A C 1
ATOM 2828 O O . TRP A 1 353 ? -2.941 -7.163 13.028 1.00 95.75 353 TRP A O 1
ATOM 2838 N N . LEU A 1 354 ? -2.097 -5.146 12.444 1.00 97.38 354 LEU A N 1
ATOM 2839 C CA . LEU A 1 354 ? -2.296 -5.323 11.009 1.00 97.38 354 LEU A CA 1
ATOM 2840 C C . LEU A 1 354 ? -1.487 -6.538 10.509 1.00 97.38 354 LEU A C 1
ATOM 2842 O O . LEU A 1 354 ? -0.284 -6.614 10.775 1.00 97.38 354 LEU A O 1
ATOM 2846 N N . PRO A 1 355 ? -2.124 -7.481 9.793 1.00 97.62 355 PRO A N 1
ATOM 2847 C CA . PRO A 1 355 ? -1.438 -8.557 9.087 1.00 97.62 355 PRO A CA 1
ATOM 2848 C C . PRO A 1 355 ? -0.348 -8.027 8.147 1.00 97.62 355 PRO A C 1
ATOM 2850 O O . PRO A 1 355 ? -0.478 -6.952 7.572 1.00 97.62 355 PRO A O 1
ATOM 2853 N N . LEU A 1 356 ? 0.725 -8.788 7.965 1.00 97.69 356 LEU A N 1
ATOM 2854 C CA . LEU A 1 356 ? 1.865 -8.430 7.114 1.00 97.69 356 LEU A CA 1
ATOM 2855 C C . LEU A 1 356 ? 1.630 -8.767 5.636 1.00 97.69 356 LEU A C 1
ATOM 2857 O O . LEU A 1 356 ? 2.326 -8.265 4.758 1.00 97.69 356 LEU A O 1
ATOM 2861 N N . GLY A 1 357 ? 0.644 -9.614 5.353 1.00 98.25 357 GLY A N 1
ATOM 2862 C CA . GLY A 1 357 ? 0.310 -10.013 3.998 1.00 98.25 357 GLY A CA 1
ATOM 2863 C C . GLY A 1 357 ? -0.954 -10.854 3.927 1.00 98.25 357 GLY A C 1
ATOM 2864 O O . GLY A 1 357 ? -1.562 -11.215 4.937 1.00 98.25 357 GLY A O 1
ATOM 2865 N N . THR A 1 358 ? -1.340 -11.192 2.703 1.00 98.69 358 THR A N 1
ATOM 2866 C CA . THR A 1 358 ? -2.489 -12.048 2.405 1.00 98.69 358 THR A CA 1
ATOM 2867 C C . THR A 1 358 ? -2.094 -13.081 1.356 1.00 98.69 358 THR A C 1
ATOM 2869 O O . THR A 1 358 ? -1.495 -12.741 0.341 1.00 98.69 358 THR A O 1
ATOM 2872 N N . VAL A 1 359 ? -2.447 -14.345 1.576 1.00 98.56 359 VAL A N 1
ATOM 2873 C CA . VAL A 1 359 ? -2.268 -15.433 0.613 1.00 98.56 359 VAL A CA 1
ATOM 2874 C C . VAL A 1 359 ? -3.627 -15.799 0.022 1.00 98.56 359 VAL A C 1
ATOM 2876 O O . VAL A 1 359 ? -4.529 -16.232 0.737 1.00 98.56 359 VAL A O 1
ATOM 2879 N N . VAL A 1 360 ? -3.779 -15.639 -1.292 1.00 98.25 360 VAL A N 1
ATOM 2880 C CA . VAL A 1 360 ? -5.016 -15.960 -2.020 1.00 98.25 360 VAL A CA 1
ATOM 2881 C C . VAL A 1 360 ? -4.923 -17.370 -2.600 1.00 98.25 360 VAL A C 1
ATOM 2883 O O . VAL A 1 360 ? -3.991 -17.672 -3.351 1.00 98.25 360 VAL A O 1
ATOM 2886 N N . ASN A 1 361 ? -5.889 -18.231 -2.260 1.00 96.50 361 ASN A N 1
ATOM 2887 C CA . ASN A 1 361 ? -6.002 -19.630 -2.706 1.00 96.50 361 ASN A CA 1
ATOM 2888 C C . ASN A 1 361 ? -4.697 -20.446 -2.590 1.00 96.50 361 ASN A C 1
ATOM 2890 O O . ASN A 1 361 ? -4.464 -21.342 -3.398 1.00 96.50 361 ASN A O 1
ATOM 2894 N N . ASN A 1 362 ? -3.821 -20.130 -1.630 1.00 96.12 362 ASN A N 1
ATOM 2895 C CA . ASN A 1 362 ? -2.490 -20.745 -1.493 1.00 96.12 362 ASN A CA 1
ATOM 2896 C C . ASN A 1 362 ? -1.624 -20.655 -2.765 1.00 96.12 362 ASN A C 1
ATOM 2898 O O . ASN A 1 362 ? -0.766 -21.506 -2.995 1.00 96.12 362 ASN A O 1
ATOM 2902 N N . LYS A 1 363 ? -1.873 -19.655 -3.620 1.00 97.44 363 LYS A N 1
ATOM 2903 C CA . LYS A 1 363 ? -1.203 -19.502 -4.918 1.00 97.44 363 LYS A CA 1
ATOM 2904 C C . LYS A 1 363 ? -0.653 -18.114 -5.176 1.00 97.44 363 LYS A C 1
ATOM 2906 O O . LYS A 1 363 ? 0.312 -18.002 -5.920 1.00 97.44 363 LYS A O 1
ATOM 2911 N N . VAL A 1 364 ? -1.215 -17.073 -4.577 1.00 98.50 364 VAL A N 1
ATOM 2912 C CA . VAL A 1 364 ? -0.739 -15.701 -4.785 1.00 98.50 364 VAL A CA 1
ATOM 2913 C C . VAL A 1 364 ? -0.443 -15.070 -3.439 1.00 98.50 364 VAL A C 1
ATOM 2915 O O . VAL A 1 364 ? -1.309 -15.063 -2.567 1.00 98.50 364 VAL A O 1
ATOM 2918 N N . LEU A 1 365 ? 0.771 -14.552 -3.274 1.00 98.75 365 LEU A N 1
ATOM 2919 C CA . LEU A 1 365 ? 1.163 -13.786 -2.093 1.00 98.75 365 LEU A CA 1
ATOM 2920 C C . LEU A 1 365 ? 0.961 -12.298 -2.363 1.00 98.75 365 LEU A C 1
ATOM 2922 O O . LEU A 1 365 ? 1.404 -11.794 -3.390 1.00 98.75 365 LEU A O 1
ATOM 2926 N N . ILE A 1 366 ? 0.326 -11.603 -1.426 1.00 98.88 366 ILE A N 1
ATOM 2927 C CA . ILE A 1 366 ? 0.130 -10.156 -1.447 1.00 98.88 366 ILE A CA 1
ATOM 2928 C C . ILE A 1 366 ? 0.835 -9.564 -0.230 1.00 98.88 366 ILE A C 1
ATOM 2930 O O . ILE A 1 366 ? 0.450 -9.869 0.899 1.00 98.88 366 ILE A O 1
ATOM 2934 N N . VAL A 1 367 ? 1.843 -8.730 -0.463 1.00 98.69 367 VAL A N 1
ATOM 2935 C CA . VAL A 1 367 ? 2.633 -8.028 0.565 1.00 98.69 367 VAL A CA 1
ATOM 2936 C C . VAL A 1 367 ? 2.859 -6.588 0.134 1.00 98.69 367 VAL A C 1
ATOM 2938 O O . VAL A 1 367 ? 2.862 -6.317 -1.059 1.00 98.69 367 VAL A O 1
ATOM 2941 N N . HIS A 1 368 ? 3.034 -5.647 1.056 1.00 98.75 368 HIS A N 1
ATOM 2942 C CA . HIS A 1 368 ? 3.157 -4.236 0.679 1.00 98.75 368 HIS A CA 1
ATOM 2943 C C . HIS A 1 368 ? 4.465 -3.940 -0.079 1.00 98.75 368 HIS A C 1
ATOM 2945 O O . HIS A 1 368 ? 4.438 -3.547 -1.249 1.00 98.75 368 HIS A O 1
ATOM 2951 N N . GLY A 1 369 ? 5.598 -4.201 0.575 1.00 98.25 369 GLY A N 1
ATOM 2952 C CA . GLY A 1 369 ? 6.948 -4.042 0.053 1.00 98.25 369 GLY A CA 1
ATOM 2953 C C . GLY A 1 369 ? 7.319 -5.191 -0.876 1.00 98.25 369 GLY A C 1
ATOM 2954 O O . GLY A 1 369 ? 7.028 -5.149 -2.066 1.00 98.25 369 GLY A O 1
ATOM 2955 N N . GLY A 1 370 ? 7.980 -6.229 -0.389 1.00 97.31 370 GLY A N 1
ATOM 2956 C CA . GLY A 1 370 ? 8.438 -7.291 -1.276 1.00 97.31 370 GLY A CA 1
ATOM 2957 C C . GLY A 1 370 ? 8.979 -8.491 -0.532 1.00 97.31 370 GLY A C 1
ATOM 2958 O O . GLY A 1 370 ? 8.481 -8.856 0.528 1.00 97.31 370 GLY A O 1
ATOM 2959 N N . ILE A 1 371 ? 9.986 -9.122 -1.121 1.00 97.88 371 ILE A N 1
ATOM 2960 C CA . ILE A 1 371 ? 10.705 -10.242 -0.520 1.00 97.88 371 ILE A CA 1
ATOM 2961 C C . ILE A 1 371 ? 12.209 -9.965 -0.552 1.00 97.88 371 ILE A C 1
ATOM 2963 O O . ILE A 1 371 ? 12.666 -8.936 -1.048 1.00 97.88 371 ILE A O 1
ATOM 2967 N N . SER A 1 372 ? 12.968 -10.914 -0.035 1.00 96.88 372 SER A N 1
ATOM 2968 C CA . SER A 1 372 ? 14.418 -11.021 -0.114 1.00 96.88 372 SER A CA 1
ATOM 2969 C C . SER A 1 372 ? 14.812 -12.493 -0.265 1.00 96.88 372 SER A C 1
ATOM 2971 O O . SER A 1 372 ? 13.976 -13.393 -0.159 1.00 96.88 372 SER A O 1
ATOM 2973 N N . ASP A 1 373 ? 16.096 -12.750 -0.489 1.00 95.44 373 ASP A N 1
ATOM 2974 C CA . ASP A 1 373 ? 16.692 -14.090 -0.554 1.00 95.44 373 ASP A CA 1
ATOM 2975 C C . ASP A 1 373 ? 16.564 -14.903 0.742 1.00 95.44 373 ASP A C 1
ATOM 2977 O O . ASP A 1 373 ? 16.621 -16.132 0.706 1.00 95.44 373 ASP A O 1
ATOM 2981 N N . ILE A 1 374 ? 16.344 -14.231 1.871 1.00 94.19 374 ILE A N 1
ATOM 2982 C CA . ILE A 1 374 ? 16.131 -14.861 3.176 1.00 94.19 374 ILE A CA 1
ATOM 2983 C C . ILE A 1 374 ? 14.654 -14.956 3.574 1.00 94.19 374 ILE A C 1
ATOM 2985 O O . ILE A 1 374 ? 14.358 -15.520 4.627 1.00 94.19 374 ILE A O 1
ATOM 2989 N N . THR A 1 375 ? 13.727 -14.383 2.797 1.00 95.88 375 THR A N 1
ATOM 2990 C CA . THR A 1 375 ? 12.315 -14.319 3.202 1.00 95.88 375 THR A CA 1
ATOM 2991 C C . THR A 1 375 ? 11.701 -15.718 3.304 1.00 95.88 375 THR A C 1
ATOM 2993 O O . THR A 1 375 ? 11.809 -16.518 2.372 1.00 95.88 375 THR A O 1
ATOM 2996 N N . ASP A 1 376 ? 11.022 -16.009 4.416 1.00 95.19 376 ASP A N 1
ATOM 2997 C CA . ASP A 1 376 ? 10.362 -17.295 4.662 1.00 95.19 376 ASP A CA 1
ATOM 2998 C C . ASP A 1 376 ? 8.948 -17.118 5.233 1.00 95.19 376 ASP A C 1
ATOM 3000 O O . ASP A 1 376 ? 8.758 -16.581 6.325 1.00 95.19 376 ASP A O 1
ATOM 3004 N N . LEU A 1 377 ? 7.935 -17.605 4.508 1.00 95.25 377 LEU A N 1
ATOM 3005 C CA . LEU A 1 377 ? 6.535 -17.481 4.925 1.00 95.25 377 LEU A CA 1
ATOM 3006 C C . LEU A 1 377 ? 6.188 -18.250 6.201 1.00 95.25 377 LEU A C 1
ATOM 3008 O O . LEU A 1 377 ? 5.283 -17.822 6.917 1.00 95.25 377 LEU A O 1
ATOM 3012 N N . ASP A 1 378 ? 6.855 -19.365 6.491 1.00 93.75 378 ASP A N 1
ATOM 3013 C CA . ASP A 1 378 ? 6.587 -20.130 7.712 1.00 93.75 378 ASP A CA 1
ATOM 3014 C C . ASP A 1 378 ? 7.065 -19.364 8.939 1.00 93.75 378 ASP A C 1
ATOM 3016 O O . ASP A 1 378 ? 6.354 -19.293 9.942 1.00 93.75 378 ASP A O 1
ATOM 3020 N N . TRP A 1 379 ? 8.198 -18.676 8.808 1.00 92.25 379 TRP A N 1
ATOM 3021 C CA . TRP A 1 379 ? 8.671 -17.779 9.848 1.00 92.25 379 TRP A CA 1
ATOM 3022 C C . TRP A 1 379 ? 7.749 -16.575 10.017 1.00 92.25 379 TRP A C 1
ATOM 3024 O O . TRP A 1 379 ? 7.335 -16.262 11.129 1.00 92.25 379 TRP A O 1
ATOM 3034 N N . VAL A 1 380 ? 7.338 -15.943 8.914 1.00 93.69 380 VAL A N 1
ATOM 3035 C CA . VAL A 1 380 ? 6.425 -14.788 8.946 1.00 93.69 380 VAL A CA 1
ATOM 3036 C C . VAL A 1 380 ? 5.104 -15.134 9.644 1.00 93.69 380 VAL A C 1
ATOM 3038 O O . VAL A 1 380 ? 4.547 -14.308 10.371 1.00 93.69 380 VAL A O 1
ATOM 3041 N N . ARG A 1 381 ? 4.606 -16.368 9.485 1.00 95.00 381 ARG A N 1
ATOM 3042 C CA . ARG A 1 381 ? 3.407 -16.857 10.185 1.00 95.00 381 ARG A CA 1
ATOM 3043 C C . ARG A 1 381 ? 3.589 -16.958 11.699 1.00 95.00 381 ARG A C 1
ATOM 3045 O O . ARG A 1 381 ? 2.605 -16.750 12.404 1.00 95.00 381 ARG A O 1
ATOM 3052 N N . SER A 1 382 ? 4.792 -17.262 12.186 1.00 91.88 382 SER A N 1
ATOM 3053 C CA . SER A 1 382 ? 5.062 -17.490 13.612 1.00 91.88 382 SER A CA 1
ATOM 3054 C C . SER A 1 382 ? 5.487 -16.242 14.391 1.00 91.88 382 SER A C 1
ATOM 3056 O O . SER A 1 382 ? 5.615 -16.325 15.609 1.00 91.88 382 SER A O 1
ATOM 3058 N N . LEU A 1 383 ? 5.724 -15.107 13.722 1.00 90.19 383 LEU A N 1
ATOM 3059 C CA . LEU A 1 383 ? 6.201 -13.878 14.373 1.00 90.19 383 LEU A CA 1
ATOM 3060 C C . LEU A 1 383 ? 5.225 -13.356 15.433 1.00 90.19 383 LEU A C 1
ATOM 3062 O O . LEU A 1 383 ? 4.006 -13.339 15.229 1.00 90.19 383 LEU A O 1
ATOM 3066 N N . ASP A 1 384 ? 5.760 -12.804 16.518 1.00 88.56 384 ASP A N 1
ATOM 3067 C CA . ASP A 1 384 ? 4.952 -12.022 17.453 1.00 88.56 384 ASP A CA 1
ATOM 3068 C C . ASP A 1 384 ? 4.847 -10.573 16.961 1.00 88.56 384 ASP A C 1
ATOM 3070 O O . ASP A 1 384 ? 5.632 -9.689 17.325 1.00 88.56 384 ASP A O 1
ATOM 3074 N N . ARG A 1 385 ? 3.838 -10.312 16.119 1.00 86.81 385 ARG A N 1
ATOM 3075 C CA . ARG A 1 385 ? 3.648 -8.988 15.508 1.00 86.81 385 ARG A CA 1
ATOM 3076 C C . ARG A 1 385 ? 3.441 -7.858 16.525 1.00 86.81 385 ARG A C 1
ATOM 3078 O O . ARG A 1 385 ? 3.724 -6.702 16.204 1.00 86.81 385 ARG A O 1
ATOM 3085 N N . GLN A 1 386 ? 3.035 -8.160 17.766 1.00 84.25 386 GLN A N 1
ATOM 3086 C CA . GLN A 1 386 ? 2.865 -7.149 18.811 1.00 84.25 386 GLN A CA 1
ATOM 3087 C C . GLN A 1 386 ? 4.184 -6.442 19.148 1.00 84.25 386 GLN A C 1
ATOM 3089 O O . GLN A 1 386 ? 4.142 -5.271 19.548 1.00 84.25 386 GLN A O 1
ATOM 3094 N N . LYS A 1 387 ? 5.336 -7.109 18.989 1.00 82.19 387 LYS A N 1
ATOM 3095 C CA . LYS A 1 387 ? 6.664 -6.559 19.312 1.00 82.19 387 LYS A CA 1
ATOM 3096 C C . LYS A 1 387 ? 7.014 -5.337 18.448 1.00 82.19 387 LYS A C 1
ATOM 3098 O O . LYS A 1 387 ? 7.670 -4.412 18.925 1.00 82.19 387 LYS A O 1
ATOM 3103 N N . TYR A 1 388 ? 6.501 -5.262 17.220 1.00 79.19 388 TYR A N 1
ATOM 3104 C CA . TYR A 1 388 ? 6.873 -4.248 16.225 1.00 79.19 388 TYR A CA 1
ATOM 3105 C C . TYR A 1 388 ? 5.962 -3.016 16.253 1.00 79.19 388 TYR A C 1
ATOM 3107 O O . TYR A 1 388 ? 5.148 -2.792 15.350 1.00 79.19 388 TYR A O 1
ATOM 3115 N N . VAL A 1 389 ? 6.110 -2.191 17.297 1.00 75.88 389 VAL A N 1
ATOM 3116 C CA . VAL A 1 389 ? 5.424 -0.883 17.395 1.00 75.88 389 VAL A CA 1
ATOM 3117 C C . VAL A 1 389 ? 5.818 0.017 16.233 1.00 75.88 389 VAL A C 1
ATOM 3119 O O . VAL A 1 389 ? 4.962 0.506 15.500 1.00 75.88 389 VAL A O 1
ATOM 3122 N N . SER A 1 390 ? 7.122 0.179 16.049 1.00 81.19 390 SER A N 1
ATOM 3123 C CA . SER A 1 390 ? 7.713 0.806 14.882 1.00 81.19 390 SER A CA 1
ATOM 3124 C C . SER A 1 390 ? 8.848 -0.083 14.407 1.00 81.19 390 SER A C 1
ATOM 3126 O O . SER A 1 390 ? 9.594 -0.615 15.226 1.00 81.19 390 SER A O 1
ATOM 3128 N N . LEU A 1 391 ? 8.981 -0.265 13.098 1.00 78.62 391 LEU A N 1
ATOM 3129 C CA . LEU A 1 391 ? 10.137 -0.976 12.548 1.00 78.62 391 LEU A CA 1
ATOM 3130 C C . LEU A 1 391 ? 11.392 -0.108 12.554 1.00 78.62 391 LEU A C 1
ATOM 3132 O O . LEU A 1 391 ? 12.499 -0.634 12.531 1.00 78.62 391 LEU A O 1
ATOM 3136 N N . LEU A 1 392 ? 11.210 1.210 12.630 1.00 77.81 392 LEU A N 1
ATOM 3137 C CA . LEU A 1 392 ? 12.266 2.217 12.675 1.00 77.81 392 LEU A CA 1
ATOM 3138 C C . LEU A 1 392 ? 12.564 2.706 14.091 1.00 77.81 392 LEU A C 1
ATOM 3140 O O . LEU A 1 392 ? 13.243 3.714 14.276 1.00 77.81 392 LEU A O 1
ATOM 3144 N N . ARG A 1 393 ? 12.049 2.022 15.110 1.00 68.44 393 ARG A N 1
ATOM 3145 C CA . ARG A 1 393 ? 12.476 2.203 16.492 1.00 68.44 393 ARG A CA 1
ATOM 3146 C C . ARG A 1 393 ? 12.652 0.820 17.095 1.00 68.44 393 ARG A C 1
ATOM 3148 O O . ARG A 1 393 ? 11.674 0.075 17.126 1.00 68.44 393 ARG A O 1
ATOM 3155 N N . PRO A 1 394 ? 13.836 0.458 17.603 1.00 51.41 394 PRO A N 1
ATOM 3156 C CA . PRO A 1 394 ? 13.973 -0.826 18.260 1.00 51.41 394 PRO A CA 1
ATOM 3157 C C . PRO A 1 394 ? 13.086 -0.819 19.511 1.00 51.41 394 PRO A C 1
ATOM 3159 O O . PRO A 1 394 ? 13.040 0.193 20.222 1.00 51.41 394 PRO A O 1
ATOM 3162 N N . PRO A 1 395 ? 12.381 -1.915 19.811 1.00 53.59 395 PRO A N 1
ATOM 3163 C CA . PRO A 1 395 ? 11.929 -2.223 21.154 1.00 53.59 395 PRO A CA 1
ATOM 3164 C C . PRO A 1 395 ? 13.006 -1.892 22.194 1.00 53.59 395 PRO A C 1
ATOM 3166 O O . PRO A 1 395 ? 14.079 -2.489 22.212 1.00 53.59 395 PRO A O 1
ATOM 3169 N N . VAL A 1 396 ? 12.724 -0.903 23.043 1.00 50.44 396 VAL A N 1
ATOM 3170 C CA . VAL A 1 396 ? 13.574 -0.579 24.192 1.00 50.44 396 VAL A CA 1
ATOM 3171 C C . VAL A 1 396 ? 13.302 -1.643 25.249 1.00 50.44 396 VAL A C 1
ATOM 3173 O O . VAL A 1 396 ? 12.197 -1.700 25.790 1.00 50.44 396 VAL A O 1
ATOM 3176 N N . VAL A 1 397 ? 14.283 -2.503 25.520 1.00 50.03 397 VAL A N 1
ATOM 3177 C CA . VAL A 1 397 ? 14.209 -3.463 26.627 1.00 50.03 397 VAL A CA 1
ATOM 3178 C C . VAL A 1 397 ? 14.512 -2.702 27.926 1.00 50.03 397 VAL A C 1
ATOM 3180 O O . VAL A 1 397 ? 15.554 -2.052 28.005 1.00 50.03 397 VAL A O 1
ATOM 3183 N N . PRO A 1 398 ? 13.631 -2.714 28.943 1.00 43.62 398 PRO A N 1
ATOM 3184 C CA . PRO A 1 398 ? 13.920 -2.065 30.219 1.00 43.62 398 PRO A CA 1
ATOM 3185 C C . PRO A 1 398 ? 15.048 -2.798 30.960 1.00 43.62 398 PRO A C 1
ATOM 3187 O O . PRO A 1 398 ? 14.912 -3.975 31.276 1.00 43.62 398 PRO A O 1
ATOM 3190 N N . GLU A 1 399 ? 16.117 -2.091 31.327 1.00 45.56 399 GLU A N 1
ATOM 3191 C CA . GLU A 1 399 ? 17.304 -2.612 32.041 1.00 45.56 399 GLU A CA 1
ATOM 3192 C C . GLU A 1 399 ? 17.046 -3.081 33.497 1.00 45.56 399 GLU A C 1
ATOM 3194 O O . GLU A 1 399 ? 17.975 -3.233 34.282 1.00 45.56 399 GLU A O 1
ATOM 3199 N N . THR A 1 400 ? 15.794 -3.299 33.914 1.00 44.09 400 THR A N 1
ATOM 3200 C CA . THR A 1 400 ? 15.449 -3.515 35.340 1.00 44.09 400 THR A CA 1
ATOM 3201 C C . THR A 1 400 ? 15.129 -4.956 35.728 1.00 44.09 400 THR A C 1
ATOM 3203 O O . THR A 1 400 ? 14.696 -5.200 36.852 1.00 44.09 400 THR A O 1
ATOM 3206 N N . SER A 1 401 ? 15.399 -5.935 34.867 1.00 39.00 401 SER A N 1
ATOM 3207 C CA . SER A 1 401 ? 15.326 -7.348 35.245 1.00 39.00 401 SER A CA 1
ATOM 3208 C C . SER A 1 401 ? 16.687 -8.016 35.091 1.00 39.00 401 SER A C 1
ATOM 3210 O O . SER A 1 401 ? 17.115 -8.310 33.978 1.00 39.00 401 SER A O 1
ATOM 3212 N N . ASN A 1 402 ? 17.331 -8.304 36.226 1.00 42.66 402 ASN A N 1
ATOM 3213 C CA . ASN A 1 402 ? 18.457 -9.236 36.358 1.00 42.66 402 ASN A CA 1
ATOM 3214 C C . ASN A 1 402 ? 18.006 -10.681 36.063 1.00 42.66 402 ASN A C 1
ATOM 3216 O O . ASN A 1 402 ? 18.078 -11.560 36.920 1.00 42.66 402 ASN A O 1
ATOM 3220 N N . ALA A 1 403 ? 17.504 -10.919 34.856 1.00 34.72 403 ALA A N 1
ATOM 3221 C CA . ALA A 1 403 ? 17.163 -12.230 34.344 1.00 34.72 403 ALA A CA 1
ATOM 3222 C C . ALA A 1 403 ? 18.041 -12.509 33.121 1.00 34.72 403 ALA A C 1
ATOM 3224 O O . ALA A 1 403 ? 18.057 -11.758 32.152 1.00 34.72 403 ALA A O 1
ATOM 3225 N N . VAL A 1 404 ? 18.817 -13.580 33.251 1.00 35.19 404 VAL A N 1
ATOM 3226 C CA . VAL A 1 404 ? 19.490 -14.373 32.218 1.00 35.19 404 VAL A CA 1
ATOM 3227 C C . VAL A 1 404 ? 19.013 -14.063 30.788 1.00 35.19 404 VAL A C 1
ATOM 3229 O O . VAL A 1 404 ? 17.893 -14.399 30.433 1.00 35.19 404 VAL A O 1
ATOM 3232 N N . ALA A 1 405 ? 19.890 -13.450 29.983 1.00 44.41 405 ALA A N 1
ATOM 3233 C CA . ALA A 1 405 ? 19.887 -13.401 28.513 1.00 44.41 405 ALA A CA 1
ATOM 3234 C C . ALA A 1 405 ? 18.538 -13.678 27.804 1.00 44.41 405 ALA A C 1
ATOM 3236 O O . ALA A 1 405 ? 18.268 -14.809 27.416 1.00 44.41 405 ALA A O 1
ATOM 3237 N N . THR A 1 406 ? 17.686 -12.668 27.606 1.00 35.97 406 THR A N 1
ATOM 3238 C CA . THR A 1 406 ? 16.510 -12.710 26.698 1.00 35.97 406 THR A CA 1
ATOM 3239 C C . THR A 1 406 ? 15.912 -11.293 26.625 1.00 35.97 406 THR A C 1
ATOM 3241 O O . THR A 1 406 ? 15.751 -10.660 27.657 1.00 35.97 406 THR A O 1
ATOM 3244 N N . GLU A 1 407 ? 15.583 -10.642 25.508 1.00 44.66 407 GLU A N 1
ATOM 3245 C CA . GLU A 1 407 ? 15.569 -10.952 24.078 1.00 44.66 407 GLU A CA 1
ATOM 3246 C C . GLU A 1 407 ? 16.038 -9.678 23.346 1.00 44.66 407 GLU A C 1
ATOM 3248 O O . GLU A 1 407 ? 15.297 -8.699 23.234 1.00 44.66 407 GLU A O 1
ATOM 3253 N N . ALA A 1 408 ? 17.274 -9.660 22.840 1.00 50.16 408 ALA A N 1
ATOM 3254 C CA . ALA A 1 408 ? 17.571 -8.787 21.712 1.00 50.16 408 ALA A CA 1
ATOM 3255 C C . ALA A 1 408 ? 16.649 -9.254 20.584 1.00 50.16 408 ALA A C 1
ATOM 3257 O O . ALA A 1 408 ? 16.633 -10.450 20.301 1.00 50.16 408 ALA A O 1
ATOM 3258 N N . ILE A 1 409 ? 15.853 -8.356 19.998 1.00 56.53 409 ILE A N 1
ATOM 3259 C CA . ILE A 1 409 ? 15.016 -8.672 18.832 1.00 56.53 409 ILE A CA 1
ATOM 3260 C C . ILE A 1 409 ? 15.862 -9.514 17.887 1.00 56.53 409 ILE A C 1
ATOM 3262 O O . ILE A 1 409 ? 16.955 -9.070 17.514 1.00 56.53 409 ILE A O 1
ATOM 3266 N N . ASP A 1 410 ? 15.396 -10.715 17.546 1.00 70.12 410 ASP A N 1
ATOM 3267 C CA . ASP A 1 410 ? 16.115 -11.538 16.590 1.00 70.12 410 ASP A CA 1
ATOM 3268 C C . ASP A 1 410 ? 16.243 -10.710 15.309 1.00 70.12 410 ASP A C 1
ATOM 3270 O O . ASP A 1 410 ? 15.253 -10.371 14.652 1.00 70.12 410 ASP A O 1
ATOM 3274 N N . LYS A 1 411 ? 17.482 -10.299 15.005 1.00 73.81 411 LYS A N 1
ATOM 3275 C CA . LYS A 1 411 ? 17.793 -9.433 13.864 1.00 73.81 411 LYS A CA 1
ATOM 3276 C C . LYS A 1 411 ? 17.241 -10.036 12.582 1.00 73.81 411 LYS A C 1
ATOM 3278 O O . LYS A 1 411 ? 16.885 -9.292 11.671 1.00 73.81 411 LYS A O 1
ATOM 3283 N N . MET A 1 412 ? 17.170 -11.363 12.525 1.00 79.06 412 MET A N 1
ATOM 3284 C CA . MET A 1 412 ? 16.629 -12.068 11.389 1.00 79.06 412 MET A CA 1
ATOM 3285 C C . MET A 1 412 ? 15.102 -11.964 11.332 1.00 79.06 412 MET A C 1
ATOM 3287 O O . MET A 1 412 ? 14.587 -11.591 10.282 1.00 79.06 412 MET A O 1
ATOM 3291 N N . GLU A 1 413 ? 14.375 -12.174 12.434 1.00 82.81 413 GLU A N 1
ATOM 3292 C CA . GLU A 1 413 ? 12.912 -12.006 12.441 1.00 82.81 413 GLU A CA 1
ATOM 3293 C C . GLU A 1 413 ? 12.512 -10.540 12.163 1.00 82.81 413 GLU A C 1
ATOM 3295 O O . GLU A 1 413 ? 11.619 -10.293 11.352 1.00 82.81 413 GLU A O 1
ATOM 3300 N N . TRP A 1 414 ? 13.221 -9.548 12.722 1.00 83.31 414 TRP A N 1
ATOM 3301 C CA . TRP A 1 414 ? 12.994 -8.140 12.358 1.00 83.31 414 TRP A CA 1
ATOM 3302 C C . TRP A 1 414 ? 13.213 -7.904 10.865 1.00 83.31 414 TRP A C 1
ATOM 3304 O O . TRP A 1 414 ? 12.407 -7.228 10.226 1.00 83.31 414 TRP A O 1
ATOM 3314 N N . LYS A 1 415 ? 14.271 -8.493 10.294 1.00 86.06 415 LYS A N 1
ATOM 3315 C CA . LYS A 1 415 ? 14.579 -8.353 8.873 1.00 86.06 415 LYS A CA 1
ATOM 3316 C C . LYS A 1 415 ? 13.496 -8.965 7.977 1.00 86.06 415 LYS A C 1
ATOM 3318 O O . LYS A 1 415 ? 13.200 -8.369 6.948 1.00 86.06 415 LYS A O 1
ATOM 3323 N N . GLN A 1 416 ? 12.850 -10.064 8.382 1.00 89.75 416 GLN A N 1
ATOM 3324 C CA . GLN A 1 416 ? 11.690 -10.619 7.664 1.00 89.75 416 GLN A CA 1
ATOM 3325 C C . GLN A 1 416 ? 10.570 -9.578 7.531 1.00 89.75 416 GLN A C 1
ATOM 3327 O O . GLN A 1 416 ? 10.085 -9.313 6.432 1.00 89.75 416 GLN A O 1
ATOM 3332 N N . VAL A 1 417 ? 10.180 -8.948 8.647 1.00 90.88 417 VAL A N 1
ATOM 3333 C CA . VAL A 1 417 ? 9.123 -7.921 8.643 1.00 90.88 417 VAL A CA 1
ATOM 3334 C C . VAL A 1 417 ? 9.565 -6.695 7.851 1.00 90.88 417 VAL A C 1
ATOM 3336 O O . VAL A 1 417 ? 8.785 -6.125 7.091 1.00 90.88 417 VAL A O 1
ATOM 3339 N N . PHE A 1 418 ? 10.826 -6.297 8.013 1.00 90.25 418 PHE A N 1
ATOM 3340 C CA . PHE A 1 418 ? 11.389 -5.141 7.336 1.00 90.25 418 PHE A CA 1
ATOM 3341 C C . PHE A 1 418 ? 11.374 -5.306 5.815 1.00 90.25 418 PHE A C 1
ATOM 3343 O O . PHE A 1 418 ? 10.883 -4.422 5.117 1.00 90.25 418 PHE A O 1
ATOM 3350 N N . ASP A 1 419 ? 11.829 -6.448 5.299 1.00 93.19 419 ASP A N 1
ATOM 3351 C CA . ASP A 1 419 ? 11.854 -6.724 3.861 1.00 93.19 419 ASP A CA 1
ATOM 3352 C C . ASP A 1 419 ? 10.431 -6.803 3.275 1.00 93.19 419 ASP A C 1
ATOM 3354 O O . ASP A 1 419 ? 10.177 -6.267 2.194 1.00 93.19 419 ASP A O 1
ATOM 3358 N N . ILE A 1 420 ? 9.475 -7.380 4.014 1.00 96.31 420 ILE A N 1
ATOM 3359 C CA . ILE A 1 420 ? 8.063 -7.438 3.601 1.00 96.31 420 ILE A CA 1
ATOM 3360 C C . ILE A 1 420 ? 7.450 -6.049 3.428 1.00 96.31 420 ILE A C 1
ATOM 3362 O O . ILE A 1 420 ? 6.601 -5.874 2.554 1.00 96.31 420 ILE A O 1
ATOM 3366 N N . LEU A 1 421 ? 7.872 -5.058 4.218 1.00 96.06 421 LEU A N 1
ATOM 3367 C CA . LEU A 1 421 ? 7.338 -3.696 4.130 1.00 96.06 421 LEU A CA 1
ATOM 3368 C C . LEU A 1 421 ? 8.161 -2.753 3.239 1.00 96.06 421 LEU A C 1
ATOM 3370 O O . LEU A 1 421 ? 7.595 -1.777 2.768 1.00 96.06 421 LEU A O 1
ATOM 3374 N N . TRP A 1 422 ? 9.447 -3.026 2.981 1.00 96.25 422 TRP A N 1
ATOM 3375 C CA . TRP A 1 422 ? 10.359 -2.054 2.347 1.00 96.25 422 TRP A CA 1
ATOM 3376 C C . TRP A 1 422 ? 11.092 -2.525 1.082 1.00 96.25 422 TRP A C 1
ATOM 3378 O O . TRP A 1 422 ? 11.701 -1.705 0.397 1.00 96.25 422 TRP A O 1
ATOM 3388 N N . SER A 1 423 ? 11.111 -3.824 0.770 1.00 97.56 423 SER A N 1
ATOM 3389 C CA . SER A 1 423 ? 11.874 -4.325 -0.385 1.00 97.56 423 SER A CA 1
ATOM 3390 C C . SER A 1 423 ? 11.211 -4.000 -1.724 1.00 97.56 423 SER A C 1
ATOM 3392 O O . SER A 1 423 ? 9.987 -4.022 -1.835 1.00 97.56 423 SER A O 1
ATOM 3394 N N . ASP A 1 424 ? 12.020 -3.791 -2.766 1.00 98.19 424 ASP A N 1
ATOM 3395 C CA . ASP A 1 424 ? 11.583 -3.487 -4.135 1.00 98.19 424 ASP A CA 1
ATOM 3396 C C . ASP A 1 424 ? 12.151 -4.488 -5.157 1.00 98.19 424 ASP A C 1
ATOM 3398 O O . ASP A 1 424 ? 13.268 -4.979 -4.987 1.00 98.19 424 ASP A O 1
ATOM 3402 N N . PRO A 1 425 ? 11.432 -4.793 -6.249 1.00 98.06 425 PRO A N 1
ATOM 3403 C CA . PRO A 1 425 ? 11.976 -5.619 -7.324 1.00 98.06 425 PRO A CA 1
ATOM 3404 C C . PRO A 1 425 ? 13.039 -4.864 -8.143 1.00 98.06 425 PRO A C 1
ATOM 3406 O O . PRO A 1 425 ? 12.937 -3.654 -8.345 1.00 98.06 425 PRO A O 1
ATOM 3409 N N . GLN A 1 426 ? 14.024 -5.580 -8.691 1.00 96.50 426 GLN A N 1
ATOM 3410 C CA . GLN A 1 426 ? 15.025 -5.031 -9.620 1.00 96.50 426 GLN A CA 1
ATOM 3411 C C . GLN A 1 426 ? 15.170 -5.877 -10.892 1.00 96.50 426 GLN A C 1
ATOM 3413 O O . GLN A 1 426 ? 14.907 -7.072 -10.909 1.00 96.50 426 GLN A O 1
ATOM 3418 N N . GLY A 1 427 ? 15.638 -5.265 -11.984 1.00 95.38 427 GLY A N 1
ATOM 3419 C CA . GLY A 1 427 ? 15.773 -5.962 -13.270 1.00 95.38 427 GLY A CA 1
ATOM 3420 C C . GLY A 1 427 ? 16.913 -6.987 -13.343 1.00 95.38 427 GLY A C 1
ATOM 3421 O O . GLY A 1 427 ? 16.863 -7.879 -14.187 1.00 95.38 427 GLY A O 1
ATOM 3422 N N . CYS A 1 428 ? 17.939 -6.860 -12.498 1.00 96.25 428 CYS A N 1
ATOM 3423 C CA . CYS A 1 428 ? 19.090 -7.763 -12.454 1.00 96.25 428 CYS A CA 1
ATOM 3424 C C . CYS A 1 428 ? 18.933 -8.851 -11.385 1.00 96.25 428 CYS A C 1
ATOM 3426 O O . CYS A 1 428 ? 18.224 -8.677 -10.397 1.00 96.25 428 CYS A O 1
ATOM 3428 N N . GLU A 1 429 ? 19.617 -9.976 -11.583 1.00 97.62 429 GLU A N 1
ATOM 3429 C CA . GLU A 1 429 ? 19.668 -11.067 -10.606 1.00 97.62 429 GLU A CA 1
ATOM 3430 C C . GLU A 1 429 ? 20.340 -10.648 -9.289 1.00 97.62 429 GLU A C 1
ATOM 3432 O O . GLU A 1 429 ? 21.101 -9.677 -9.228 1.00 97.62 429 GLU A O 1
ATOM 3437 N N . GLY A 1 430 ? 20.063 -11.417 -8.239 1.00 97.25 430 GLY A N 1
ATOM 3438 C CA . GLY A 1 430 ? 20.613 -11.247 -6.903 1.00 97.25 430 GLY A CA 1
ATOM 3439 C C . GLY A 1 430 ? 19.687 -10.509 -5.939 1.00 97.25 430 GLY A C 1
ATOM 3440 O O . GLY A 1 430 ? 18.583 -10.079 -6.275 1.00 97.25 430 GLY A O 1
ATOM 3441 N N . CYS A 1 431 ? 20.165 -10.384 -4.704 1.00 97.50 431 CYS A N 1
ATOM 3442 C CA . CYS A 1 431 ? 19.509 -9.669 -3.617 1.00 97.50 431 CYS A CA 1
ATOM 3443 C C . CYS A 1 431 ? 20.528 -8.710 -2.998 1.00 97.50 431 CYS A C 1
ATOM 3445 O O . CYS A 1 431 ? 21.586 -9.149 -2.544 1.00 97.50 431 CYS A O 1
ATOM 3447 N N . VAL A 1 432 ? 20.254 -7.407 -3.014 1.00 95.75 432 VAL A N 1
ATOM 3448 C CA . VAL A 1 432 ? 21.180 -6.388 -2.493 1.00 95.75 432 VAL A CA 1
ATOM 3449 C C . VAL A 1 432 ? 20.441 -5.371 -1.628 1.00 95.75 432 VAL A C 1
ATOM 3451 O O . VAL A 1 432 ? 19.254 -5.145 -1.842 1.00 95.75 432 VAL A O 1
ATOM 3454 N N . PRO A 1 433 ? 21.089 -4.722 -0.647 1.00 92.69 433 PRO A N 1
ATOM 3455 C CA . PRO A 1 433 ? 20.442 -3.672 0.137 1.00 92.69 433 PRO A CA 1
ATOM 3456 C C . PRO A 1 433 ? 19.881 -2.549 -0.745 1.00 92.69 433 PRO A C 1
ATOM 3458 O O . PRO A 1 433 ? 20.541 -2.099 -1.685 1.00 92.69 433 PRO A O 1
ATOM 3461 N N . ASN A 1 434 ? 18.682 -2.056 -0.424 1.00 91.19 434 ASN A N 1
ATOM 3462 C CA . ASN A 1 434 ? 18.089 -0.943 -1.160 1.00 91.19 434 ASN A CA 1
ATOM 3463 C C . ASN A 1 434 ? 18.733 0.379 -0.727 1.00 91.19 434 ASN A C 1
ATOM 3465 O O . ASN A 1 434 ? 18.365 0.994 0.274 1.00 91.19 434 ASN A O 1
ATOM 3469 N N . THR A 1 435 ? 19.721 0.827 -1.497 1.00 86.62 435 THR A N 1
ATOM 3470 C CA . THR A 1 435 ? 20.486 2.043 -1.196 1.00 86.62 435 THR A CA 1
ATOM 3471 C C . THR A 1 435 ? 19.705 3.330 -1.447 1.00 86.62 435 THR A C 1
ATOM 3473 O O . THR A 1 435 ? 19.987 4.327 -0.780 1.00 86.62 435 THR A O 1
ATOM 3476 N N . LEU A 1 436 ? 18.721 3.324 -2.357 1.00 83.56 436 LEU A N 1
ATOM 3477 C CA . LEU A 1 436 ? 17.930 4.520 -2.662 1.00 83.56 436 LEU A CA 1
ATOM 3478 C C . LEU A 1 436 ? 16.976 4.860 -1.518 1.00 83.56 436 LEU A C 1
ATOM 3480 O O . LEU A 1 436 ? 16.958 6.004 -1.078 1.00 83.56 436 LEU A O 1
ATOM 3484 N N . ARG A 1 437 ? 16.242 3.869 -0.999 1.00 84.38 437 ARG A N 1
ATOM 3485 C CA . ARG A 1 437 ? 15.374 4.055 0.176 1.00 84.38 437 ARG A CA 1
ATOM 3486 C C . ARG A 1 437 ? 16.133 4.014 1.490 1.00 84.38 437 ARG A C 1
ATOM 3488 O O . ARG A 1 437 ? 15.656 4.521 2.495 1.00 84.38 437 ARG A O 1
ATOM 3495 N N . GLY A 1 438 ? 17.294 3.361 1.513 1.00 82.38 438 GLY A N 1
ATOM 3496 C CA . GLY A 1 438 ? 18.038 3.069 2.738 1.00 82.38 438 GLY A CA 1
ATOM 3497 C C . GLY A 1 438 ? 17.419 1.966 3.602 1.00 82.38 438 GLY A C 1
ATOM 3498 O O . GLY A 1 438 ? 17.985 1.668 4.649 1.00 82.38 438 GLY A O 1
ATOM 3499 N N . ALA A 1 439 ? 16.303 1.362 3.178 1.00 85.06 439 ALA A N 1
ATOM 3500 C CA . ALA A 1 439 ? 15.567 0.313 3.879 1.00 85.06 439 ALA A CA 1
ATOM 3501 C C . ALA A 1 439 ? 15.106 -0.790 2.919 1.00 85.06 439 ALA A C 1
ATOM 3503 O O . ALA A 1 439 ? 14.784 -0.510 1.769 1.00 85.06 439 ALA A O 1
ATOM 3504 N N . GLY A 1 440 ? 15.046 -2.030 3.412 1.00 90.88 440 GLY A N 1
ATOM 3505 C CA . GLY A 1 440 ? 14.719 -3.212 2.619 1.00 90.88 440 GLY A CA 1
ATOM 3506 C C . GLY A 1 440 ? 15.842 -3.633 1.670 1.00 90.88 440 GLY A C 1
ATOM 3507 O O . GLY A 1 440 ? 17.003 -3.222 1.791 1.00 90.88 440 GLY A O 1
ATOM 3508 N N . THR A 1 441 ? 15.485 -4.475 0.708 1.00 95.06 441 THR A N 1
ATOM 3509 C CA . THR A 1 441 ? 16.396 -5.005 -0.313 1.00 95.06 441 THR A CA 1
ATOM 3510 C C . THR A 1 441 ? 15.827 -4.806 -1.709 1.00 95.06 441 THR A C 1
ATOM 3512 O O . THR A 1 441 ? 14.613 -4.776 -1.894 1.00 95.06 441 THR A O 1
ATOM 3515 N N . TYR A 1 442 ? 16.705 -4.685 -2.695 1.00 97.56 442 TYR A N 1
ATOM 3516 C CA . TYR A 1 442 ? 16.362 -4.985 -4.068 1.00 97.56 442 TYR A CA 1
ATOM 3517 C C . TYR A 1 442 ? 16.463 -6.487 -4.305 1.00 97.56 442 TYR A C 1
ATOM 3519 O O . TYR A 1 442 ? 17.504 -7.077 -4.012 1.00 97.56 442 TYR A O 1
ATOM 3527 N N . PHE A 1 443 ? 15.414 -7.093 -4.857 1.00 98.50 443 PHE A N 1
ATOM 3528 C CA . PHE A 1 443 ? 15.385 -8.521 -5.173 1.00 98.50 443 PHE A CA 1
ATOM 3529 C C . PHE A 1 443 ? 15.168 -8.757 -6.668 1.00 98.50 443 PHE A C 1
ATOM 3531 O O . PHE A 1 443 ? 14.300 -8.146 -7.291 1.00 98.50 443 PHE A O 1
ATOM 3538 N N . GLY A 1 444 ? 15.978 -9.637 -7.248 1.00 98.56 444 GLY A N 1
ATOM 3539 C CA . GLY A 1 444 ? 15.958 -9.969 -8.665 1.00 98.56 444 GLY A CA 1
ATOM 3540 C C . GLY A 1 444 ? 14.955 -11.062 -9.058 1.00 98.56 444 GLY A C 1
ATOM 3541 O O . GLY A 1 444 ? 14.257 -11.646 -8.212 1.00 98.56 444 GLY A O 1
ATOM 3542 N N . PRO A 1 445 ? 14.893 -11.385 -10.363 1.00 98.56 445 PRO A N 1
ATOM 3543 C CA . PRO A 1 445 ? 14.040 -12.451 -10.878 1.00 98.56 445 PRO A CA 1
ATOM 3544 C C . PRO A 1 445 ? 14.421 -13.839 -10.340 1.00 98.56 445 PRO A C 1
ATOM 3546 O O . PRO A 1 445 ? 13.533 -14.648 -10.082 1.00 98.56 445 PRO A O 1
ATOM 3549 N N . ASP A 1 446 ? 15.702 -14.114 -10.088 1.00 98.50 446 ASP A N 1
A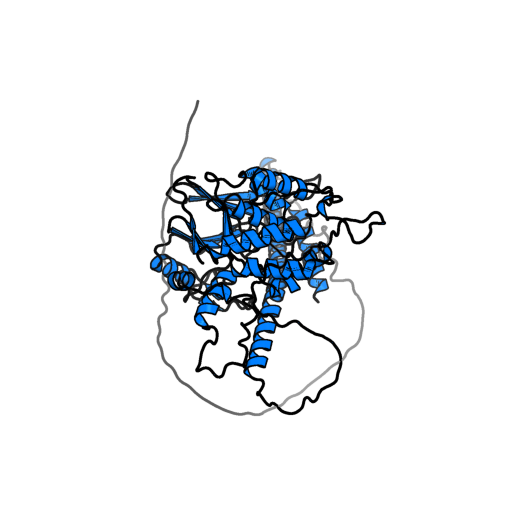TOM 3550 C CA . ASP A 1 446 ? 16.157 -15.399 -9.541 1.00 98.50 446 ASP A CA 1
ATOM 3551 C C . ASP A 1 446 ? 15.692 -15.612 -8.088 1.00 98.50 446 ASP A C 1
ATOM 3553 O O . ASP A 1 446 ? 15.293 -16.717 -7.717 1.00 98.50 446 ASP A O 1
ATOM 3557 N N . VAL A 1 447 ? 15.687 -14.548 -7.276 1.00 98.62 447 VAL A N 1
ATOM 3558 C CA . VAL A 1 447 ? 15.156 -14.556 -5.903 1.00 98.62 447 VAL A CA 1
ATOM 3559 C C . VAL A 1 447 ? 13.660 -14.858 -5.922 1.00 98.62 447 VAL A C 1
ATOM 3561 O O . VAL A 1 447 ? 13.177 -15.698 -5.165 1.00 98.62 447 VAL A O 1
ATOM 3564 N N . THR A 1 448 ? 12.937 -14.218 -6.842 1.00 98.75 448 THR A N 1
ATOM 3565 C CA . THR A 1 448 ? 11.499 -14.443 -7.042 1.00 98.75 448 THR A CA 1
ATOM 3566 C C . THR A 1 448 ? 11.213 -15.893 -7.411 1.00 98.75 448 THR A C 1
ATOM 3568 O O . THR A 1 448 ? 10.346 -16.523 -6.808 1.00 98.75 448 THR A O 1
ATOM 3571 N N . ASP A 1 449 ? 11.964 -16.447 -8.359 1.00 98.62 449 ASP A N 1
ATOM 3572 C CA . ASP A 1 449 ? 11.764 -17.812 -8.839 1.00 98.62 449 ASP A CA 1
ATOM 3573 C C . ASP A 1 449 ? 12.026 -18.851 -7.748 1.00 98.62 449 ASP A C 1
ATOM 3575 O O . ASP A 1 449 ? 11.208 -19.753 -7.547 1.00 98.62 449 ASP A O 1
ATOM 3579 N N . LYS A 1 450 ? 13.115 -18.686 -6.987 1.00 98.56 450 LYS A N 1
ATOM 3580 C CA . LYS A 1 450 ? 13.439 -19.543 -5.837 1.00 98.56 450 LYS A CA 1
ATOM 3581 C C . LYS A 1 450 ? 12.350 -19.475 -4.765 1.00 98.56 450 LYS A C 1
ATOM 3583 O O . LYS A 1 450 ? 11.910 -20.514 -4.275 1.00 98.56 450 LYS A O 1
ATOM 3588 N N . PHE A 1 451 ? 11.887 -18.271 -4.427 1.00 98.56 451 PHE A N 1
ATOM 3589 C CA . PHE A 1 451 ? 10.862 -18.061 -3.406 1.00 98.56 451 PHE A CA 1
ATOM 3590 C C . PHE A 1 451 ? 9.511 -18.677 -3.799 1.00 98.56 451 PHE A C 1
ATOM 3592 O O . PHE A 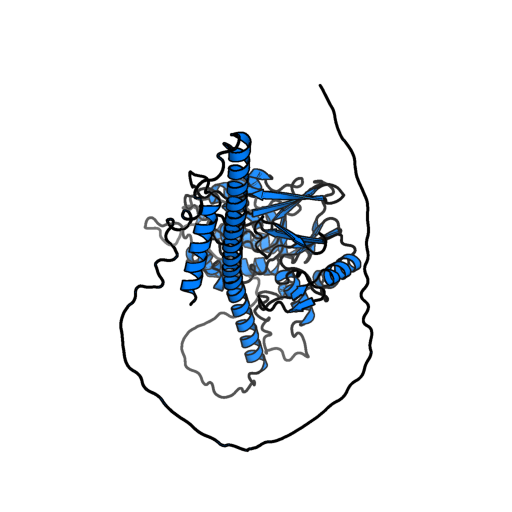1 451 ? 8.902 -19.412 -3.016 1.00 98.56 451 PHE A O 1
ATOM 3599 N N . LEU A 1 452 ? 9.052 -18.425 -5.029 1.00 98.56 452 LEU A N 1
ATOM 3600 C CA . LEU A 1 452 ? 7.793 -18.970 -5.539 1.00 98.56 452 LEU A CA 1
ATOM 3601 C C . LEU A 1 452 ? 7.825 -20.500 -5.604 1.00 98.56 452 LEU A C 1
ATOM 3603 O O . LEU A 1 452 ? 6.853 -21.142 -5.204 1.00 98.56 452 LEU A O 1
ATOM 3607 N N . ALA A 1 453 ? 8.946 -21.082 -6.044 1.00 98.31 453 ALA A N 1
ATOM 3608 C CA . ALA A 1 453 ? 9.136 -22.529 -6.071 1.00 98.31 453 ALA A CA 1
ATOM 3609 C C . ALA A 1 453 ? 9.102 -23.133 -4.658 1.00 98.31 453 ALA A C 1
ATOM 3611 O O . ALA A 1 453 ? 8.371 -24.095 -4.425 1.00 98.31 453 ALA A O 1
ATOM 3612 N N . LYS A 1 454 ? 9.827 -22.531 -3.703 1.00 98.06 454 LYS A N 1
ATOM 3613 C CA . LYS A 1 454 ? 9.877 -22.975 -2.300 1.00 98.06 454 LYS A CA 1
ATOM 3614 C C . LYS A 1 454 ? 8.491 -23.021 -1.654 1.00 98.06 454 LYS A C 1
ATOM 3616 O O . LYS A 1 454 ? 8.175 -23.979 -0.957 1.00 98.06 454 LYS A O 1
ATOM 3621 N N . HIS A 1 455 ? 7.659 -22.009 -1.898 1.00 97.81 455 HIS A N 1
ATOM 3622 C CA . HIS A 1 455 ? 6.343 -21.880 -1.264 1.00 97.81 455 HIS A CA 1
ATOM 3623 C C . HIS A 1 455 ? 5.163 -22.313 -2.157 1.00 97.81 455 HIS A C 1
ATOM 3625 O O . HIS A 1 455 ? 4.008 -22.130 -1.771 1.00 97.81 455 HIS A O 1
ATOM 3631 N N . ASN A 1 456 ? 5.427 -22.912 -3.327 1.00 97.44 456 ASN A N 1
ATOM 3632 C CA . ASN A 1 456 ? 4.419 -23.386 -4.290 1.00 97.44 456 ASN A CA 1
ATOM 3633 C C . ASN A 1 456 ? 3.402 -22.303 -4.725 1.00 97.44 456 ASN A C 1
ATOM 3635 O O . ASN A 1 456 ? 2.194 -22.556 -4.862 1.00 97.44 456 ASN A O 1
ATOM 3639 N N . LEU A 1 457 ? 3.910 -21.090 -4.941 1.00 98.19 457 LEU A N 1
ATOM 3640 C CA . LEU A 1 457 ? 3.158 -19.909 -5.363 1.00 98.19 457 LEU A CA 1
ATOM 3641 C C . LEU A 1 457 ? 3.330 -19.650 -6.869 1.00 98.19 457 LEU A C 1
ATOM 3643 O O . LEU A 1 457 ? 4.307 -20.063 -7.485 1.00 98.19 457 LEU A O 1
ATOM 3647 N N . MET A 1 458 ? 2.372 -18.945 -7.466 1.00 97.50 458 MET A N 1
ATOM 3648 C CA . MET A 1 458 ? 2.361 -18.577 -8.884 1.00 97.50 458 MET A CA 1
ATOM 3649 C C . MET A 1 458 ? 3.044 -17.232 -9.139 1.00 97.50 458 MET A C 1
ATOM 3651 O O . MET A 1 458 ? 3.825 -17.113 -10.077 1.00 97.50 458 MET A O 1
ATOM 3655 N N . PHE A 1 459 ? 2.717 -16.218 -8.336 1.00 98.25 459 PHE A N 1
ATOM 3656 C CA . PHE A 1 459 ? 3.271 -14.868 -8.442 1.00 98.25 459 PHE A CA 1
ATOM 3657 C C . PHE A 1 459 ? 3.042 -14.074 -7.147 1.00 98.25 459 PHE A C 1
ATOM 3659 O O . PHE A 1 459 ? 2.262 -14.479 -6.276 1.00 98.25 459 PHE A O 1
ATOM 3666 N N . ILE A 1 460 ? 3.734 -12.943 -7.032 1.00 98.75 460 ILE A N 1
ATOM 3667 C CA . ILE A 1 460 ? 3.640 -11.985 -5.927 1.00 98.75 460 ILE A CA 1
ATOM 3668 C C . ILE A 1 460 ? 2.916 -10.733 -6.419 1.00 98.75 460 ILE A C 1
ATOM 3670 O O . ILE A 1 460 ? 3.162 -10.254 -7.527 1.00 98.75 460 ILE A O 1
ATOM 3674 N N . ILE A 1 461 ? 2.046 -10.182 -5.582 1.00 98.88 461 ILE A N 1
ATOM 3675 C CA . ILE A 1 461 ? 1.462 -8.856 -5.759 1.00 98.88 461 ILE A CA 1
ATOM 3676 C C . ILE A 1 461 ? 2.016 -7.960 -4.665 1.00 98.88 461 ILE A C 1
ATOM 3678 O O . ILE A 1 461 ? 1.971 -8.307 -3.485 1.00 98.88 461 ILE A O 1
ATOM 3682 N N . ARG A 1 462 ? 2.512 -6.799 -5.069 1.00 98.81 462 ARG A N 1
ATOM 3683 C CA . ARG A 1 462 ? 3.053 -5.788 -4.179 1.00 98.81 462 ARG A CA 1
ATOM 3684 C C . ARG A 1 462 ? 2.615 -4.381 -4.548 1.00 98.81 462 ARG A C 1
ATOM 3686 O O . ARG A 1 462 ? 1.969 -4.198 -5.579 1.00 98.81 462 ARG A O 1
ATOM 3693 N N . SER A 1 463 ? 2.914 -3.399 -3.705 1.00 98.75 463 SER A N 1
ATOM 3694 C CA . SER A 1 463 ? 2.488 -2.006 -3.899 1.00 98.75 463 SER A CA 1
ATOM 3695 C C . SER A 1 463 ? 3.671 -1.044 -3.750 1.00 98.75 463 SER A C 1
ATOM 3697 O O . SER A 1 463 ? 4.570 -1.201 -4.570 1.00 98.75 463 SER A O 1
ATOM 3699 N N . HIS A 1 464 ? 3.704 -0.096 -2.801 1.00 97.94 464 HIS A N 1
ATOM 3700 C CA . HIS A 1 464 ? 4.883 0.665 -2.303 1.00 97.94 464 HIS A CA 1
ATOM 3701 C C . HIS A 1 464 ? 5.697 1.524 -3.308 1.00 97.94 464 HIS A C 1
ATOM 3703 O O . HIS A 1 464 ? 6.453 2.427 -2.943 1.00 97.94 464 HIS A O 1
ATOM 3709 N N . GLU A 1 465 ? 5.584 1.269 -4.608 1.00 96.19 465 GLU A N 1
ATOM 3710 C CA . GLU A 1 465 ? 6.165 2.055 -5.684 1.00 96.19 465 GLU A CA 1
ATOM 3711 C C . GLU A 1 465 ? 5.049 2.630 -6.543 1.00 96.19 465 GLU A C 1
ATOM 3713 O O . GLU A 1 465 ? 4.267 1.906 -7.169 1.00 96.19 465 GLU A O 1
ATOM 3718 N N . CYS A 1 466 ? 5.037 3.954 -6.654 1.00 95.31 466 CYS A N 1
ATOM 3719 C CA . CYS A 1 466 ? 4.181 4.634 -7.605 1.00 95.31 466 CYS A CA 1
ATOM 3720 C C . CYS A 1 466 ? 4.546 4.188 -9.031 1.00 95.31 466 CYS A C 1
ATOM 3722 O O . CYS A 1 466 ? 5.717 4.163 -9.412 1.00 95.31 466 CYS A O 1
ATOM 3724 N N . LYS A 1 467 ? 3.542 3.842 -9.842 1.00 94.56 467 LYS A N 1
ATOM 3725 C CA . LYS A 1 467 ? 3.719 3.489 -11.259 1.00 94.56 467 LYS A CA 1
ATOM 3726 C C . LYS A 1 467 ? 2.861 4.392 -12.124 1.00 94.56 467 LYS A C 1
ATOM 3728 O O . LYS A 1 467 ? 1.722 4.704 -11.786 1.00 94.56 467 LYS A O 1
ATOM 3733 N N . ILE A 1 468 ? 3.393 4.774 -13.282 1.00 90.19 468 ILE A N 1
ATOM 3734 C CA . ILE A 1 468 ? 2.750 5.689 -14.236 1.00 90.19 468 ILE A CA 1
ATOM 3735 C C . ILE A 1 468 ? 1.308 5.276 -14.564 1.00 90.19 468 ILE A C 1
ATOM 3737 O O . ILE A 1 468 ? 0.398 6.109 -14.570 1.00 90.19 468 ILE A O 1
ATOM 3741 N N . ASP A 1 469 ? 1.111 3.996 -14.853 1.00 94.75 469 ASP A N 1
ATOM 3742 C CA . ASP A 1 469 ? -0.174 3.423 -15.242 1.00 94.75 469 ASP A CA 1
ATOM 3743 C C . ASP A 1 469 ? -0.945 2.840 -14.043 1.00 94.75 469 ASP A C 1
ATOM 3745 O O . ASP A 1 469 ? -1.985 2.205 -14.219 1.00 94.75 469 ASP A O 1
ATOM 3749 N N . GLY A 1 470 ? -0.461 3.080 -12.823 1.00 96.88 470 GLY A N 1
ATOM 3750 C CA . GLY A 1 470 ? -0.992 2.513 -11.586 1.00 96.88 470 GLY A CA 1
ATOM 3751 C C . GLY A 1 470 ? -0.603 1.052 -11.366 1.00 96.88 470 GLY A C 1
ATOM 3752 O O . GLY A 1 470 ? -0.924 0.505 -10.321 1.00 96.88 470 GLY A O 1
ATOM 3753 N N . TYR A 1 471 ? 0.079 0.408 -12.316 1.00 98.44 471 TYR A N 1
ATOM 3754 C CA . TYR A 1 471 ? 0.616 -0.938 -12.145 1.00 98.44 471 TYR A CA 1
ATOM 3755 C C . TYR A 1 471 ? 1.854 -1.182 -13.017 1.00 98.44 471 TYR A C 1
ATOM 3757 O O . TYR A 1 471 ? 2.105 -0.431 -13.962 1.00 98.44 471 TYR A O 1
ATOM 3765 N N . GLU A 1 472 ? 2.607 -2.235 -12.705 1.00 98.06 472 GLU A N 1
ATOM 3766 C CA . GLU A 1 472 ? 3.729 -2.739 -13.503 1.00 98.06 472 GLU A CA 1
ATOM 3767 C C . GLU A 1 472 ? 3.887 -4.256 -13.309 1.00 98.06 472 GLU A C 1
ATOM 3769 O O . GLU A 1 472 ? 3.608 -4.777 -12.231 1.00 98.06 472 GLU A O 1
ATOM 3774 N N . LEU A 1 473 ? 4.324 -4.960 -14.356 1.00 98.19 473 LEU A N 1
ATOM 3775 C CA . LEU A 1 473 ? 4.660 -6.383 -14.314 1.00 98.19 473 LEU A CA 1
ATOM 3776 C C . LEU A 1 473 ? 6.169 -6.546 -14.500 1.00 98.19 473 LEU A C 1
ATOM 3778 O O . LEU A 1 473 ? 6.714 -6.129 -15.522 1.00 98.19 473 LEU A O 1
ATOM 3782 N N . THR A 1 474 ? 6.833 -7.177 -13.538 1.00 98.12 474 THR A N 1
ATOM 3783 C CA . THR A 1 474 ? 8.273 -7.460 -13.573 1.00 98.12 474 THR A CA 1
ATOM 3784 C C . THR A 1 474 ? 8.540 -8.952 -13.355 1.00 98.12 474 THR A C 1
ATOM 3786 O O . THR A 1 474 ? 7.623 -9.746 -13.125 1.00 98.12 474 THR A O 1
ATOM 3789 N N . HIS A 1 475 ? 9.803 -9.358 -13.524 1.00 98.31 475 HIS A N 1
ATOM 3790 C CA . HIS A 1 475 ? 10.273 -10.741 -13.347 1.00 98.31 475 HIS A CA 1
ATOM 3791 C C . HIS A 1 475 ? 9.437 -11.751 -14.148 1.00 98.31 475 HIS A C 1
ATOM 3793 O O . HIS A 1 475 ? 8.882 -12.704 -13.606 1.00 98.31 475 HIS A O 1
ATOM 3799 N N . SER A 1 476 ? 9.284 -11.502 -15.452 1.00 97.12 476 SER A N 1
ATOM 3800 C CA . SER A 1 476 ? 8.486 -12.356 -16.346 1.00 97.12 476 SER A CA 1
ATOM 3801 C C . SER A 1 476 ? 7.028 -12.520 -15.885 1.00 97.12 476 SER A C 1
ATOM 3803 O O . SER A 1 476 ? 6.471 -13.614 -15.939 1.00 97.12 476 SER A O 1
ATOM 3805 N N . ASN A 1 477 ? 6.413 -11.418 -15.438 1.00 96.75 477 ASN A N 1
ATOM 3806 C CA . ASN A 1 477 ? 5.045 -11.329 -14.906 1.00 96.75 477 ASN A CA 1
ATOM 3807 C C . ASN A 1 477 ? 4.813 -12.063 -13.571 1.00 96.75 477 ASN A C 1
ATOM 3809 O O . ASN A 1 477 ? 3.663 -12.262 -13.182 1.00 96.75 477 ASN A O 1
ATOM 3813 N N . LYS A 1 478 ? 5.877 -12.458 -12.862 1.00 98.31 478 LYS A N 1
ATOM 3814 C CA . LYS A 1 478 ? 5.786 -13.115 -11.548 1.00 98.31 478 LYS A CA 1
ATOM 3815 C C . LYS A 1 478 ? 5.745 -12.133 -10.378 1.00 98.31 478 LYS A C 1
ATOM 3817 O O . LYS A 1 478 ? 5.462 -12.546 -9.255 1.00 98.31 478 LYS A O 1
ATOM 3822 N N . VAL A 1 479 ? 6.005 -10.850 -10.624 1.00 98.75 479 VAL A N 1
ATOM 3823 C CA . VAL A 1 479 ? 5.823 -9.776 -9.644 1.00 98.75 479 VAL A CA 1
ATOM 3824 C C . VAL A 1 479 ? 4.940 -8.701 -10.258 1.00 98.75 479 VAL A C 1
ATOM 3826 O O . VAL A 1 479 ? 5.225 -8.180 -11.337 1.00 98.75 479 VAL A O 1
ATOM 3829 N N . VAL A 1 480 ? 3.848 -8.389 -9.569 1.00 98.75 480 VAL A N 1
ATOM 3830 C CA . VAL A 1 480 ? 2.898 -7.347 -9.951 1.00 98.75 480 VAL A CA 1
ATOM 3831 C C . VAL A 1 480 ? 3.008 -6.208 -8.956 1.00 98.75 480 VAL A C 1
ATOM 3833 O O . VAL A 1 480 ? 2.720 -6.410 -7.783 1.00 98.75 480 VAL A O 1
ATOM 3836 N N . THR A 1 481 ? 3.341 -5.007 -9.410 1.00 98.81 481 THR A N 1
ATOM 3837 C CA . THR A 1 481 ? 3.193 -3.795 -8.600 1.00 98.81 481 THR A CA 1
ATOM 3838 C C . THR A 1 481 ? 1.832 -3.171 -8.890 1.00 98.81 481 THR A C 1
ATOM 3840 O O . THR A 1 481 ? 1.524 -2.929 -10.054 1.00 98.81 481 THR A O 1
ATOM 3843 N N . ILE A 1 482 ? 1.015 -2.904 -7.868 1.00 98.75 482 ILE A N 1
ATOM 3844 C CA . ILE A 1 482 ? -0.285 -2.222 -7.967 1.00 98.75 482 ILE A CA 1
ATOM 3845 C C . ILE A 1 482 ? -0.311 -0.997 -7.050 1.00 98.75 482 ILE A C 1
ATOM 3847 O O . ILE A 1 482 ? 0.039 -1.094 -5.879 1.00 98.75 482 ILE A O 1
ATOM 3851 N N . PHE A 1 483 ? -0.747 0.148 -7.573 1.00 98.69 483 PHE A N 1
ATOM 3852 C CA . PHE A 1 483 ? -0.747 1.438 -6.886 1.00 98.69 483 PHE A CA 1
ATOM 3853 C C . PHE A 1 483 ? -2.076 2.169 -7.118 1.00 98.69 483 PHE A C 1
ATOM 3855 O O . PHE A 1 483 ? -2.470 2.440 -8.258 1.00 98.69 483 PHE A O 1
ATOM 3862 N N . SER A 1 484 ? -2.790 2.488 -6.038 1.00 98.62 484 SER A N 1
ATOM 3863 C CA . SER A 1 484 ? -4.191 2.929 -6.092 1.00 98.62 484 SER A CA 1
ATOM 3864 C C . SER A 1 484 ? -4.398 4.423 -5.805 1.00 98.62 484 SER A C 1
ATOM 3866 O O . SER A 1 484 ? -5.536 4.885 -5.801 1.00 98.62 484 SER A O 1
ATOM 3868 N N . ALA A 1 485 ? -3.330 5.210 -5.658 1.00 97.25 485 ALA A N 1
ATOM 3869 C CA . ALA A 1 485 ? -3.395 6.663 -5.514 1.00 97.25 485 ALA A CA 1
ATOM 3870 C C . ALA A 1 485 ? -3.133 7.358 -6.861 1.00 97.25 485 ALA A C 1
ATOM 3872 O O . ALA A 1 485 ? -2.025 7.319 -7.395 1.00 97.25 485 ALA A O 1
ATOM 3873 N N . SER A 1 486 ? -4.135 8.028 -7.433 1.00 95.12 486 SER A N 1
ATOM 3874 C CA . SER A 1 486 ? -3.963 8.763 -8.690 1.00 95.12 486 SER A CA 1
ATOM 3875 C C . SER A 1 486 ? -3.431 10.176 -8.447 1.00 95.12 486 SER A C 1
ATOM 3877 O O . SER A 1 486 ? -3.653 10.789 -7.393 1.00 95.12 486 SER A O 1
ATOM 3879 N N . ASN A 1 487 ? -2.726 10.727 -9.444 1.00 91.69 487 ASN A N 1
ATOM 3880 C CA . ASN A 1 487 ? -2.099 12.048 -9.346 1.00 91.69 487 ASN A CA 1
ATOM 3881 C C . ASN A 1 487 ? -1.315 12.207 -8.030 1.00 91.69 487 ASN A C 1
ATOM 3883 O O . ASN A 1 487 ? -1.543 13.166 -7.282 1.00 91.69 487 ASN A O 1
ATOM 3887 N N . TYR A 1 488 ? -0.506 11.205 -7.687 1.00 91.31 488 TYR A N 1
ATOM 3888 C CA . TYR A 1 488 ? 0.136 11.077 -6.385 1.00 91.31 488 TYR A CA 1
ATOM 3889 C C . TYR A 1 488 ? 1.013 12.293 -6.091 1.00 91.31 488 TYR A C 1
ATOM 3891 O O . TYR A 1 488 ? 0.719 13.016 -5.139 1.00 91.31 488 TYR A O 1
ATOM 3899 N N . TYR A 1 489 ? 1.962 12.587 -6.984 1.00 85.12 489 TYR A N 1
ATOM 3900 C CA . TYR A 1 489 ? 2.819 13.773 -6.902 1.00 85.12 489 TYR A CA 1
ATOM 3901 C C . TYR A 1 489 ? 2.089 15.045 -7.342 1.00 85.12 489 TYR A C 1
ATOM 3903 O O . TYR A 1 489 ? 2.002 16.026 -6.611 1.00 85.12 489 TYR A O 1
ATOM 3911 N N . GLU A 1 490 ? 1.519 15.022 -8.548 1.00 84.38 490 GLU A N 1
ATOM 3912 C CA . GLU A 1 490 ? 0.739 16.133 -9.099 1.00 84.38 490 GLU A CA 1
ATOM 3913 C C . GLU A 1 490 ? -0.285 15.626 -10.122 1.00 84.38 490 GLU A C 1
ATOM 3915 O O . GLU A 1 490 ? -0.213 14.515 -10.651 1.00 84.38 490 GLU A O 1
ATOM 3920 N N . THR A 1 491 ? -1.267 16.462 -10.417 1.00 82.19 491 THR A N 1
ATOM 3921 C CA . THR A 1 491 ? -2.271 16.301 -11.463 1.00 82.19 491 THR A CA 1
ATOM 3922 C C . THR A 1 491 ? -1.619 15.935 -12.799 1.00 82.19 491 THR A C 1
ATOM 3924 O O . THR A 1 491 ? -0.912 16.733 -13.407 1.00 82.19 491 THR A O 1
ATOM 3927 N N . GLY A 1 492 ? -1.888 14.722 -13.279 1.00 79.56 492 GLY A N 1
ATOM 3928 C CA . GLY A 1 492 ? -1.343 14.173 -14.518 1.00 79.56 492 GLY A CA 1
ATOM 3929 C C . GLY A 1 492 ? -0.057 13.355 -14.372 1.00 79.56 492 GLY A C 1
ATOM 3930 O O . GLY A 1 492 ? 0.436 12.885 -15.396 1.00 79.56 492 GLY A O 1
ATOM 3931 N N . SER A 1 493 ? 0.471 13.170 -13.156 1.00 84.75 493 SER A N 1
ATOM 3932 C CA . SER A 1 493 ? 1.692 12.380 -12.902 1.00 84.75 493 SER A CA 1
ATOM 3933 C C . SER A 1 493 ? 1.492 10.885 -13.179 1.00 84.75 493 SER A C 1
ATOM 3935 O O . SER A 1 493 ? 2.160 10.328 -14.054 1.00 84.75 493 SER A O 1
ATOM 3937 N N . ASN A 1 494 ? 0.534 10.255 -12.498 1.00 91.94 494 ASN A N 1
ATOM 3938 C CA . ASN A 1 494 ? 0.197 8.841 -12.640 1.00 91.94 494 ASN A CA 1
ATOM 3939 C C . ASN A 1 494 ? -1.319 8.591 -12.599 1.00 91.94 494 ASN A C 1
ATOM 3941 O O . ASN A 1 494 ? -2.092 9.385 -12.053 1.00 91.94 494 ASN A O 1
ATOM 3945 N N . LYS A 1 495 ? -1.740 7.458 -13.164 1.00 94.62 495 LYS A N 1
ATOM 3946 C CA . LYS A 1 495 ? -3.069 6.879 -12.930 1.00 94.62 495 LYS A CA 1
ATOM 3947 C C . LYS A 1 495 ? -3.054 6.071 -11.629 1.00 94.62 495 LYS A C 1
ATOM 3949 O O . LYS A 1 495 ? -2.008 5.561 -11.239 1.00 94.62 495 LYS A O 1
ATOM 3954 N N . GLY A 1 496 ? -4.216 5.924 -11.003 1.00 97.62 496 GLY A N 1
ATOM 3955 C CA . GLY A 1 496 ? -4.439 4.882 -10.001 1.00 97.62 496 GLY A CA 1
ATOM 3956 C C . GLY A 1 496 ? -4.941 3.613 -10.685 1.00 97.62 496 GLY A C 1
ATOM 3957 O O . GLY A 1 496 ? -5.561 3.686 -11.751 1.00 97.62 496 GLY A O 1
ATOM 3958 N N . ALA A 1 497 ? -4.691 2.451 -10.097 1.00 98.50 497 ALA A N 1
ATOM 3959 C CA . ALA A 1 497 ? -5.282 1.200 -10.546 1.00 98.50 497 ALA A CA 1
ATOM 3960 C C . ALA A 1 497 ? -5.632 0.290 -9.367 1.00 98.50 497 ALA A C 1
ATOM 3962 O O . ALA A 1 497 ? -5.042 0.379 -8.293 1.00 98.50 497 ALA A O 1
ATOM 3963 N N . TYR A 1 498 ? -6.599 -0.594 -9.588 1.00 98.69 498 TYR A N 1
ATOM 3964 C CA . TYR A 1 498 ? -6.812 -1.787 -8.771 1.00 98.69 498 TYR A CA 1
ATOM 3965 C C . TYR A 1 498 ? -6.784 -3.014 -9.681 1.00 98.69 498 TYR A C 1
ATOM 3967 O O . TYR A 1 498 ? -7.033 -2.916 -10.888 1.00 98.69 498 TYR A O 1
ATOM 3975 N N . MET A 1 499 ? -6.474 -4.171 -9.112 1.00 98.38 499 MET A N 1
ATOM 3976 C CA . MET A 1 499 ? -6.419 -5.430 -9.843 1.00 98.38 499 MET A CA 1
ATOM 3977 C C . MET A 1 499 ? -7.511 -6.371 -9.358 1.00 98.38 499 MET A C 1
ATOM 3979 O O . MET A 1 499 ? -7.749 -6.486 -8.164 1.00 98.38 499 MET A O 1
ATOM 3983 N N . LYS A 1 500 ? -8.157 -7.082 -10.275 1.00 98.06 500 LYS A N 1
ATOM 3984 C CA . LYS A 1 500 ? -9.067 -8.180 -9.956 1.00 98.06 500 LYS A CA 1
ATOM 3985 C C . LYS A 1 500 ? -8.400 -9.491 -10.330 1.00 98.06 500 LYS A C 1
ATOM 3987 O O . LYS A 1 500 ? -7.980 -9.644 -11.471 1.00 98.06 500 LYS A O 1
ATOM 3992 N N . LEU A 1 501 ? -8.326 -10.429 -9.398 1.00 97.81 501 LEU A N 1
ATOM 3993 C CA . LEU A 1 501 ? -8.003 -11.818 -9.708 1.00 97.81 501 LEU A CA 1
ATOM 3994 C C . LEU A 1 501 ? -9.316 -12.534 -9.981 1.00 97.81 501 LEU A C 1
ATOM 3996 O O . LEU A 1 501 ? -10.174 -12.552 -9.102 1.00 97.81 501 LEU A O 1
ATOM 4000 N N . VAL A 1 502 ? -9.496 -13.074 -11.186 1.00 94.94 502 VAL A N 1
ATOM 4001 C CA . VAL A 1 502 ? -10.779 -13.643 -11.628 1.00 94.94 502 VAL A CA 1
ATOM 4002 C C . VAL A 1 502 ? -10.630 -15.119 -11.984 1.00 94.94 502 VAL A C 1
ATOM 4004 O O . VAL A 1 502 ? -9.666 -15.531 -12.630 1.00 94.94 502 VAL A O 1
ATOM 4007 N N . GLY A 1 503 ? -11.628 -15.908 -11.589 1.00 90.31 503 GLY A N 1
ATOM 4008 C CA . GLY A 1 503 ? -11.730 -17.323 -11.913 1.00 90.31 503 GLY A CA 1
ATOM 4009 C C 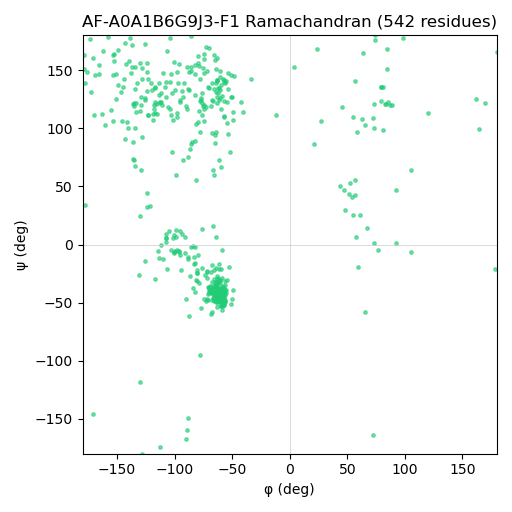. GLY A 1 503 ? -10.759 -18.211 -11.125 1.00 90.31 503 GLY A C 1
ATOM 4010 O O . GLY A 1 503 ? -9.983 -17.733 -10.293 1.00 90.31 503 GLY A O 1
ATOM 4011 N N . PRO A 1 504 ? -10.798 -19.532 -11.372 1.00 85.94 504 PRO A N 1
ATOM 4012 C CA . PRO A 1 504 ? -9.947 -20.491 -10.669 1.00 85.94 504 PRO A CA 1
ATOM 4013 C C . PRO A 1 504 ? -8.460 -20.344 -11.024 1.00 85.94 504 PRO A C 1
ATOM 4015 O O . PRO A 1 504 ? -7.612 -20.706 -10.216 1.00 85.94 504 PRO A O 1
ATOM 4018 N N . GLN A 1 505 ? -8.136 -19.779 -12.192 1.00 89.19 505 GLN A N 1
ATOM 4019 C CA . GLN A 1 505 ? -6.757 -19.505 -12.612 1.00 89.19 505 GLN A CA 1
ATOM 4020 C C . GLN A 1 505 ? -6.182 -18.203 -12.031 1.00 89.19 505 GLN A C 1
ATOM 4022 O O . GLN A 1 505 ? -5.023 -17.900 -12.297 1.00 89.19 505 GLN A O 1
ATOM 4027 N N . LEU A 1 506 ? -6.970 -17.432 -11.264 1.00 94.00 506 LEU A N 1
ATOM 4028 C CA . LEU A 1 506 ? -6.565 -16.138 -10.699 1.00 94.00 506 LEU A CA 1
ATOM 4029 C C . LEU A 1 506 ? -5.995 -15.183 -11.759 1.00 94.00 506 LEU A C 1
ATOM 4031 O O . LEU A 1 506 ? -4.976 -14.530 -11.542 1.00 94.00 506 LEU A O 1
ATOM 4035 N N . ALA A 1 507 ? -6.651 -15.106 -12.919 1.00 94.62 507 ALA A N 1
ATOM 4036 C CA . ALA A 1 507 ? -6.187 -14.262 -14.012 1.00 94.62 507 ALA A CA 1
ATOM 4037 C C . ALA A 1 507 ? -6.219 -12.779 -13.585 1.00 94.62 507 ALA A C 1
ATOM 4039 O O . ALA A 1 507 ? -7.273 -12.315 -13.130 1.00 94.62 507 ALA A O 1
ATOM 4040 N N . PRO A 1 508 ? -5.104 -12.031 -13.715 1.00 96.50 508 PRO A N 1
ATOM 4041 C CA . PRO A 1 508 ? -5.042 -10.635 -13.305 1.00 96.50 508 PRO A CA 1
ATOM 4042 C C . PRO A 1 508 ? -5.741 -9.728 -14.325 1.00 96.50 508 PRO A C 1
ATOM 4044 O O . PRO A 1 508 ? -5.411 -9.720 -15.510 1.00 96.50 508 PRO A O 1
ATOM 4047 N N . HIS A 1 509 ? -6.691 -8.925 -13.854 1.00 97.62 509 HIS A N 1
ATOM 4048 C CA . HIS A 1 509 ? -7.391 -7.916 -14.643 1.00 97.62 509 HIS A CA 1
ATOM 4049 C C . HIS A 1 509 ? -7.238 -6.534 -14.002 1.00 97.62 509 HIS A C 1
ATOM 4051 O O . HIS A 1 509 ? -7.795 -6.259 -12.936 1.00 97.62 509 HIS A O 1
ATOM 4057 N N . PHE A 1 510 ? -6.498 -5.648 -14.664 1.00 98.06 510 PHE A N 1
ATOM 4058 C CA . PHE A 1 510 ? -6.211 -4.301 -14.173 1.00 98.06 510 PHE A CA 1
ATOM 4059 C C . PHE A 1 510 ? -7.303 -3.314 -14.577 1.00 98.06 510 PHE A C 1
ATOM 4061 O O . PHE A 1 510 ? -7.677 -3.225 -15.746 1.00 98.06 510 PHE A O 1
ATOM 4068 N N . VAL A 1 511 ? -7.771 -2.511 -13.623 1.00 98.00 511 VAL A N 1
ATOM 4069 C CA . VAL A 1 511 ? -8.687 -1.402 -13.889 1.00 98.00 511 VAL A CA 1
ATOM 4070 C C . VAL A 1 511 ? -8.028 -0.097 -13.482 1.00 98.00 511 VAL A C 1
ATOM 4072 O O . VAL A 1 511 ? -7.825 0.183 -12.303 1.00 98.00 511 VAL A O 1
ATOM 4075 N N . GLN A 1 512 ? -7.724 0.724 -14.483 1.00 97.25 512 GLN A N 1
ATOM 4076 C CA . GLN A 1 512 ? -7.124 2.035 -14.286 1.00 97.25 512 GLN A CA 1
ATOM 4077 C C . GLN A 1 512 ? -8.192 3.110 -14.063 1.00 97.25 512 GLN A C 1
ATOM 4079 O O . GLN A 1 512 ? -9.293 3.088 -14.628 1.00 97.25 512 GLN A O 1
ATOM 4084 N N . PHE A 1 513 ? -7.846 4.116 -13.277 1.00 94.88 513 PHE A N 1
ATOM 4085 C CA . PHE A 1 513 ? -8.677 5.280 -13.041 1.00 94.88 513 PHE A CA 1
ATOM 4086 C C . PHE A 1 513 ? -7.824 6.520 -12.773 1.00 94.88 513 PHE A C 1
ATOM 4088 O O . PHE A 1 513 ? -6.609 6.467 -12.588 1.00 94.88 513 PHE A O 1
ATOM 4095 N N . ASN A 1 514 ? -8.479 7.673 -12.808 1.00 90.81 514 ASN A N 1
ATOM 4096 C CA . ASN A 1 514 ? -7.865 8.936 -12.456 1.00 90.81 514 ASN A CA 1
ATOM 4097 C C . ASN A 1 514 ? -8.925 9.818 -11.801 1.00 90.81 514 ASN A C 1
ATOM 4099 O O . ASN A 1 514 ? -10.023 9.952 -12.350 1.00 90.81 514 ASN A O 1
ATOM 4103 N N . THR A 1 515 ? -8.607 10.413 -10.656 1.00 85.50 515 THR A N 1
ATOM 4104 C CA . THR A 1 515 ? -9.493 11.387 -10.026 1.00 85.50 515 THR A CA 1
ATOM 4105 C C . THR A 1 515 ? -9.434 12.693 -10.802 1.00 85.50 515 THR A C 1
ATOM 4107 O O . THR A 1 515 ? -8.387 13.333 -10.923 1.00 85.50 515 THR A O 1
ATOM 4110 N N . ALA A 1 516 ? -10.581 13.123 -11.321 1.00 67.31 516 ALA A N 1
ATOM 4111 C CA . ALA A 1 516 ? -10.713 14.457 -11.870 1.00 67.31 516 ALA A CA 1
ATOM 4112 C C . ALA A 1 516 ? -10.765 15.458 -10.707 1.00 67.31 516 ALA A C 1
ATOM 4114 O O . ALA A 1 516 ? -11.793 15.603 -10.045 1.00 67.31 516 ALA A O 1
ATOM 4115 N N . LYS A 1 517 ? -9.687 16.223 -10.483 1.00 58.41 517 LYS A N 1
ATOM 4116 C CA . LYS A 1 517 ? -9.892 17.571 -9.930 1.00 58.41 517 LYS A CA 1
ATOM 4117 C C . LYS A 1 517 ? -10.825 18.286 -10.906 1.00 58.41 517 LYS A C 1
ATOM 4119 O O . LYS A 1 517 ? -10.700 18.069 -12.107 1.00 58.41 517 LYS A O 1
ATOM 4124 N N . SER A 1 518 ? -11.762 19.083 -10.400 1.00 49.09 518 SER A N 1
ATOM 4125 C CA . SER A 1 518 ? -12.787 19.816 -11.156 1.00 49.09 518 SER A CA 1
ATOM 4126 C C . SER A 1 518 ? -12.188 20.807 -12.167 1.00 49.09 518 SER A C 1
ATOM 4128 O O . SER A 1 518 ? -12.294 22.020 -12.012 1.00 49.09 518 SER A O 1
ATOM 4130 N N . VAL A 1 519 ? -11.517 20.300 -13.190 1.00 51.88 519 VAL A N 1
ATOM 4131 C CA . VAL A 1 519 ? -11.028 21.052 -14.329 1.00 51.88 519 VAL A CA 1
ATOM 4132 C C . VAL A 1 519 ? -12.031 20.749 -15.424 1.00 51.88 519 VAL A C 1
ATOM 4134 O O . VAL A 1 519 ? -12.074 19.642 -15.951 1.00 51.88 519 VAL A O 1
ATOM 4137 N N . ALA A 1 520 ? -12.864 21.735 -15.751 1.00 49.28 520 ALA A N 1
ATOM 4138 C CA . ALA A 1 520 ? -13.896 21.642 -16.786 1.00 49.28 520 ALA A CA 1
ATOM 4139 C C . ALA A 1 520 ? -13.339 21.306 -18.191 1.00 49.28 520 ALA A C 1
ATOM 4141 O O . ALA A 1 520 ? -14.102 21.115 -19.133 1.00 49.28 520 ALA A O 1
ATOM 4142 N N . LYS A 1 521 ? -12.008 21.225 -18.340 1.00 60.53 521 LYS A N 1
ATOM 4143 C CA . LYS A 1 521 ? -11.293 20.923 -19.576 1.00 60.53 521 LYS A CA 1
ATOM 4144 C C . LYS A 1 521 ? -10.277 19.801 -19.351 1.00 60.53 521 LYS A C 1
ATOM 4146 O O . LYS A 1 521 ? -9.411 19.901 -18.484 1.00 60.53 521 LYS A O 1
ATOM 4151 N N . ALA A 1 522 ? -10.344 18.758 -20.177 1.00 67.19 522 ALA A N 1
ATOM 4152 C CA . ALA A 1 522 ? -9.314 17.727 -20.223 1.00 67.19 522 ALA A CA 1
ATOM 4153 C C . ALA A 1 522 ? -7.974 18.342 -20.667 1.00 67.19 522 ALA A C 1
ATOM 4155 O O . ALA A 1 522 ? -7.881 18.929 -21.745 1.00 67.19 522 ALA A O 1
ATOM 4156 N N . LEU A 1 523 ? -6.940 18.209 -19.832 1.00 72.38 523 LEU A N 1
ATOM 4157 C CA . LEU A 1 523 ? -5.598 18.709 -20.134 1.00 72.38 523 LEU A CA 1
ATOM 4158 C C . LEU A 1 523 ? -4.942 17.875 -21.243 1.00 72.38 523 LEU A C 1
ATOM 4160 O O . LEU A 1 523 ? -4.935 16.638 -21.187 1.00 72.38 523 LEU A O 1
ATOM 4164 N N . THR A 1 524 ? -4.330 18.554 -22.213 1.00 81.19 524 THR A N 1
ATOM 4165 C CA . THR A 1 524 ? -3.494 17.928 -23.245 1.00 81.19 524 THR A CA 1
ATOM 4166 C C . THR A 1 524 ? -2.249 17.289 -22.623 1.00 81.19 524 THR A C 1
ATOM 4168 O O . THR A 1 524 ? -1.809 17.662 -21.534 1.00 81.19 524 THR A O 1
ATOM 4171 N N . PHE A 1 525 ? -1.624 16.335 -23.323 1.00 77.81 525 PHE A N 1
ATOM 4172 C CA . PHE A 1 525 ? -0.382 15.705 -22.850 1.00 77.81 525 PHE A CA 1
ATOM 4173 C C . PHE A 1 525 ? 0.721 16.735 -22.544 1.00 77.81 525 PHE A C 1
ATOM 4175 O O . PHE A 1 525 ? 1.402 16.620 -21.529 1.00 77.81 525 PHE A O 1
ATOM 4182 N N . ARG A 1 526 ? 0.839 17.784 -23.373 1.00 81.12 526 ARG A N 1
ATOM 4183 C CA . ARG A 1 526 ? 1.796 18.882 -23.178 1.00 81.12 526 ARG A CA 1
ATOM 4184 C C . ARG A 1 526 ? 1.553 19.648 -21.883 1.00 81.12 526 ARG A C 1
ATOM 4186 O O . ARG A 1 526 ? 2.503 19.892 -21.149 1.00 81.12 526 ARG A O 1
ATOM 4193 N N . GLU A 1 527 ? 0.305 20.032 -21.628 1.00 82.81 527 GLU A N 1
ATOM 4194 C CA . GLU A 1 527 ? -0.073 20.778 -20.423 1.00 82.81 527 GLU A CA 1
ATOM 4195 C C . GLU A 1 527 ? 0.169 19.940 -19.167 1.00 82.81 527 GLU A C 1
ATOM 4197 O O . GLU A 1 527 ? 0.732 20.449 -18.204 1.00 82.81 527 GLU A O 1
ATOM 4202 N N . ARG A 1 528 ? -0.170 18.642 -19.198 1.00 77.44 528 ARG A N 1
ATOM 4203 C CA . ARG A 1 528 ? 0.105 17.733 -18.075 1.00 77.44 528 ARG A CA 1
ATOM 4204 C C . ARG A 1 528 ? 1.594 17.646 -17.770 1.00 77.44 528 ARG A C 1
ATOM 4206 O O . ARG A 1 528 ? 1.982 17.887 -16.636 1.00 77.44 528 ARG A O 1
ATOM 4213 N N . VAL A 1 529 ? 2.429 17.351 -18.770 1.00 79.50 529 VAL A N 1
ATOM 4214 C CA . VAL A 1 529 ? 3.883 17.262 -18.552 1.00 79.50 529 VAL A CA 1
ATOM 4215 C C . VAL A 1 529 ? 4.437 18.594 -18.044 1.00 79.50 529 VAL A C 1
ATOM 4217 O O . VAL A 1 529 ? 5.208 18.588 -17.094 1.00 79.50 529 VAL A O 1
ATOM 4220 N N . GLY A 1 530 ? 3.999 19.728 -18.602 1.00 82.06 530 GLY A N 1
ATOM 4221 C CA . GLY A 1 530 ? 4.453 21.048 -18.158 1.00 82.06 530 GLY A CA 1
ATOM 4222 C C . GLY A 1 530 ? 4.074 21.383 -16.710 1.00 82.06 530 GLY A C 1
ATOM 4223 O O . GLY A 1 530 ? 4.894 21.946 -15.986 1.00 82.06 530 GLY A O 1
ATOM 4224 N N . LEU A 1 531 ? 2.865 21.022 -16.264 1.00 80.50 531 LEU A N 1
ATOM 4225 C CA . LEU A 1 531 ? 2.435 21.206 -14.871 1.00 80.50 531 LEU A CA 1
ATOM 4226 C C . LEU A 1 531 ? 3.263 20.353 -13.909 1.00 80.50 531 LEU A C 1
ATOM 4228 O O . LEU A 1 531 ? 3.769 20.868 -12.913 1.00 80.50 531 LEU A O 1
ATOM 4232 N N . VAL A 1 532 ? 3.414 19.066 -14.228 1.00 81.44 532 VAL A N 1
ATOM 4233 C CA . VAL A 1 532 ? 4.131 18.098 -13.389 1.00 81.44 532 VAL A CA 1
ATOM 4234 C C . VAL A 1 532 ? 5.614 18.489 -13.286 1.00 81.44 532 VAL A C 1
ATOM 4236 O O . VAL A 1 532 ? 6.161 18.519 -12.189 1.00 81.44 532 VAL A O 1
ATOM 4239 N N . GLU A 1 533 ? 6.237 18.904 -14.391 1.00 85.25 533 GLU A N 1
ATOM 4240 C CA . GLU A 1 533 ? 7.622 19.402 -14.436 1.00 85.25 533 GLU A CA 1
ATOM 4241 C C . GLU A 1 533 ? 7.805 20.687 -13.620 1.00 85.25 533 GLU A C 1
ATOM 4243 O O . GLU A 1 533 ? 8.719 20.784 -12.804 1.00 85.25 533 GLU A O 1
ATOM 4248 N N . SER A 1 534 ? 6.902 21.660 -13.778 1.00 83.44 534 SER A N 1
ATOM 4249 C CA . SER A 1 534 ? 6.953 22.913 -13.012 1.00 83.44 534 SER A CA 1
ATOM 4250 C C . SER A 1 534 ? 6.770 22.678 -11.510 1.00 83.44 534 SER A C 1
ATOM 4252 O O . SER A 1 534 ? 7.303 23.426 -10.692 1.00 83.44 534 SER A O 1
ATOM 4254 N N . SER A 1 535 ? 5.992 21.661 -11.132 1.00 82.44 535 SER A N 1
ATOM 4255 C CA . SER A 1 535 ? 5.844 21.249 -9.736 1.00 82.44 535 SER A CA 1
ATOM 4256 C C . SER A 1 535 ? 7.118 20.592 -9.210 1.00 82.44 535 SER A C 1
ATOM 4258 O O . SER A 1 535 ? 7.602 21.001 -8.159 1.00 82.44 535 SER A O 1
ATOM 4260 N N . ALA A 1 536 ? 7.704 19.652 -9.959 1.00 82.94 536 ALA A N 1
ATOM 4261 C CA . ALA A 1 536 ? 8.937 18.973 -9.560 1.00 82.94 536 ALA A CA 1
ATOM 4262 C C . ALA A 1 536 ? 10.101 19.949 -9.358 1.00 82.94 536 ALA A C 1
ATOM 4264 O O . ALA A 1 536 ? 10.805 19.870 -8.358 1.00 82.94 536 ALA A O 1
ATOM 4265 N N . ILE A 1 537 ? 10.274 20.913 -10.271 1.00 83.94 537 ILE A N 1
ATOM 4266 C CA . ILE A 1 537 ? 11.323 21.936 -10.153 1.00 83.94 537 ILE A CA 1
ATOM 4267 C C . ILE A 1 537 ? 11.102 22.788 -8.901 1.00 83.94 537 ILE A C 1
ATOM 4269 O O . ILE A 1 537 ? 12.046 23.048 -8.167 1.00 83.94 537 ILE A O 1
ATOM 4273 N N . ARG A 1 538 ? 9.859 23.193 -8.623 1.00 85.38 538 ARG A N 1
ATOM 4274 C CA . ARG A 1 538 ? 9.531 23.998 -7.438 1.00 85.38 538 ARG A CA 1
ATOM 4275 C C . ARG A 1 538 ? 9.797 23.247 -6.139 1.00 85.38 538 ARG A C 1
ATOM 4277 O O . ARG A 1 538 ? 10.299 23.841 -5.192 1.00 85.38 538 ARG A O 1
ATOM 4284 N N . GLU A 1 539 ? 9.451 21.965 -6.093 1.00 81.94 539 GLU A N 1
ATOM 4285 C CA . GLU A 1 539 ? 9.713 21.124 -4.928 1.00 81.94 539 GLU A CA 1
ATOM 4286 C C . GLU A 1 539 ? 11.216 20.928 -4.727 1.00 81.94 539 GLU A C 1
ATOM 4288 O O . GLU A 1 539 ? 11.711 21.143 -3.623 1.00 81.94 539 GLU A O 1
ATOM 4293 N N . LEU A 1 540 ? 11.958 20.645 -5.800 1.00 83.12 540 LEU A N 1
ATOM 4294 C CA . LEU A 1 540 ? 13.414 20.560 -5.762 1.00 83.12 540 LEU A CA 1
ATOM 4295 C C . LEU A 1 540 ? 14.047 21.872 -5.270 1.00 83.12 540 LEU A C 1
ATOM 4297 O O . LEU A 1 540 ? 14.880 21.845 -4.371 1.00 83.12 540 LEU A O 1
ATOM 4301 N N . SER A 1 541 ? 13.601 23.025 -5.779 1.00 81.38 541 SER A N 1
ATOM 4302 C CA . SER A 1 541 ? 14.067 24.346 -5.329 1.00 81.38 541 SER A CA 1
ATOM 4303 C C . SER A 1 541 ? 13.728 24.665 -3.873 1.00 81.38 541 SER A C 1
ATOM 4305 O O . SER A 1 541 ? 14.344 25.552 -3.308 1.00 81.38 541 SER A O 1
ATOM 4307 N N . SER A 1 542 ? 12.748 23.993 -3.264 1.00 81.19 542 SER A N 1
ATOM 4308 C CA . SER A 1 542 ? 12.447 24.161 -1.834 1.00 81.19 542 SER A CA 1
ATOM 4309 C C . SER A 1 542 ? 13.342 23.319 -0.918 1.00 81.19 542 SER A C 1
ATOM 4311 O O . SER A 1 542 ? 13.284 23.470 0.302 1.00 81.19 542 SER A O 1
ATOM 4313 N N . LYS A 1 543 ? 14.108 22.385 -1.497 1.00 74.88 543 LYS A N 1
ATOM 4314 C CA . LYS A 1 543 ? 14.962 21.415 -0.795 1.00 74.88 543 LYS A CA 1
ATOM 4315 C C . LYS A 1 543 ? 16.454 21.736 -0.897 1.00 74.88 543 LYS A C 1
ATOM 4317 O O . LYS A 1 543 ? 17.216 21.220 -0.083 1.00 74.88 543 LYS A O 1
ATOM 4322 N N . ILE A 1 544 ? 16.838 22.524 -1.900 1.00 70.25 544 ILE A N 1
ATOM 4323 C CA . ILE A 1 544 ? 18.161 23.142 -2.068 1.00 70.25 544 ILE A CA 1
ATOM 4324 C C . ILE A 1 544 ? 18.130 24.483 -1.345 1.00 70.25 544 ILE A C 1
ATOM 4326 O O . ILE A 1 544 ? 19.114 24.781 -0.635 1.00 70.25 544 ILE A O 1
#

Solvent-accessible surface area (backbone atoms only — not comparable to full-atom values): 32303 Å² total; per-residue (Å²): 134,87,85,89,83,88,79,86,86,84,83,88,79,89,80,87,78,85,82,88,84,87,78,88,81,84,86,90,81,88,86,88,88,82,89,87,89,86,88,90,83,83,91,86,83,90,88,88,88,85,89,86,73,94,74,82,87,77,70,87,80,55,93,73,73,87,78,79,88,83,83,87,81,80,90,72,76,70,50,70,67,56,52,51,51,55,50,50,50,52,52,50,53,50,48,53,53,50,52,52,52,54,50,52,53,45,50,54,32,49,51,50,49,52,49,58,51,27,47,58,46,19,54,50,43,49,51,36,53,50,53,49,50,47,66,74,67,57,75,90,70,89,76,89,81,77,83,78,95,74,91,77,86,80,76,81,86,75,94,68,97,68,98,64,89,73,84,66,73,87,76,69,89,73,78,85,88,82,76,100,83,70,74,74,77,79,77,63,88,60,83,82,72,58,90,74,65,42,67,69,43,51,55,50,50,53,54,41,71,68,42,88,65,89,57,71,75,52,60,60,58,53,49,49,51,40,52,52,39,31,63,53,35,63,75,52,57,37,51,40,79,44,74,39,84,81,35,39,29,40,34,40,33,21,25,30,30,7,38,45,67,38,54,51,50,49,32,72,75,73,47,66,76,34,79,62,41,23,38,35,40,30,14,24,42,37,23,77,40,94,30,17,65,62,37,44,52,50,54,45,51,43,31,68,59,29,66,92,14,35,45,62,25,34,20,60,48,57,22,63,72,45,19,65,74,44,40,37,52,57,51,44,39,73,72,30,72,92,51,22,73,64,49,50,55,41,49,52,53,31,44,22,36,42,16,53,21,37,29,39,70,71,31,35,44,36,29,8,18,38,50,48,79,80,57,50,71,72,58,56,53,69,57,71,50,71,69,49,62,30,92,77,44,80,76,81,77,76,92,82,63,101,58,84,92,79,76,77,75,53,67,64,64,54,45,48,57,43,18,27,31,43,5,43,81,43,97,54,74,51,66,45,77,24,74,66,40,50,43,35,22,31,20,8,43,59,38,51,52,54,51,30,61,76,67,61,37,73,37,39,38,24,17,86,52,90,31,60,63,4,44,48,71,39,61,92,67,33,32,34,36,30,15,25,36,34,31,68,89,32,70,69,57,26,26,8,16,39,35,33,31,40,52,95,82,50,47,80,44,79,48,71,45,68,73,76,69,96,56,98,59,87,74,50,74,66,56,25,45,52,51,36,37,57,47,36,53,53,54,52,64,73,73,109

pLDDT: mean 76.21, std 26.14, range [21.53, 98.88]

Mean predicted aligned error: 14.63 Å

Nearest PDB structures (foldseek):
  8jfy-assembly1_C  TM=7.653E-01  e=6.385E-50  Drosophila melanogaster
  1wao-assembly4_4  TM=9.380E-01  e=1.636E-33  Homo sapiens
  1s95-assembly2_B  TM=9.399E-01  e=6.173E-33  Homo sapiens
  5jjt-assembly2_B  TM=9.327E-01  e=5.526E-33  Arabidopsis thaliana
  5jjt-assembly1_A  TM=9.324E-01  e=1.972E-32  Arabidopsis thaliana

Radius of gyration: 31.49 Å; Cα contacts (8 Å, |Δi|>4): 778; chains: 1; bounding box: 92×68×104 Å

InterPro domains:
  IPR000048 IQ motif, EF-hand binding site [PF00612] (86-104)
  IPR004843 Calcineurin-like, phosphoesterase domain [PF00149] (250-466)
  IPR006186 Serine/threonine-specific protein phosphatase/bis(5-nucleosyl)-tetraphosphatase [PR00114] (249-276)
  IPR006186 Serine/threonine-specific protein phosphatase/bis(5-nucleosyl)-tetraphosphatase [PR00114] (279-306)
  IPR006186 Serine/threonine-specific protein phosphatase/bis(5-nucleosyl)-tetraphosphatase [PR00114] (312-336)
  IPR006186 Serine/threonine-specific protein phosphatase/bis(5-nucleosyl)-tetraphosphatase [PR00114] (349-375)
  IPR006186 Serine/threonine-specific protein phosphatase/bis(5-nucleosyl)-tetraphosphatase [PR00114] (399-426)
  IPR006186 Serine/threonine-specific protein phosphatase/bis(5-nucleosyl)-tetraphosphatase [PR00114] (456-476)
  IPR006186 Serine/threonine-specific protein phosphatase/bis(5-nucleosyl)-tetraphosphatase [PR00114] (478-494)
  IPR006186 Serine/threonine-specific protein phosphatase/bis(5-nucleosyl)-tetraphosphatase [PS00125] (313-318)
  IPR006186 Serine/threonine-specific protein phosphatase/bis(5-nucleosyl)-tetraphosphatase [SM00156] (217-517)
  IPR012008 Serine/threonine-protein phosphatase with EF-hands [PIRSF000912] (73-544)
  IPR013235 PPP domain [PF08321] (181-239)
  IPR029052 Metallo-dependent phosphatase-like [G3DSA:3.60.21.10] (164-527)
  IPR029052 Metallo-dependent phosphatase-like [SSF56300] (181-520)
  IPR051134 Protein Phosphatase PPP [PTHR45668] (72-518)